Protein AF-0000000080173997 (afdb_homodimer)

Sequence (434 aa):
VFSFFFDDKCGYNKEHLRLNDRRDTVESIAGLPLLLGAERVQVGCYMCLDYIIADVGITKGKYFWAFSVEPYSYMVKVGVASDIKLQEWLHNPRDISSPRYDQDSGHDSGSEDVAFDASQPFTLATIGMKKFVIPKASNVSTAYNERTIPLPSRIGVCLDYDKGKVGFYDADTMECLYERDVDCIGTMYPAFALMGGGVIRLDEVIPAKQLDYSQEMVFSFFFDDKCGYNKEHLRLNDRRDTVESIAGLPLLLGAERVQVGCYMCLDYIIADVGITKGKYFWAFSVEPYSYMVKVGVASDIKLQEWLHNPRDISSPRYDQDSGHDSGSEDVAFDASQPFTLATIGMKKFVIPKASNVSTAYNERTIPLPSRIGVCLDYDKGKVGFYDADTMECLYERDVDCIGTMYPAFALMGGGVIRLDEVIPAKQLDYSQEM

pLDDT: mean 81.35, std 22.42, range [26.0, 98.75]

Nearest PDB structures (foldseek):
  7qs4-assembly4_D  TM=9.288E-01  e=1.538E-24  Homo sapiens
  7qs4-assembly3_C  TM=9.121E-01  e=1.051E-24  Homo sapiens
  7qs4-assembly1_A  TM=8.454E-01  e=8.129E-26  Homo sapiens
  7qs4-assembly2_B  TM=8.570E-01  e=3.734E-25  Homo sapiens
  7y3a-assembly2_C  TM=6.937E-01  e=4.019E-09  Homo sapiens

Solvent-accessible surface area (backbone atoms only — not comparable to full-atom values): 23300 Å² total; per-residue (Å²): 130,70,24,49,49,90,35,65,91,61,37,41,46,74,64,34,42,47,63,49,94,80,26,31,36,41,31,35,44,64,32,65,69,51,57,76,47,38,86,75,50,73,50,41,47,77,40,61,41,44,40,41,36,38,70,50,78,41,76,59,53,41,40,30,38,34,31,32,58,48,59,77,18,17,38,34,34,42,41,38,30,12,52,67,55,51,48,43,56,58,72,41,56,76,70,59,69,67,78,68,81,70,70,77,67,71,73,82,73,76,84,79,82,76,73,67,71,68,55,40,46,47,50,63,33,37,34,33,79,44,26,35,35,56,60,84,56,86,78,57,91,63,58,78,79,70,35,53,39,77,48,56,80,30,41,20,39,39,37,31,44,78,79,21,34,37,34,35,25,32,50,83,77,62,46,74,76,47,72,46,68,30,36,71,49,78,41,31,22,47,31,36,31,36,27,42,15,34,38,42,36,54,71,45,66,42,65,31,82,56,55,62,53,57,74,73,97,129,70,24,50,48,88,35,66,90,62,37,40,45,72,65,34,41,47,62,48,93,80,26,31,36,42,32,34,44,63,32,65,68,51,57,75,47,38,87,74,51,73,48,42,47,75,41,59,42,45,42,40,36,38,71,50,79,41,77,60,53,41,40,31,38,34,29,32,58,48,59,78,18,18,38,33,34,43,43,37,32,12,55,67,55,51,49,44,57,58,74,39,59,77,72,57,72,66,79,68,83,71,70,75,69,70,71,82,73,75,80,77,86,78,76,67,73,70,54,41,46,46,50,63,33,37,33,33,79,45,25,34,35,56,60,83,55,88,79,57,90,64,58,76,78,71,35,54,40,77,48,57,81,29,41,20,40,36,38,30,45,78,79,23,34,38,35,35,24,32,51,85,77,63,4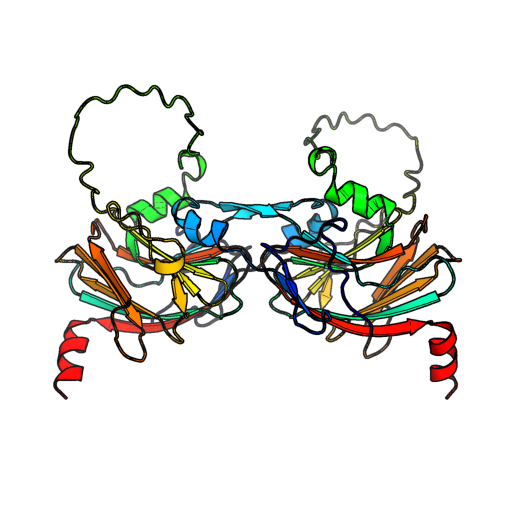6,76,74,47,72,48,68,29,36,73,49,77,42,32,23,47,31,35,32,36,27,41,15,33,39,41,36,54,71,47,65,41,63,30,80,56,56,63,53,58,72,73,98

Organism: Aquarana catesbeiana (NCBI:txid8400)

Foldseek 3Di:
DWAWDDDVLQQDDVQFWDADPRRQKIKGDPGPVCVVCVVVVDPHDDWDKTKIFIPDWDQAAKKKWKKFWDQQAAKKKWWKAASVVSNCVRPPVPPPDPPPPPVPPPPPPDDDDDVVVDAEQIDIWMDYNQWTFAPDDVPDPDDPVVGIDGHARMKMWMDHLVVQKIWIANPVVRHTDDMDGHHHDHIMTTMMIGIPIIMMGTDDMDRCVVVVVVVVD/DWAWDDDVLQQDDVQFWDADPRRQKIKGDPGPVCVVCVVVVDPHDDWDKTKIFIPDWDQAAKKKWKKFWDQQAAKKKWWKAASVVSNCVRPPVPPPDPPPPPVPPPPPPDDDDDVVVDAEQIDIWMDYNQWTFAPDDVPDPDDPVRGIDGHARMKMWMDHLVVQKIWIANPVVRHTDDMDGHHHDHIMTTMMIGIPIIMMGTDDMDRCVVVVVVVVD

Radius of gyration: 24.95 Å; Cα contacts (8 Å, |Δi|>4): 949; chains: 2; bounding box: 59×72×65 Å

Structure (mmCIF, N/CA/C/O backbone):
data_AF-0000000080173997-model_v1
#
loop_
_entity.id
_entity.type
_entity.pdbx_description
1 polymer 'B30.2/SPRY domain-containing protein'
#
loop_
_atom_site.group_PDB
_atom_site.id
_atom_site.type_symbol
_atom_site.label_atom_id
_atom_site.label_alt_id
_atom_site.label_comp_id
_atom_site.label_asym_id
_atom_site.label_entity_id
_atom_site.label_seq_id
_atom_site.pdbx_PDB_ins_code
_atom_site.Cartn_x
_atom_site.Cartn_y
_atom_site.Cartn_z
_atom_site.occupancy
_atom_site.B_iso_or_equiv
_atom_site.auth_seq_id
_atom_site.auth_comp_id
_atom_site.auth_asym_id
_atom_site.auth_atom_id
_atom_site.pdbx_PDB_model_num
ATOM 1 N N . VAL A 1 1 ? -1.728 -28.469 7.738 1 72 1 VAL A N 1
ATOM 2 C CA . VAL A 1 1 ? -2.277 -27.125 7.609 1 72 1 VAL A CA 1
ATOM 3 C C . VAL A 1 1 ? -1.483 -26.344 6.566 1 72 1 VAL A C 1
ATOM 5 O O . VAL A 1 1 ? -0.25 -26.359 6.582 1 72 1 VAL A O 1
ATOM 8 N N . PHE A 1 2 ? -2.176 -25.984 5.508 1 85.12 2 PHE A N 1
ATOM 9 C CA . PHE A 1 2 ? -1.589 -25.141 4.477 1 85.12 2 PHE A CA 1
ATOM 10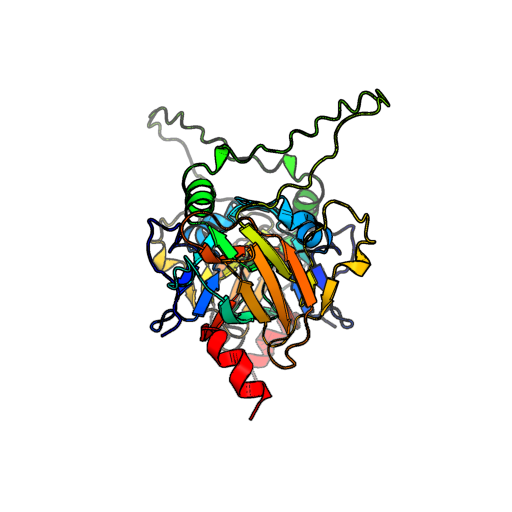 C C . PHE A 1 2 ? -1.196 -23.781 5.047 1 85.12 2 PHE A C 1
ATOM 12 O O . PHE A 1 2 ? -2.061 -22.984 5.406 1 85.12 2 PHE A O 1
ATOM 19 N N . SER A 1 3 ? 0.146 -23.547 5.277 1 89.94 3 SER A N 1
ATOM 20 C CA . SER A 1 3 ? 0.634 -22.375 5.984 1 89.94 3 SER A CA 1
ATOM 21 C C . SER A 1 3 ? 1.849 -21.766 5.281 1 89.94 3 SER A C 1
ATOM 23 O O . SER A 1 3 ? 2.477 -22.422 4.449 1 89.94 3 SER A O 1
ATOM 25 N N . PHE A 1 4 ? 2.09 -20.578 5.594 1 89.06 4 PHE A N 1
ATOM 26 C CA . PHE A 1 4 ? 3.273 -19.906 5.07 1 89.06 4 PHE A CA 1
ATOM 27 C C . PHE A 1 4 ? 4.523 -20.359 5.824 1 89.06 4 PHE A C 1
ATOM 29 O O . PHE A 1 4 ? 4.457 -20.688 7.008 1 89.06 4 PHE A O 1
ATOM 36 N N . PHE A 1 5 ? 5.555 -20.359 5.023 1 78.94 5 PHE A N 1
ATOM 37 C CA . PHE A 1 5 ? 6.848 -20.703 5.605 1 78.94 5 PHE A CA 1
ATOM 38 C C . PHE A 1 5 ? 7.562 -19.453 6.113 1 78.94 5 PHE A C 1
ATOM 40 O O . PHE A 1 5 ? 7.688 -18.469 5.387 1 78.94 5 PHE A O 1
ATOM 47 N N . PHE A 1 6 ? 7.828 -19.562 7.441 1 64.94 6 PHE A N 1
ATOM 48 C CA . PHE A 1 6 ? 8.469 -18.469 8.148 1 64.94 6 PHE A CA 1
ATOM 49 C C . PHE A 1 6 ? 9.961 -18.719 8.32 1 64.94 6 PHE A C 1
ATOM 51 O O . PHE A 1 6 ? 10.375 -19.391 9.266 1 64.94 6 PHE A O 1
ATOM 58 N N . ASP A 1 7 ? 10.711 -18.578 7.242 1 66.69 7 ASP A N 1
ATOM 59 C CA . ASP A 1 7 ? 12.156 -18.734 7.395 1 66.69 7 ASP A CA 1
ATOM 60 C C . ASP A 1 7 ? 12.922 -17.625 6.664 1 66.69 7 ASP A C 1
ATOM 62 O O . ASP A 1 7 ? 12.75 -17.453 5.457 1 66.69 7 ASP A O 1
ATOM 66 N N . ASP A 1 8 ? 13.555 -16.844 7.516 1 61.5 8 ASP A N 1
ATOM 67 C CA . ASP A 1 8 ? 14.383 -15.766 6.98 1 61.5 8 ASP A CA 1
ATOM 68 C C . ASP A 1 8 ? 15.258 -16.266 5.832 1 61.5 8 ASP A C 1
ATOM 70 O O . ASP A 1 8 ? 15.602 -15.5 4.93 1 61.5 8 ASP A O 1
ATOM 74 N N . LYS A 1 9 ? 15.523 -17.531 5.879 1 60.22 9 LYS A N 1
ATOM 75 C CA . LYS A 1 9 ? 16.359 -18.094 4.824 1 60.22 9 LYS A CA 1
ATOM 76 C C . LYS A 1 9 ? 15.609 -18.141 3.498 1 60.22 9 LYS A C 1
ATOM 78 O O . LYS A 1 9 ? 16.219 -18.219 2.432 1 60.22 9 LYS A O 1
ATOM 83 N N . CYS A 1 10 ? 14.258 -17.969 3.744 1 59.03 10 CYS A N 1
ATOM 84 C CA . CYS A 1 10 ? 13.461 -18.078 2.529 1 59.03 10 CYS A CA 1
ATOM 85 C C . CYS A 1 10 ? 12.922 -16.703 2.115 1 59.03 10 CYS A C 1
ATOM 87 O O . CYS A 1 10 ? 11.953 -16.625 1.356 1 59.03 10 CYS A O 1
ATOM 89 N N . GLY A 1 11 ? 13.547 -15.656 2.662 1 62 11 GLY A N 1
ATOM 90 C CA . GLY A 1 11 ? 13.25 -14.344 2.113 1 62 11 GLY A CA 1
ATOM 91 C C . GLY A 1 11 ? 12.211 -13.578 2.922 1 62 11 GLY A C 1
ATOM 92 O O . GLY A 1 11 ? 11.93 -12.414 2.635 1 62 11 GLY A O 1
ATOM 93 N N . TYR A 1 12 ? 11.797 -14.328 3.963 1 70.75 12 TYR A N 1
ATOM 94 C CA . TYR A 1 12 ? 10.789 -13.672 4.789 1 70.75 12 TYR A CA 1
ATOM 95 C C . TYR A 1 12 ? 11.359 -12.438 5.473 1 70.75 12 TYR A C 1
ATOM 97 O O . TYR A 1 12 ? 12.406 -12.508 6.117 1 70.75 12 TYR A O 1
ATOM 105 N N . ASN A 1 13 ? 10.742 -11.336 5.191 1 84.5 13 ASN A N 1
ATOM 106 C CA . ASN A 1 13 ? 11.102 -10.078 5.828 1 84.5 13 ASN A CA 1
ATOM 107 C C . ASN A 1 13 ? 10.109 -9.695 6.918 1 84.5 13 ASN A C 1
ATOM 109 O O . ASN A 1 13 ? 9.023 -9.195 6.625 1 84.5 13 ASN A O 1
ATOM 113 N N . LYS A 1 14 ? 10.516 -9.82 8.117 1 85.31 14 LYS A N 1
ATOM 114 C CA . LYS A 1 14 ? 9.617 -9.609 9.25 1 85.31 14 LYS A CA 1
ATOM 115 C C . LYS A 1 14 ? 9.258 -8.133 9.398 1 85.31 14 LYS A C 1
ATOM 117 O O . LYS A 1 14 ? 8.266 -7.797 10.047 1 85.31 14 LYS A O 1
ATOM 122 N N . GLU A 1 15 ? 10.062 -7.293 8.867 1 89 15 GLU A N 1
ATOM 123 C CA . GLU A 1 15 ? 9.812 -5.859 8.977 1 89 15 GLU A CA 1
ATOM 124 C C . GLU A 1 15 ? 8.656 -5.434 8.07 1 89 15 GLU A C 1
ATOM 126 O O . GLU A 1 15 ? 7.984 -4.438 8.344 1 89 15 GLU A O 1
ATOM 131 N N . HIS A 1 16 ? 8.461 -6.301 7.047 1 94.19 16 HIS A N 1
ATOM 132 C CA . HIS A 1 16 ? 7.508 -5.855 6.039 1 94.19 16 HIS A CA 1
ATOM 133 C C . HIS A 1 16 ? 6.352 -6.844 5.906 1 94.19 16 HIS A C 1
ATOM 135 O O . HIS A 1 16 ? 5.328 -6.527 5.297 1 94.19 16 HIS A O 1
ATOM 141 N N . LEU A 1 17 ? 6.57 -8.023 6.414 1 94.94 17 LEU A N 1
ATOM 142 C CA . LEU A 1 17 ? 5.516 -9.023 6.324 1 94.94 17 LEU A CA 1
ATOM 143 C C . LEU A 1 17 ? 5.098 -9.5 7.715 1 94.94 17 LEU A C 1
ATOM 145 O O . LEU A 1 17 ? 5.93 -9.961 8.492 1 94.94 17 LEU A O 1
ATOM 149 N N . ARG A 1 18 ? 3.838 -9.398 7.977 1 94.31 18 ARG A N 1
ATOM 150 C CA . ARG A 1 18 ? 3.27 -9.859 9.242 1 94.31 18 ARG A CA 1
ATOM 151 C C . ARG A 1 18 ? 2.398 -11.094 9.039 1 94.31 18 ARG A C 1
ATOM 153 O O . ARG A 1 18 ? 1.487 -11.086 8.203 1 94.31 18 ARG A O 1
ATOM 160 N N . LEU A 1 19 ? 2.666 -12.117 9.75 1 93.75 19 LEU A N 1
ATOM 161 C CA . LEU A 1 19 ? 1.884 -13.344 9.703 1 93.75 19 LEU A CA 1
ATOM 162 C C . LEU A 1 19 ? 1.01 -13.477 10.953 1 93.75 19 LEU A C 1
ATOM 164 O O . LEU A 1 19 ? 1.389 -13.023 12.031 1 93.75 19 LEU A O 1
ATOM 168 N N . ASN A 1 20 ? -0.166 -13.969 10.727 1 93.69 20 ASN A N 1
ATOM 169 C CA . ASN A 1 20 ? -0.962 -14.297 11.906 1 93.69 20 ASN A CA 1
ATOM 170 C C . ASN A 1 20 ? -0.443 -15.547 12.609 1 93.69 20 ASN A C 1
ATOM 172 O O . ASN A 1 20 ? 0.531 -16.156 12.156 1 93.69 20 ASN A O 1
ATOM 176 N N . ASP A 1 21 ? -1.02 -15.93 13.68 1 92.5 21 ASP A N 1
ATOM 177 C CA . ASP A 1 21 ? -0.53 -17.016 14.508 1 92.5 21 ASP A CA 1
ATOM 178 C C . ASP A 1 21 ? -0.591 -18.344 13.758 1 92.5 21 ASP A C 1
ATOM 180 O O . ASP A 1 21 ? 0.31 -19.188 13.883 1 92.5 21 ASP A O 1
ATOM 184 N N . ARG A 1 22 ? -1.647 -18.562 13 1 92.31 22 ARG A N 1
ATOM 185 C CA . ARG A 1 22 ? -1.83 -19.797 12.258 1 92.31 22 ARG A CA 1
ATOM 186 C C . ARG A 1 22 ? -0.942 -19.828 11.016 1 92.31 22 ARG A C 1
ATOM 188 O O . ARG A 1 22 ? -0.849 -20.859 10.344 1 92.31 22 ARG A O 1
ATOM 195 N N . ARG A 1 23 ? -0.356 -18.688 10.633 1 92.88 23 ARG A N 1
ATOM 196 C CA . ARG A 1 23 ? 0.535 -18.531 9.484 1 92.88 23 ARG A CA 1
ATOM 197 C C . ARG A 1 23 ? -0.193 -18.812 8.18 1 92.88 23 ARG A C 1
ATOM 199 O O . ARG A 1 23 ? 0.397 -19.359 7.242 1 92.88 23 ARG A O 1
ATOM 206 N N . ASP A 1 24 ? -1.434 -18.547 8.117 1 95.56 24 ASP A N 1
ATOM 207 C CA . ASP A 1 24 ? -2.189 -18.734 6.887 1 95.56 24 ASP A CA 1
ATOM 208 C C . ASP A 1 24 ? -2.617 -17.375 6.305 1 95.56 24 ASP A C 1
ATOM 210 O O . ASP A 1 24 ? -3.357 -17.328 5.316 1 95.56 24 ASP A O 1
ATOM 214 N N . THR A 1 25 ? -2.248 -16.328 7.016 1 96.75 25 THR A N 1
ATOM 215 C CA . THR A 1 25 ? -2.5 -14.977 6.535 1 96.75 25 THR A CA 1
ATOM 216 C C . THR A 1 25 ? -1.228 -14.133 6.594 1 96.75 25 THR A C 1
ATOM 218 O O . THR A 1 25 ? -0.506 -14.164 7.59 1 96.75 25 THR A O 1
ATOM 221 N N . VAL A 1 26 ? -0.926 -13.469 5.527 1 96.44 26 VAL A N 1
ATOM 222 C CA . VAL A 1 26 ? 0.233 -12.586 5.496 1 96.44 26 VAL A CA 1
ATOM 223 C C . VAL A 1 26 ? -0.202 -11.18 5.09 1 96.44 26 VAL A C 1
ATOM 225 O O . VAL A 1 26 ? -1.049 -11.008 4.211 1 96.44 26 VAL A O 1
ATOM 228 N N . GLU A 1 27 ? 0.297 -10.211 5.77 1 97.19 27 GLU A N 1
ATOM 229 C CA . GLU A 1 27 ? 0.021 -8.797 5.504 1 97.19 27 GLU A CA 1
ATOM 230 C C . GLU A 1 27 ? 1.309 -8.031 5.227 1 97.19 27 GLU A C 1
ATOM 232 O O . GLU A 1 27 ? 2.285 -8.156 5.969 1 97.19 27 GLU A O 1
ATOM 237 N N . SER A 1 28 ? 1.345 -7.297 4.133 1 97.19 28 SER A N 1
ATOM 238 C CA . SER A 1 28 ? 2.439 -6.375 3.842 1 97.19 28 SER A CA 1
ATOM 239 C C . SER A 1 28 ? 2.248 -5.043 4.559 1 97.19 28 SER A C 1
ATOM 241 O O . SER A 1 28 ? 1.195 -4.41 4.434 1 97.19 28 SER A O 1
ATOM 243 N N . ILE A 1 29 ? 3.254 -4.629 5.293 1 97.12 29 ILE A N 1
ATOM 244 C CA . ILE A 1 29 ? 3.168 -3.404 6.078 1 97.12 29 ILE A CA 1
ATOM 245 C C . ILE A 1 29 ? 4.387 -2.527 5.805 1 97.12 29 ILE A C 1
ATOM 247 O O . ILE A 1 29 ? 5.414 -3.016 5.32 1 97.12 29 ILE A O 1
ATOM 251 N N . ALA A 1 30 ? 4.277 -1.251 6.039 1 96.75 30 ALA A N 1
ATOM 252 C CA . ALA A 1 30 ? 5.332 -0.281 5.742 1 96.75 30 ALA A CA 1
ATOM 253 C C . ALA A 1 30 ? 6.562 -0.528 6.605 1 96.75 30 ALA A C 1
ATOM 255 O O . ALA A 1 30 ? 7.695 -0.422 6.129 1 96.75 30 ALA A O 1
ATOM 256 N N . GLY A 1 31 ? 6.348 -0.932 7.895 1 95.5 31 GLY A N 1
ATOM 257 C CA . GLY A 1 31 ? 7.422 -1.051 8.867 1 95.5 31 GLY A CA 1
ATOM 258 C C . GLY A 1 31 ? 7.703 0.242 9.609 1 95.5 31 GLY A C 1
ATOM 259 O O . GLY A 1 31 ? 7.539 1.331 9.055 1 95.5 31 GLY A O 1
ATOM 260 N N . LEU A 1 32 ? 8.164 0.139 10.812 1 92.81 32 LEU A N 1
ATOM 261 C CA . LEU A 1 32 ? 8.375 1.294 11.68 1 92.81 32 LEU A CA 1
ATOM 262 C C . LEU A 1 32 ? 9.492 2.18 11.141 1 92.81 32 LEU A C 1
ATOM 264 O O . LEU A 1 32 ? 9.391 3.408 11.172 1 92.81 32 LEU A O 1
ATOM 268 N N . PRO A 1 33 ? 10.539 1.582 10.633 1 92.25 33 PRO A N 1
ATOM 269 C CA . PRO A 1 33 ? 11.609 2.441 10.117 1 92.25 33 PRO A CA 1
ATOM 270 C C . PRO A 1 33 ? 11.125 3.396 9.031 1 92.25 33 PRO A C 1
ATOM 272 O O . PRO A 1 33 ? 11.484 4.574 9.031 1 92.25 33 PRO A O 1
ATOM 275 N N . LEU A 1 34 ? 10.352 2.922 8.125 1 94.81 34 LEU A N 1
ATOM 276 C CA . LEU A 1 34 ? 9.82 3.789 7.082 1 94.81 34 LEU A CA 1
ATOM 277 C C . LEU A 1 34 ? 8.922 4.871 7.672 1 94.81 34 LEU A C 1
ATOM 279 O O . LEU A 1 34 ? 9.031 6.043 7.309 1 94.81 34 LEU A O 1
ATOM 283 N N . LEU A 1 35 ? 8.039 4.461 8.562 1 95.75 35 LEU A N 1
ATOM 284 C CA . LEU A 1 35 ? 7.078 5.402 9.133 1 95.75 35 LEU A CA 1
ATOM 285 C C . LEU A 1 35 ? 7.789 6.48 9.938 1 95.75 35 LEU A C 1
ATOM 287 O O . LEU A 1 35 ? 7.465 7.664 9.82 1 95.75 35 LEU A O 1
ATOM 291 N N . LEU A 1 36 ? 8.742 6.094 10.719 1 92.81 36 LEU A N 1
ATOM 292 C CA . LEU A 1 36 ? 9.469 7.035 11.562 1 92.81 36 LEU A CA 1
ATOM 293 C C . LEU A 1 36 ? 10.391 7.918 10.719 1 92.81 36 LEU A C 1
ATOM 295 O O . LEU A 1 36 ? 10.695 9.047 11.109 1 92.81 36 LEU A O 1
ATOM 299 N N . GLY A 1 37 ? 10.797 7.387 9.594 1 92.5 37 GLY A N 1
ATOM 300 C CA . GLY A 1 37 ? 11.648 8.148 8.695 1 92.5 37 GLY A CA 1
ATOM 301 C C . GLY A 1 37 ? 10.883 8.875 7.613 1 92.5 37 GLY A C 1
ATOM 302 O O . GLY A 1 37 ? 11.477 9.508 6.738 1 92.5 37 GLY A O 1
ATOM 303 N N . ALA A 1 38 ? 9.633 8.859 7.676 1 94 38 ALA A N 1
ATOM 304 C CA . ALA A 1 38 ? 8.781 9.336 6.586 1 94 38 ALA A CA 1
ATOM 305 C C . ALA A 1 38 ? 8.961 10.836 6.375 1 94 38 ALA A C 1
ATOM 307 O O . ALA A 1 38 ? 8.664 11.359 5.293 1 94 38 ALA A O 1
ATOM 308 N N . GLU A 1 39 ? 9.398 11.562 7.395 1 88.25 39 GLU A N 1
ATOM 309 C CA . GLU A 1 39 ? 9.617 13 7.258 1 88.25 39 GLU A CA 1
ATOM 310 C C . GLU A 1 39 ? 10.641 13.305 6.168 1 88.25 39 GLU A C 1
ATOM 312 O O . GLU A 1 39 ? 10.594 14.375 5.555 1 88.25 39 GLU A O 1
ATOM 317 N N . ARG A 1 40 ? 11.406 12.336 5.914 1 88.5 40 ARG A N 1
ATOM 318 C CA . ARG A 1 40 ? 12.453 12.531 4.914 1 88.5 40 ARG A CA 1
ATOM 319 C C . ARG A 1 40 ? 11.961 12.125 3.527 1 88.5 40 ARG A C 1
ATOM 321 O O . ARG A 1 40 ? 12.656 12.344 2.531 1 88.5 40 ARG A O 1
ATOM 328 N N . VAL A 1 41 ? 10.859 11.523 3.447 1 91.56 41 VAL A N 1
ATOM 329 C CA . VAL A 1 41 ? 10.289 11.094 2.174 1 91.56 41 VAL A CA 1
ATOM 330 C C . VAL A 1 41 ? 9.391 12.188 1.61 1 91.56 41 VAL A C 1
ATOM 332 O O . VAL A 1 41 ? 8.273 12.391 2.09 1 91.56 41 VAL A O 1
ATOM 335 N N . GLN A 1 42 ? 9.859 12.859 0.599 1 86.31 42 GLN A N 1
ATOM 336 C CA . GLN A 1 42 ? 9.102 13.992 0.084 1 86.31 42 GLN A CA 1
ATOM 337 C C . GLN A 1 42 ? 8.484 13.672 -1.276 1 86.31 42 GLN A C 1
ATOM 339 O O . GLN A 1 42 ? 7.375 14.102 -1.58 1 86.31 42 GLN A O 1
ATOM 344 N N . VAL A 1 43 ? 9.203 12.914 -2.041 1 88.12 43 VAL A N 1
ATOM 345 C CA . VAL A 1 43 ? 8.719 12.648 -3.393 1 88.12 43 VAL A CA 1
ATOM 346 C C . VAL A 1 43 ? 8.383 11.172 -3.543 1 88.12 43 VAL A C 1
ATOM 348 O O . VAL A 1 43 ? 7.602 10.789 -4.414 1 88.12 43 VAL A O 1
ATOM 351 N N . GLY A 1 44 ? 9.023 10.391 -2.842 1 92.06 44 GLY A N 1
ATOM 352 C CA . GLY A 1 44 ? 8.875 8.945 -2.895 1 92.06 44 GLY A CA 1
ATOM 353 C C . GLY A 1 44 ? 10.102 8.203 -2.402 1 92.06 44 GLY A C 1
ATOM 354 O O . GLY A 1 44 ? 11.031 8.812 -1.879 1 92.06 44 GLY A O 1
ATOM 355 N N . CYS A 1 45 ? 10.055 6.945 -2.482 1 91.94 45 CYS A N 1
ATOM 356 C CA . CYS A 1 45 ? 11.188 6.125 -2.066 1 91.94 45 CYS A CA 1
ATOM 357 C C . CYS A 1 45 ? 11.133 4.75 -2.719 1 91.94 45 CYS A C 1
ATOM 359 O O . CYS A 1 45 ? 10.148 4.406 -3.375 1 91.94 45 CYS A O 1
ATOM 361 N N . TYR A 1 46 ? 12.227 4.082 -2.635 1 93.12 46 TYR A N 1
ATOM 362 C CA . TYR A 1 46 ? 12.281 2.703 -3.109 1 93.12 46 TYR A CA 1
ATOM 363 C C . TYR A 1 46 ? 11.492 1.775 -2.191 1 93.12 46 TYR A C 1
ATOM 365 O O . TYR A 1 46 ? 11.594 1.871 -0.965 1 93.12 46 TYR A O 1
ATOM 373 N N . MET A 1 47 ? 10.68 0.958 -2.744 1 93 47 MET A N 1
ATOM 374 C CA . MET A 1 47 ? 9.914 -0.041 -2.006 1 93 47 MET A CA 1
ATOM 375 C C . MET A 1 47 ? 10.297 -1.451 -2.445 1 93 47 MET A C 1
ATOM 377 O O . MET A 1 47 ? 10.359 -1.738 -3.641 1 93 47 MET A O 1
ATOM 381 N N . CYS A 1 48 ? 10.445 -2.254 -1.512 1 90.62 48 CYS A N 1
ATOM 382 C CA . CYS A 1 48 ? 10.852 -3.623 -1.802 1 90.62 48 CYS A CA 1
ATOM 383 C C . CYS A 1 48 ? 9.648 -4.496 -2.125 1 90.62 48 CYS A C 1
ATOM 385 O O . CYS A 1 48 ? 8.562 -4.281 -1.581 1 90.62 48 CYS A O 1
ATOM 387 N N . LEU A 1 49 ? 9.906 -5.367 -3.01 1 93.69 49 LEU A N 1
ATOM 388 C CA . LEU A 1 49 ? 8.984 -6.48 -3.203 1 93.69 49 LEU A CA 1
ATOM 389 C C . LEU A 1 49 ? 9.367 -7.664 -2.322 1 93.69 49 LEU A C 1
ATOM 391 O O . LEU A 1 49 ? 10.406 -8.289 -2.537 1 93.69 49 LEU A O 1
ATOM 395 N N . ASP A 1 50 ? 8.547 -8.016 -1.333 1 92 50 ASP A N 1
ATOM 396 C CA . ASP A 1 50 ? 8.875 -9.047 -0.36 1 92 50 ASP A CA 1
ATOM 397 C C . ASP A 1 50 ? 8.211 -10.375 -0.728 1 92 50 ASP A C 1
ATOM 399 O O . ASP A 1 50 ? 6.992 -10.445 -0.892 1 92 50 ASP A O 1
ATOM 403 N N . TYR A 1 51 ? 8.992 -11.398 -0.822 1 92.44 51 TYR A N 1
ATOM 404 C CA . TYR A 1 51 ? 8.508 -12.719 -1.217 1 92.44 51 TYR A CA 1
ATOM 405 C C . TYR A 1 51 ? 8.219 -13.586 0.005 1 92.44 51 TYR A C 1
ATOM 407 O O . TYR A 1 51 ? 8.812 -13.383 1.068 1 92.44 51 TYR A O 1
ATOM 415 N N . ILE A 1 52 ? 7.336 -14.531 -0.161 1 92.56 52 ILE A N 1
ATOM 416 C CA . ILE A 1 52 ? 7.039 -15.555 0.834 1 92.56 52 ILE A CA 1
ATOM 417 C C . ILE A 1 52 ? 6.469 -16.797 0.147 1 92.56 52 ILE A C 1
ATOM 419 O O . ILE A 1 52 ? 5.832 -16.688 -0.905 1 92.56 52 ILE A O 1
ATOM 423 N N . ILE A 1 53 ? 6.664 -17.938 0.705 1 93.06 53 ILE A N 1
ATOM 424 C CA . ILE A 1 53 ? 6.164 -19.156 0.099 1 93.06 53 ILE A CA 1
ATOM 425 C C . ILE A 1 53 ? 5.246 -19.891 1.083 1 93.06 53 ILE A C 1
ATOM 427 O O . ILE A 1 53 ? 5.305 -19.641 2.289 1 93.06 53 ILE A O 1
ATOM 431 N N . ALA A 1 54 ? 4.395 -20.688 0.574 1 93.06 54 ALA A N 1
ATOM 432 C CA . ALA A 1 54 ? 3.666 -21.625 1.415 1 93.06 54 ALA A CA 1
ATOM 433 C C . ALA A 1 54 ? 4.469 -22.906 1.622 1 93.06 54 ALA A C 1
ATOM 435 O O . ALA A 1 54 ? 5.203 -23.344 0.73 1 93.06 54 ALA A O 1
ATOM 436 N N . ASP A 1 55 ? 4.262 -23.453 2.77 1 89.62 55 ASP A N 1
ATOM 437 C CA . ASP A 1 55 ? 5.105 -24.562 3.225 1 89.62 55 ASP A CA 1
ATOM 438 C C . ASP A 1 55 ? 4.672 -25.875 2.596 1 89.62 55 ASP A C 1
ATOM 440 O O . ASP A 1 55 ? 4.398 -26.844 3.305 1 89.62 55 ASP A O 1
ATOM 444 N N . VAL A 1 56 ? 4.582 -25.969 1.338 1 91.62 56 VAL A N 1
ATOM 445 C CA . VAL A 1 56 ? 4.301 -27.172 0.561 1 91.62 56 VAL A CA 1
ATOM 446 C C . VAL A 1 56 ? 5.312 -27.312 -0.575 1 91.62 56 VAL A C 1
ATOM 448 O O . VAL A 1 56 ? 5.219 -26.609 -1.582 1 91.62 56 VAL A O 1
ATOM 451 N N . GLY A 1 57 ? 6.266 -28.156 -0.392 1 92.19 57 GLY A N 1
ATOM 452 C CA . GLY A 1 57 ? 7.219 -28.438 -1.452 1 92.19 57 GLY A CA 1
ATOM 453 C C . GLY A 1 57 ? 6.73 -29.5 -2.424 1 92.19 57 GLY A C 1
ATOM 454 O O . GLY A 1 57 ? 6.375 -30.609 -2.018 1 92.19 57 GLY A O 1
ATOM 455 N N . ILE A 1 58 ? 6.691 -29.188 -3.721 1 94.81 58 ILE A N 1
ATOM 456 C CA . ILE A 1 58 ? 6.145 -30.078 -4.738 1 94.81 58 ILE A CA 1
ATOM 457 C C . ILE A 1 58 ? 7.27 -30.578 -5.648 1 94.81 58 ILE A C 1
ATOM 459 O O . ILE A 1 58 ? 7.945 -29.781 -6.297 1 94.81 58 ILE A O 1
ATOM 463 N N . THR A 1 59 ? 7.461 -31.875 -5.738 1 96.81 59 THR A N 1
ATOM 464 C CA . THR A 1 59 ? 8.547 -32.406 -6.551 1 96.81 59 THR A CA 1
ATOM 465 C C . THR A 1 59 ? 8.008 -33.406 -7.574 1 96.81 59 THR A C 1
ATOM 467 O O . THR A 1 59 ? 8.773 -33.969 -8.375 1 96.81 59 THR A O 1
ATOM 470 N N . LYS A 1 60 ? 6.762 -33.656 -7.496 1 95.88 60 LYS A N 1
ATOM 471 C CA . LYS A 1 60 ? 6.094 -34.562 -8.422 1 95.88 60 LYS A CA 1
ATOM 472 C C . LYS A 1 60 ? 4.578 -34.438 -8.305 1 95.88 60 LYS A C 1
ATOM 474 O O . LYS A 1 60 ? 4.062 -33.906 -7.324 1 95.88 60 LYS A O 1
ATOM 479 N N . GLY A 1 61 ? 3.846 -34.906 -9.32 1 95.06 61 GLY A N 1
ATOM 480 C CA . GLY A 1 61 ? 2.395 -35 -9.266 1 95.06 61 GLY A CA 1
ATOM 481 C C . GLY A 1 61 ? 1.713 -33.656 -9.5 1 95.06 61 GLY A C 1
ATOM 482 O O . GLY A 1 61 ? 2.326 -32.719 -10.023 1 95.06 61 GLY A O 1
ATOM 483 N N . LYS A 1 62 ? 0.423 -33.688 -9.242 1 95.12 62 LYS A N 1
ATOM 484 C CA . LYS A 1 62 ? -0.429 -32.531 -9.453 1 95.12 62 LYS A CA 1
ATOM 485 C C . LYS A 1 62 ? -0.962 -32 -8.133 1 95.12 62 LYS A C 1
ATOM 487 O O . LYS A 1 62 ? -1.467 -32.75 -7.305 1 95.12 62 LYS A O 1
ATOM 492 N N . TYR A 1 63 ? -0.797 -30.703 -7.938 1 95.69 63 TYR A N 1
ATOM 493 C CA . TYR A 1 63 ? -1.231 -30.062 -6.703 1 95.69 63 TYR A CA 1
ATOM 494 C C . TYR A 1 63 ? -2.084 -28.828 -6.996 1 95.69 63 TYR A C 1
ATOM 496 O O . TYR A 1 63 ? -1.784 -28.062 -7.918 1 95.69 63 TYR A O 1
ATOM 504 N N . PHE A 1 64 ? -3.129 -28.703 -6.234 1 96.56 64 PHE A N 1
ATOM 505 C CA . PHE A 1 64 ? -4.008 -27.531 -6.297 1 96.56 64 PHE A CA 1
ATOM 506 C C . PHE A 1 64 ? -4.055 -26.828 -4.953 1 96.56 64 PHE A C 1
ATOM 508 O O . PHE A 1 64 ? -4.156 -27.469 -3.904 1 96.56 64 PHE A O 1
ATOM 515 N N . TRP A 1 65 ? -3.877 -25.531 -4.965 1 97.06 65 TRP A N 1
ATOM 516 C CA . TRP A 1 65 ? -4.102 -24.75 -3.748 1 97.06 65 TRP A CA 1
ATOM 517 C C . TRP A 1 65 ? -4.914 -23.5 -4.043 1 97.06 65 TRP A C 1
ATOM 519 O O . TRP A 1 65 ? -4.926 -23 -5.176 1 97.06 65 TRP A O 1
ATOM 529 N N . ALA A 1 66 ? -5.605 -23.016 -3.059 1 97.56 66 ALA A N 1
ATOM 530 C CA . ALA A 1 66 ? -6.465 -21.844 -3.195 1 97.56 66 ALA A CA 1
ATOM 531 C C . ALA A 1 66 ? -6.156 -20.812 -2.115 1 97.56 66 ALA A C 1
ATOM 533 O O . ALA A 1 66 ? -5.699 -21.156 -1.025 1 97.56 66 ALA A O 1
ATOM 534 N N . PHE A 1 67 ? -6.43 -19.609 -2.402 1 98.25 67 PHE A N 1
ATOM 535 C CA . PHE A 1 67 ? -6.188 -18.5 -1.505 1 98.25 67 PHE A CA 1
ATOM 536 C C . PHE A 1 67 ? -7.004 -17.281 -1.928 1 98.25 67 PHE A C 1
ATOM 538 O O . PHE A 1 67 ? -7.602 -17.266 -3.004 1 98.25 67 PHE A O 1
ATOM 545 N N . SER A 1 68 ? -7.047 -16.312 -1.115 1 98.62 68 SER A N 1
ATOM 546 C CA . SER A 1 68 ? -7.691 -15.047 -1.437 1 98.62 68 SER A CA 1
ATOM 547 C C . SER A 1 68 ? -6.742 -13.875 -1.219 1 98.62 68 SER A C 1
ATOM 549 O O . SER A 1 68 ? -5.809 -13.961 -0.419 1 98.62 68 SER A O 1
ATOM 551 N N . VAL A 1 69 ? -6.906 -12.844 -1.95 1 98.75 69 VAL A N 1
ATOM 552 C CA . VAL A 1 69 ? -6.184 -11.586 -1.838 1 98.75 69 VAL A CA 1
ATOM 553 C C . VAL A 1 69 ? -7.164 -10.453 -1.523 1 98.75 69 VAL A C 1
ATOM 555 O O . VAL A 1 69 ? -8.195 -10.312 -2.188 1 98.75 69 VAL A O 1
ATOM 558 N N . GLU A 1 70 ? -6.863 -9.695 -0.479 1 98.69 70 GLU A N 1
ATOM 559 C CA . GLU A 1 70 ? -7.738 -8.562 -0.182 1 98.69 70 GLU A CA 1
ATOM 560 C C . GLU A 1 70 ? -7.801 -7.59 -1.354 1 98.69 70 GLU A C 1
ATOM 562 O O . GLU A 1 70 ? -6.77 -7.23 -1.926 1 98.69 70 GLU A O 1
ATOM 567 N N . PRO A 1 71 ? -9.016 -7.094 -1.692 1 97.75 71 PRO A N 1
ATOM 568 C CA . PRO A 1 71 ? -9.18 -6.246 -2.873 1 97.75 71 PRO A CA 1
ATOM 569 C C . PRO A 1 71 ? -8.375 -4.949 -2.783 1 97.75 71 PRO A C 1
ATOM 571 O O . PRO A 1 71 ? -8 -4.379 -3.812 1 97.75 71 PRO A O 1
ATOM 574 N N . TYR A 1 72 ? -8.109 -4.484 -1.615 1 97.56 72 TYR A N 1
ATOM 575 C CA . TYR A 1 72 ? -7.422 -3.205 -1.462 1 97.56 72 TYR A CA 1
ATOM 576 C C . TYR A 1 72 ? -5.918 -3.373 -1.627 1 97.56 72 TYR A C 1
ATOM 578 O O . TYR A 1 72 ? -5.164 -2.404 -1.523 1 97.56 72 TYR A O 1
ATOM 586 N N . SER A 1 73 ? -5.461 -4.645 -1.795 1 98.69 73 SER A N 1
ATOM 587 C CA . SER A 1 73 ? -4.023 -4.863 -1.909 1 98.69 73 SER A CA 1
ATOM 588 C C . SER A 1 73 ? -3.43 -4.047 -3.051 1 98.69 73 SER A C 1
ATOM 590 O O . SER A 1 73 ? -4.055 -3.889 -4.102 1 98.69 73 SER A O 1
ATOM 592 N N . TYR A 1 74 ? -2.238 -3.508 -2.865 1 98.56 74 TYR A N 1
ATOM 593 C CA . TYR A 1 74 ? -1.596 -2.586 -3.797 1 98.56 74 TYR A CA 1
ATOM 594 C C . TYR A 1 74 ? -1.029 -3.332 -5 1 98.56 74 TYR A C 1
ATOM 596 O O . TYR A 1 74 ? -1.596 -3.279 -6.094 1 98.56 74 TYR A O 1
ATOM 604 N N . MET A 1 75 ? -0.024 -4.051 -4.844 1 98.38 75 MET A N 1
ATOM 605 C CA . MET A 1 75 ? 0.506 -4.949 -5.867 1 98.38 75 MET A CA 1
ATOM 606 C C . MET A 1 75 ? 0.94 -6.277 -5.254 1 98.38 75 MET A C 1
ATOM 608 O O . MET A 1 75 ? 1.825 -6.312 -4.395 1 98.38 75 MET A O 1
ATOM 612 N N . VAL A 1 76 ? 0.396 -7.336 -5.652 1 98.44 76 VAL A N 1
ATOM 613 C CA . VAL A 1 76 ? 0.675 -8.68 -5.156 1 98.44 76 VAL A CA 1
ATOM 614 C C . VAL A 1 76 ? 0.983 -9.609 -6.332 1 98.44 76 VAL A C 1
ATOM 616 O O . VAL A 1 76 ? 0.325 -9.547 -7.371 1 98.44 76 VAL A O 1
ATOM 619 N N . LYS A 1 77 ? 1.941 -10.383 -6.176 1 97.19 77 LYS A N 1
ATOM 620 C CA . LYS A 1 77 ? 2.207 -11.453 -7.137 1 97.19 77 LYS A CA 1
ATOM 621 C C . LYS A 1 77 ? 1.916 -12.82 -6.535 1 97.19 77 LYS A C 1
ATOM 623 O O . LYS A 1 77 ? 2.199 -13.062 -5.359 1 97.19 77 LYS A O 1
ATOM 628 N N . VAL A 1 78 ? 1.346 -13.711 -7.367 1 97.69 78 VAL A N 1
ATOM 629 C CA . VAL A 1 78 ? 0.957 -15.023 -6.867 1 97.69 78 VAL A CA 1
ATOM 630 C C . VAL A 1 78 ? 1.261 -16.078 -7.922 1 97.69 78 VAL A C 1
ATOM 632 O O . VAL A 1 78 ? 1.126 -15.836 -9.125 1 97.69 78 VAL A O 1
ATOM 635 N N . GLY A 1 79 ? 1.691 -17.234 -7.484 1 97.12 79 GLY A N 1
ATOM 636 C CA . GLY A 1 79 ? 1.93 -18.328 -8.406 1 97.12 79 GLY A CA 1
ATOM 637 C C . GLY A 1 79 ? 2.811 -19.422 -7.828 1 97.12 79 GLY A C 1
ATOM 638 O O . GLY A 1 79 ? 2.535 -19.938 -6.746 1 97.12 79 GLY A O 1
ATOM 639 N N . VAL A 1 80 ? 3.789 -19.781 -8.602 1 96.44 80 VAL A N 1
ATOM 640 C CA . VAL A 1 80 ? 4.68 -20.891 -8.234 1 96.44 80 VAL A CA 1
ATOM 641 C C . VAL A 1 80 ? 6.121 -20.516 -8.57 1 96.44 80 VAL A C 1
ATOM 643 O O . VAL A 1 80 ? 6.375 -19.75 -9.516 1 96.44 80 VAL A O 1
ATOM 646 N N . ALA A 1 81 ? 7.016 -21 -7.781 1 94.62 81 ALA A N 1
ATOM 647 C CA . ALA A 1 81 ? 8.438 -20.766 -8.039 1 94.62 81 ALA A CA 1
ATOM 648 C C . ALA A 1 81 ? 9.289 -21.922 -7.508 1 94.62 81 ALA A C 1
ATOM 650 O O . ALA A 1 81 ? 8.953 -22.531 -6.488 1 94.62 81 ALA A O 1
ATOM 651 N N . SER A 1 82 ? 10.32 -22.078 -8.211 1 94.81 82 SER A N 1
ATOM 652 C CA . SER A 1 82 ? 11.281 -23.078 -7.762 1 94.81 82 SER A CA 1
ATOM 653 C C . SER A 1 82 ? 12.141 -22.547 -6.621 1 94.81 82 SER A C 1
ATOM 655 O O . SER A 1 82 ? 12.336 -21.344 -6.492 1 94.81 82 SER A O 1
ATOM 657 N N . ASP A 1 83 ? 12.641 -23.484 -5.809 1 90 83 ASP A N 1
ATOM 658 C CA . ASP A 1 83 ? 13.523 -23.109 -4.715 1 90 83 ASP A CA 1
ATOM 659 C C . ASP A 1 83 ? 14.789 -22.422 -5.238 1 90 83 ASP A C 1
ATOM 661 O O . ASP A 1 83 ? 15.305 -21.5 -4.613 1 90 83 ASP A O 1
ATOM 665 N N . ILE A 1 84 ? 15.203 -22.781 -6.406 1 85.81 84 ILE A N 1
ATOM 666 C CA . ILE A 1 84 ? 16.391 -22.219 -7.023 1 85.81 84 ILE A CA 1
ATOM 667 C C . ILE A 1 84 ? 16.156 -20.75 -7.359 1 85.81 84 ILE A C 1
ATOM 669 O O . ILE A 1 84 ? 17 -19.891 -7.043 1 85.81 84 ILE A O 1
ATOM 673 N N . LYS A 1 85 ? 15.055 -20.516 -7.957 1 86.31 85 LYS A N 1
ATOM 674 C CA . LYS A 1 85 ? 14.734 -19.141 -8.336 1 86.31 85 LYS A CA 1
ATOM 675 C C . LYS A 1 85 ? 14.492 -18.281 -7.098 1 86.31 85 LYS A C 1
ATOM 677 O O . LYS A 1 85 ? 14.875 -17.109 -7.066 1 86.31 85 LYS A O 1
ATOM 682 N N . LEU A 1 86 ? 13.844 -18.844 -6.148 1 84.44 86 LEU A N 1
ATOM 683 C CA . LEU A 1 86 ? 13.57 -18.125 -4.906 1 84.44 86 LEU A CA 1
ATOM 684 C C . LEU A 1 86 ? 14.875 -17.688 -4.238 1 84.44 86 LEU A C 1
ATOM 686 O O . LEU A 1 86 ? 14.969 -16.562 -3.752 1 84.44 86 LEU A O 1
ATOM 690 N N . GLN A 1 87 ? 15.852 -18.484 -4.234 1 81.81 87 GLN A N 1
ATOM 691 C CA . GLN A 1 87 ? 17.156 -18.156 -3.654 1 81.81 87 GLN A CA 1
ATOM 692 C C . GLN A 1 87 ? 17.844 -17.047 -4.43 1 81.81 87 GLN A C 1
ATOM 694 O O . GLN A 1 87 ? 18.5 -16.188 -3.842 1 81.81 87 GLN A O 1
ATOM 699 N N . GLU A 1 88 ? 17.641 -17.094 -5.707 1 80.44 88 GLU A N 1
ATOM 700 C CA . GLU A 1 88 ? 18.203 -16.031 -6.543 1 80.44 88 GLU A CA 1
ATOM 701 C C . GLU A 1 88 ? 17.562 -14.68 -6.215 1 80.44 88 GLU A C 1
ATOM 703 O O . GLU A 1 88 ? 18.266 -13.664 -6.145 1 80.44 88 GLU A O 1
ATOM 708 N N . TRP A 1 89 ? 16.266 -14.742 -6.105 1 77.75 89 TRP A N 1
ATOM 709 C CA . TRP A 1 89 ? 15.547 -13.516 -5.785 1 77.75 89 TRP A CA 1
ATOM 710 C C . TRP A 1 89 ? 15.984 -12.961 -4.43 1 77.75 89 TRP A C 1
ATOM 712 O O . TRP A 1 89 ? 16.078 -11.75 -4.254 1 77.75 89 TRP A O 1
ATOM 722 N N . LEU A 1 90 ? 16.188 -13.75 -3.447 1 73.25 90 LEU A N 1
ATOM 723 C CA . LEU A 1 90 ? 16.484 -13.359 -2.076 1 73.25 90 LEU A CA 1
ATOM 724 C C . LEU A 1 90 ? 17.938 -12.898 -1.948 1 73.25 90 LEU A C 1
ATOM 726 O O . LEU A 1 90 ? 18.25 -11.984 -1.177 1 73.25 90 LEU A O 1
ATOM 730 N N . HIS A 1 91 ? 18.922 -13.617 -2.414 1 65.44 91 HIS A N 1
ATOM 731 C CA . HIS A 1 91 ? 20.344 -13.398 -2.156 1 65.44 91 HIS A CA 1
ATOM 732 C C . HIS A 1 91 ? 20.953 -12.469 -3.203 1 65.44 91 HIS A C 1
ATOM 734 O O . HIS A 1 91 ? 22.031 -11.914 -2.992 1 65.44 91 HIS A O 1
ATOM 740 N N . ASN A 1 92 ? 20.562 -12.422 -4.359 1 57.09 92 ASN A N 1
ATOM 741 C CA . ASN A 1 92 ? 21.234 -11.609 -5.371 1 57.09 92 ASN A CA 1
ATOM 742 C C . ASN A 1 92 ? 20.312 -10.531 -5.926 1 57.09 92 ASN A C 1
ATOM 744 O O . ASN A 1 92 ? 19.891 -10.602 -7.09 1 57.09 92 ASN A O 1
ATOM 748 N N . PRO A 1 93 ? 19.859 -9.719 -4.957 1 51.16 93 PRO A N 1
ATOM 749 C CA . PRO A 1 93 ? 18.891 -8.766 -5.52 1 51.16 93 PRO A CA 1
ATOM 750 C C . PRO A 1 93 ? 19.5 -7.918 -6.641 1 51.16 93 PRO A C 1
ATOM 752 O O . PRO A 1 93 ? 18.75 -7.34 -7.441 1 51.16 93 PRO A O 1
ATOM 755 N N . ARG A 1 94 ? 20.891 -7.652 -6.598 1 44.28 94 ARG A N 1
ATOM 756 C CA . ARG A 1 94 ? 21.578 -6.801 -7.566 1 44.28 94 ARG A CA 1
ATOM 757 C C . ARG A 1 94 ? 21.547 -7.422 -8.961 1 44.28 94 ARG A C 1
ATOM 759 O O . ARG A 1 94 ? 21.734 -6.727 -9.961 1 44.28 94 ARG A O 1
ATOM 766 N N . ASP A 1 95 ? 21.719 -8.703 -9.023 1 37.38 95 ASP A N 1
ATOM 767 C CA . ASP A 1 95 ? 21.891 -9.273 -10.352 1 37.38 95 ASP A CA 1
ATOM 768 C C . ASP A 1 95 ? 20.594 -9.164 -11.172 1 37.38 95 ASP A C 1
ATOM 770 O O . ASP A 1 95 ? 20.484 -9.758 -12.242 1 37.38 95 ASP A O 1
ATOM 774 N N . ILE A 1 96 ? 19.594 -8.93 -10.586 1 43.16 96 ILE A N 1
ATOM 775 C CA . ILE A 1 96 ? 18.453 -8.711 -11.469 1 43.16 96 ILE A CA 1
ATOM 776 C C . ILE A 1 96 ? 18.703 -7.469 -12.328 1 43.16 96 ILE A C 1
ATOM 778 O O . ILE A 1 96 ? 18.844 -6.363 -11.805 1 43.16 96 ILE A O 1
ATOM 782 N N . SER A 1 97 ? 19.328 -7.57 -13.477 1 33.97 97 SER A N 1
ATOM 783 C CA . SER A 1 97 ? 19.703 -6.629 -14.523 1 33.97 97 SER A CA 1
ATOM 784 C C . SER A 1 97 ? 18.688 -5.504 -14.656 1 33.97 97 SER A C 1
ATOM 786 O O . SER A 1 97 ? 17.484 -5.762 -14.758 1 33.97 97 SER A O 1
ATOM 788 N N . SER A 1 98 ? 18.906 -4.41 -14.008 1 32.97 98 SER A N 1
ATOM 789 C CA . SER A 1 98 ? 18.234 -3.197 -14.461 1 32.97 98 SER A CA 1
ATOM 790 C C . SER A 1 98 ? 18.031 -3.209 -15.977 1 32.97 98 SER A C 1
ATOM 792 O O . SER A 1 98 ? 18.984 -3.457 -16.719 1 32.97 98 SER A O 1
ATOM 794 N N . PRO A 1 99 ? 16.906 -3.475 -16.547 1 32.47 99 PRO A N 1
ATOM 795 C CA . PRO A 1 99 ? 16.938 -3.158 -17.984 1 32.47 99 PRO A CA 1
ATOM 796 C C . PRO A 1 99 ? 17.641 -1.835 -18.281 1 32.47 99 PRO A C 1
ATOM 798 O O . PRO A 1 99 ? 17.219 -0.782 -17.797 1 32.47 99 PRO A O 1
ATOM 801 N N . ARG A 1 100 ? 18.891 -1.657 -18.172 1 29.41 100 ARG A N 1
ATOM 802 C CA . ARG A 1 100 ? 19.406 -0.541 -18.969 1 29.41 100 ARG A CA 1
ATOM 803 C C . ARG A 1 100 ? 18.609 -0.361 -20.25 1 29.41 100 ARG A C 1
ATOM 805 O O . ARG A 1 100 ? 18.266 -1.341 -20.906 1 29.41 100 ARG A O 1
ATOM 812 N N . TYR A 1 101 ? 17.75 0.722 -20.344 1 27.73 101 TYR A N 1
ATOM 813 C CA . TYR A 1 101 ? 17.266 1.239 -21.609 1 27.73 101 TYR A CA 1
ATOM 814 C C . TYR A 1 101 ? 18.328 1.095 -22.703 1 27.73 101 TYR A C 1
ATOM 816 O O . TYR A 1 101 ? 19.266 1.885 -22.766 1 27.73 101 TYR A O 1
ATOM 824 N N . ASP A 1 102 ? 18.859 -0.024 -22.984 1 29.45 102 ASP A N 1
ATOM 825 C CA . ASP A 1 102 ? 19.578 -0.134 -24.25 1 29.45 102 ASP A CA 1
ATOM 826 C C . ASP A 1 102 ? 18.734 0.402 -25.406 1 29.45 102 ASP A C 1
ATOM 828 O O . ASP A 1 102 ? 17.75 -0.217 -25.797 1 29.45 102 ASP A O 1
ATOM 832 N N . GLN A 1 103 ? 18.531 1.714 -25.453 1 28.22 103 GLN A N 1
ATOM 833 C CA . GLN A 1 103 ? 18.094 2.383 -26.672 1 28.22 103 GLN A CA 1
ATOM 834 C C . GLN A 1 103 ? 18.875 1.878 -27.891 1 28.22 103 GLN A C 1
ATOM 836 O O . GLN A 1 103 ? 18.734 2.414 -28.984 1 28.22 103 GLN A O 1
ATOM 841 N N . ASP A 1 104 ? 20 1.234 -27.719 1 30.02 104 ASP A N 1
ATOM 842 C CA . ASP A 1 104 ? 20.609 1.106 -29.031 1 30.02 104 ASP A CA 1
ATOM 843 C C . ASP A 1 104 ? 19.75 0.243 -29.953 1 30.02 104 ASP A C 1
ATOM 845 O O . ASP A 1 104 ? 19.844 -0.986 -29.922 1 30.02 104 ASP A O 1
ATOM 849 N N . SER A 1 105 ? 18.453 0.574 -30.078 1 29.34 105 SER A N 1
ATOM 850 C CA . SER A 1 105 ? 17.75 -0.167 -31.125 1 29.34 105 SER A CA 1
ATOM 851 C C . SER A 1 105 ? 18.469 -0.052 -32.469 1 29.34 105 SER A C 1
ATOM 853 O O . SER A 1 105 ? 18.234 0.886 -33.219 1 29.34 105 SER A O 1
ATOM 855 N N . GLY A 1 106 ? 19.781 -0.236 -32.594 1 26 106 GLY A N 1
ATOM 856 C CA . GLY A 1 106 ? 20.125 -0.441 -34 1 26 106 GLY A CA 1
ATOM 857 C C . GLY A 1 106 ? 19.203 -1.441 -34.688 1 26 106 GLY A C 1
ATOM 858 O O . GLY A 1 106 ? 18.797 -2.432 -34.094 1 26 106 GLY A O 1
ATOM 859 N N . HIS A 1 107 ? 18.453 -1.023 -35.75 1 27.86 107 HIS A N 1
ATOM 860 C CA . HIS A 1 107 ? 17.5 -1.592 -36.688 1 27.86 107 HIS A CA 1
ATOM 861 C C . HIS A 1 107 ? 18.047 -2.879 -37.312 1 27.86 107 HIS A C 1
ATOM 863 O O . HIS A 1 107 ? 17.516 -3.365 -38.312 1 27.86 107 HIS A O 1
ATOM 869 N N . ASP A 1 108 ? 19.234 -3.439 -37.031 1 30.19 108 ASP A N 1
ATOM 870 C CA . ASP A 1 108 ? 19.453 -4.484 -38.031 1 30.19 108 ASP A CA 1
ATOM 871 C C . ASP A 1 108 ? 18.344 -5.535 -37.969 1 30.19 108 ASP A C 1
ATOM 873 O O . ASP A 1 108 ? 17.984 -6.004 -36.906 1 30.19 108 ASP A O 1
ATOM 877 N N . SER A 1 109 ? 17.469 -5.582 -39.031 1 31.48 109 SER A N 1
ATOM 878 C CA . SER A 1 109 ? 16.344 -6.426 -39.469 1 31.48 109 SER A CA 1
ATOM 879 C C . SER A 1 109 ? 16.688 -7.906 -39.344 1 31.48 109 SER A C 1
ATOM 881 O O . SER A 1 109 ? 16 -8.758 -39.875 1 31.48 109 SER A O 1
ATOM 883 N N . GLY A 1 110 ? 18.031 -8.297 -39.281 1 29.73 110 GLY A N 1
ATOM 884 C CA . GLY A 1 110 ? 18.109 -9.68 -39.719 1 29.73 110 GLY A CA 1
ATOM 885 C C . GLY A 1 110 ? 17.109 -10.586 -39.031 1 29.73 110 GLY A C 1
ATOM 886 O O . GLY A 1 110 ? 16.5 -10.188 -38.031 1 29.73 110 GLY A O 1
ATOM 887 N N . SER A 1 111 ? 17.031 -11.867 -39.594 1 30.81 111 SER A N 1
ATOM 888 C CA . SER A 1 111 ? 16.188 -13.062 -39.562 1 30.81 111 SER A CA 1
ATOM 889 C C . SER A 1 111 ? 15.938 -13.547 -38.156 1 30.81 111 SER A C 1
ATOM 891 O O . SER A 1 111 ? 14.953 -14.242 -37.875 1 30.81 111 SER A O 1
ATOM 893 N N . GLU A 1 112 ? 17.109 -13.758 -37.438 1 30.94 112 GLU A N 1
ATOM 894 C CA . GLU A 1 112 ? 17.266 -15.102 -36.906 1 30.94 112 GLU A CA 1
ATOM 895 C C . GLU A 1 112 ? 16.125 -15.438 -35.938 1 30.94 112 GLU A C 1
ATOM 897 O O . GLU A 1 112 ? 15.422 -16.438 -36.125 1 30.94 112 GLU A O 1
ATOM 902 N N . ASP A 1 113 ? 16.594 -15.797 -34.562 1 34.66 113 ASP A N 1
ATOM 903 C CA . ASP A 1 113 ? 16.359 -16.859 -33.594 1 34.66 113 ASP A CA 1
ATOM 904 C C . ASP A 1 113 ? 14.984 -16.703 -32.938 1 34.66 113 ASP A C 1
ATOM 906 O O . ASP A 1 113 ? 14.5 -15.586 -32.75 1 34.66 113 ASP A O 1
ATOM 910 N N . VAL A 1 114 ? 14.148 -17.797 -33 1 38.19 114 VAL A N 1
ATOM 911 C CA . VAL A 1 114 ? 13.086 -18.438 -32.219 1 38.19 114 VAL A CA 1
ATOM 912 C C . VAL A 1 114 ? 13.164 -18 -30.766 1 38.19 114 VAL A C 1
ATOM 914 O O . VAL A 1 114 ? 14.078 -18.406 -30.047 1 38.19 114 VAL A O 1
ATOM 917 N N . ALA A 1 115 ? 13.18 -16.969 -30.484 1 39.47 115 ALA A N 1
ATOM 918 C CA . ALA A 1 115 ? 13.008 -16.656 -29.078 1 39.47 115 ALA A CA 1
ATOM 919 C C . ALA A 1 115 ? 12.172 -17.734 -28.375 1 39.47 115 ALA A C 1
ATOM 921 O O . ALA A 1 115 ? 10.945 -17.75 -28.516 1 39.47 115 ALA A O 1
ATOM 922 N N . PHE A 1 116 ? 12.516 -19.062 -28.531 1 38.88 116 PHE A N 1
ATOM 923 C CA . PHE A 1 116 ? 11.945 -20.109 -27.688 1 38.88 116 PHE A CA 1
ATOM 924 C C . PHE A 1 116 ? 11.547 -19.547 -26.328 1 38.88 116 PHE A C 1
ATOM 926 O O . PHE A 1 116 ? 12.391 -19.047 -25.594 1 38.88 116 PHE A O 1
ATOM 933 N N . ASP A 1 117 ? 10.625 -18.875 -26.297 1 49.34 117 ASP A N 1
ATOM 934 C CA . ASP A 1 117 ? 10.031 -18.422 -25.047 1 49.34 117 ASP A CA 1
ATOM 935 C C . ASP A 1 117 ? 10.164 -19.469 -23.953 1 49.34 117 ASP A C 1
ATOM 937 O O . ASP A 1 117 ? 9.312 -20.359 -23.828 1 49.34 117 ASP A O 1
ATOM 941 N N . ALA A 1 118 ? 11.469 -20.047 -23.688 1 58.34 118 ALA A N 1
ATOM 942 C CA . ALA A 1 118 ? 11.82 -21.062 -22.703 1 58.34 118 ALA A CA 1
ATOM 943 C C . ALA A 1 118 ? 11.07 -20.844 -21.391 1 58.34 118 ALA A C 1
ATOM 945 O O . ALA A 1 118 ? 10.953 -19.703 -20.938 1 58.34 118 ALA A O 1
ATOM 946 N N . SER A 1 119 ? 10.328 -21.859 -21.031 1 79.81 119 SER A N 1
ATOM 947 C CA . SER A 1 119 ? 9.633 -21.922 -19.75 1 79.81 119 SER A CA 1
ATOM 948 C C . SER A 1 119 ? 10.57 -21.594 -18.594 1 79.81 119 SER A C 1
ATOM 950 O O . SER A 1 119 ? 11.758 -21.922 -18.641 1 79.81 119 SER A O 1
ATOM 952 N N . GLN A 1 120 ? 10.258 -20.688 -17.828 1 89.31 120 GLN A N 1
ATOM 953 C CA . GLN A 1 120 ? 10.969 -20.297 -16.609 1 89.31 120 GLN A CA 1
ATOM 954 C C . GLN A 1 120 ? 10.531 -21.141 -15.43 1 89.31 120 GLN A C 1
ATOM 956 O O . GLN A 1 120 ? 9.406 -21.672 -15.406 1 89.31 120 GLN A O 1
ATOM 961 N N . PRO A 1 121 ? 11.469 -21.344 -14.523 1 94.94 121 PRO A N 1
ATOM 962 C CA . PRO A 1 121 ? 11.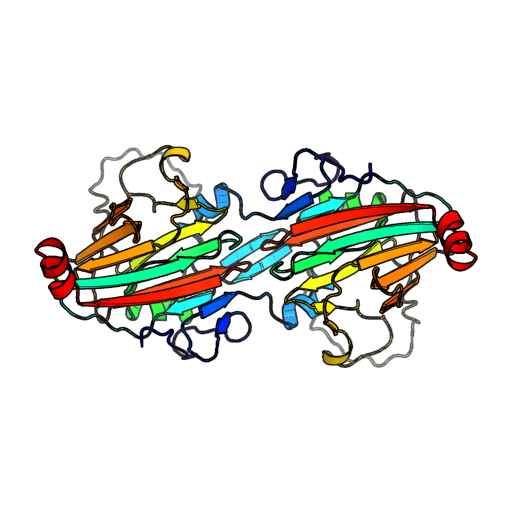109 -22.172 -13.367 1 94.94 121 PRO A CA 1
ATOM 963 C C . PRO A 1 121 ? 10.242 -21.422 -12.352 1 94.94 121 PRO A C 1
ATOM 965 O O . PRO A 1 121 ? 10.453 -21.547 -11.148 1 94.94 121 PRO A O 1
ATOM 968 N N . PHE A 1 122 ? 9.453 -20.516 -12.844 1 94.5 122 PHE A N 1
ATOM 969 C CA . PHE A 1 122 ? 8.453 -19.812 -12.047 1 94.5 122 PHE A CA 1
ATOM 970 C C . PHE A 1 122 ? 7.375 -19.219 -12.938 1 94.5 122 PHE A C 1
ATOM 972 O O . PHE A 1 122 ? 7.586 -19.031 -14.141 1 94.5 122 PHE A O 1
ATOM 979 N N . THR A 1 123 ? 6.25 -19.016 -12.422 1 95.38 123 THR A N 1
ATOM 980 C CA . THR A 1 123 ? 5.164 -18.234 -13.008 1 95.38 123 THR A CA 1
ATOM 981 C C . THR A 1 123 ? 4.41 -17.453 -11.938 1 95.38 123 THR A C 1
ATOM 983 O O . THR A 1 123 ? 3.855 -18.047 -11.008 1 95.38 123 THR A O 1
ATOM 986 N N . LEU A 1 124 ? 4.453 -16.141 -12.086 1 95.88 124 LEU A N 1
ATOM 987 C CA . LEU A 1 124 ? 3.736 -15.297 -11.148 1 95.88 124 LEU A CA 1
ATOM 988 C C . LEU A 1 124 ? 2.77 -14.367 -11.883 1 95.88 124 LEU A C 1
ATOM 990 O O . LEU A 1 124 ? 3.148 -13.719 -12.852 1 95.88 124 LEU A O 1
ATOM 994 N N . ALA A 1 125 ? 1.532 -14.398 -11.492 1 96.81 125 ALA A N 1
ATOM 995 C CA . ALA A 1 125 ? 0.556 -13.406 -11.938 1 96.81 125 ALA A CA 1
ATOM 996 C C . ALA A 1 125 ? 0.506 -12.211 -10.984 1 96.81 125 ALA A C 1
ATOM 998 O O . ALA A 1 125 ? 0.893 -12.328 -9.82 1 96.81 125 ALA A O 1
ATOM 999 N N . THR A 1 126 ? 0.044 -11.109 -11.492 1 97.75 126 THR A N 1
ATOM 1000 C CA . THR A 1 126 ? -0.002 -9.883 -10.711 1 97.75 126 THR A CA 1
ATOM 1001 C C . THR A 1 126 ? -1.442 -9.516 -10.359 1 97.75 126 THR A C 1
ATOM 1003 O O . THR A 1 126 ? -2.34 -9.648 -11.195 1 97.75 126 THR A O 1
ATOM 1006 N N . ILE A 1 127 ? -1.621 -9.102 -9.141 1 98.31 127 ILE A N 1
ATOM 1007 C CA . ILE A 1 127 ? -2.926 -8.664 -8.656 1 98.31 127 ILE A CA 1
ATOM 1008 C C . ILE A 1 127 ? -2.814 -7.246 -8.094 1 98.31 127 ILE A C 1
ATOM 1010 O O . ILE A 1 127 ? -1.863 -6.934 -7.375 1 98.31 127 ILE A O 1
ATOM 1014 N N . GLY A 1 128 ? -3.725 -6.402 -8.359 1 98.19 128 GLY A N 1
ATOM 1015 C CA . GLY A 1 128 ? -3.871 -5.047 -7.855 1 98.19 128 GLY A CA 1
ATOM 1016 C C . GLY A 1 128 ? -5.055 -4.309 -8.453 1 98.19 128 GLY A C 1
ATOM 1017 O O . GLY A 1 128 ? -5.562 -4.695 -9.508 1 98.19 128 GLY A O 1
ATOM 1018 N N . MET A 1 129 ? -5.602 -3.338 -7.738 1 97.44 129 MET A N 1
ATOM 1019 C CA . MET A 1 129 ? -6.727 -2.531 -8.211 1 97.44 129 MET A CA 1
ATOM 1020 C C . MET A 1 129 ? -7.945 -3.402 -8.484 1 97.44 129 MET A C 1
ATOM 1022 O O . MET A 1 129 ? -8.695 -3.152 -9.43 1 97.44 129 MET A O 1
ATOM 1026 N N . LYS A 1 130 ? -8.039 -4.461 -7.73 1 97.69 130 LYS A N 1
ATOM 1027 C CA . LYS A 1 130 ? -9.141 -5.414 -7.852 1 97.69 130 LYS A CA 1
ATOM 1028 C C . LYS A 1 130 ? -9.102 -6.133 -9.195 1 97.69 130 LYS A C 1
ATOM 1030 O O . LYS A 1 130 ? -10.141 -6.48 -9.758 1 97.69 130 LYS A O 1
ATOM 1035 N N . LYS A 1 131 ? -7.895 -6.258 -9.719 1 97.31 131 LYS A N 1
ATOM 1036 C CA . LYS A 1 131 ? -7.707 -6.926 -11.008 1 97.31 131 LYS A CA 1
ATOM 1037 C C . LYS A 1 131 ? -6.676 -8.047 -10.898 1 97.31 131 LYS A C 1
ATOM 1039 O O . LYS A 1 131 ? -5.73 -7.949 -10.109 1 97.31 131 LYS A O 1
ATOM 1044 N N . PHE A 1 132 ? -6.957 -9.086 -11.664 1 97.12 132 PHE A N 1
ATOM 1045 C CA . PHE A 1 132 ? -6 -10.148 -11.961 1 97.12 132 PHE A CA 1
ATOM 1046 C C . PHE A 1 132 ? -5.355 -9.93 -13.32 1 97.12 132 PHE A C 1
ATOM 1048 O O . PHE A 1 132 ? -6.039 -9.938 -14.352 1 97.12 132 PHE A O 1
ATOM 1055 N N . VAL A 1 133 ? -4.031 -9.703 -13.305 1 96 133 VAL A N 1
ATOM 1056 C CA . VAL A 1 133 ? -3.322 -9.406 -14.547 1 96 133 VAL A CA 1
ATOM 1057 C C . VAL A 1 133 ? -2.633 -10.664 -15.062 1 96 133 VAL A C 1
ATOM 1059 O O . VAL A 1 133 ? -1.766 -11.227 -14.391 1 96 133 VAL A O 1
ATOM 1062 N N . ILE A 1 134 ? -2.939 -11.016 -16.203 1 89 134 ILE A N 1
ATOM 1063 C CA . ILE A 1 134 ? -2.363 -12.195 -16.828 1 89 134 ILE A CA 1
ATOM 1064 C C . ILE A 1 134 ? -0.947 -11.883 -17.312 1 89 134 ILE A C 1
ATOM 1066 O O . ILE A 1 134 ? -0.717 -10.867 -17.969 1 89 134 ILE A O 1
ATOM 1070 N N . PRO A 1 135 ? -0.027 -12.711 -16.891 1 85 135 PRO A N 1
ATOM 1071 C CA . PRO A 1 135 ? 1.338 -12.492 -17.375 1 85 135 PRO A CA 1
ATOM 1072 C C . PRO A 1 135 ? 1.427 -12.469 -18.906 1 85 135 PRO A C 1
ATOM 1074 O O . PRO A 1 135 ? 0.624 -13.117 -19.578 1 85 135 PRO A O 1
ATOM 1077 N N . LYS A 1 136 ? 2.328 -11.531 -19.375 1 75 136 LYS A N 1
ATOM 1078 C CA . LYS A 1 136 ? 2.492 -11.422 -20.828 1 75 136 LYS A CA 1
ATOM 1079 C C . LYS A 1 136 ? 2.957 -12.742 -21.422 1 75 136 LYS A C 1
ATOM 1081 O O . LYS A 1 136 ? 3.879 -13.375 -20.906 1 75 136 LYS A O 1
ATOM 1086 N N . ALA A 1 137 ? 2.082 -13.266 -22.266 1 58.12 137 ALA A N 1
ATOM 1087 C CA . ALA A 1 137 ? 2.5 -14.461 -23.016 1 58.12 137 ALA A CA 1
ATOM 1088 C C . ALA A 1 137 ? 3.504 -14.102 -24.094 1 58.12 137 ALA A C 1
ATOM 1090 O O . ALA A 1 137 ? 3.518 -12.977 -24.594 1 58.12 137 ALA A O 1
ATOM 1091 N N . SER A 1 138 ? 4.883 -14.562 -24.156 1 52.69 138 SER A N 1
ATOM 1092 C CA . SER A 1 138 ? 5.918 -14.297 -25.141 1 52.69 138 SER A CA 1
ATOM 1093 C C . SER A 1 138 ? 5.316 -13.82 -26.469 1 52.69 138 SER A C 1
ATOM 1095 O O . SER A 1 138 ? 5.895 -12.977 -27.156 1 52.69 138 SER A O 1
ATOM 1097 N N . ASN A 1 139 ? 4.367 -14.453 -26.922 1 47.97 139 ASN A N 1
ATOM 1098 C CA . ASN A 1 139 ? 4.137 -14.273 -28.359 1 47.97 139 ASN A CA 1
ATOM 1099 C C . ASN A 1 139 ? 2.994 -13.289 -28.609 1 47.97 139 ASN A C 1
ATOM 1101 O O . ASN A 1 139 ? 2.701 -12.961 -29.766 1 47.97 139 ASN A O 1
ATOM 1105 N N . VAL A 1 140 ? 2.094 -13.031 -27.75 1 48 140 VAL A N 1
ATOM 1106 C CA . VAL A 1 140 ? 0.916 -12.352 -28.297 1 48 140 VAL A CA 1
ATOM 1107 C C . VAL A 1 140 ? 0.852 -10.922 -27.75 1 48 140 VAL A C 1
ATOM 1109 O O . VAL A 1 140 ? 0.91 -10.711 -26.547 1 48 140 VAL A O 1
ATOM 1112 N N . SER A 1 141 ? 1.284 -9.938 -28.562 1 49.09 141 SER A N 1
ATOM 1113 C CA . SER A 1 141 ? 1.018 -8.523 -28.297 1 49.09 141 SER A CA 1
ATOM 1114 C C . SER A 1 141 ? -0.427 -8.305 -27.859 1 49.09 141 SER A C 1
ATOM 1116 O O . SER A 1 141 ? -1.344 -8.344 -28.688 1 49.09 141 SER A O 1
ATOM 1118 N N . THR A 1 142 ? -0.902 -8.883 -26.859 1 55.72 142 THR A N 1
ATOM 1119 C CA . THR A 1 142 ? -2.297 -8.664 -26.484 1 55.72 142 THR A CA 1
ATOM 1120 C C . THR A 1 142 ? -2.492 -7.266 -25.906 1 55.72 142 THR A C 1
ATOM 1122 O O . THR A 1 142 ? -1.597 -6.73 -25.25 1 55.72 142 THR A O 1
ATOM 1125 N N . ALA A 1 143 ? -3.488 -6.559 -26.406 1 57.19 143 ALA A N 1
ATOM 1126 C CA . ALA A 1 143 ? -3.91 -5.242 -25.938 1 57.19 143 ALA A CA 1
ATOM 1127 C C . ALA A 1 143 ? -4.012 -5.219 -24.406 1 57.19 143 ALA A C 1
ATOM 1129 O O . ALA A 1 143 ? -4.367 -6.227 -23.797 1 57.19 143 ALA A O 1
ATOM 1130 N N . TYR A 1 144 ? -3.434 -4.137 -23.719 1 57.84 144 TYR A N 1
ATOM 1131 C CA . TYR A 1 144 ? -3.426 -3.883 -22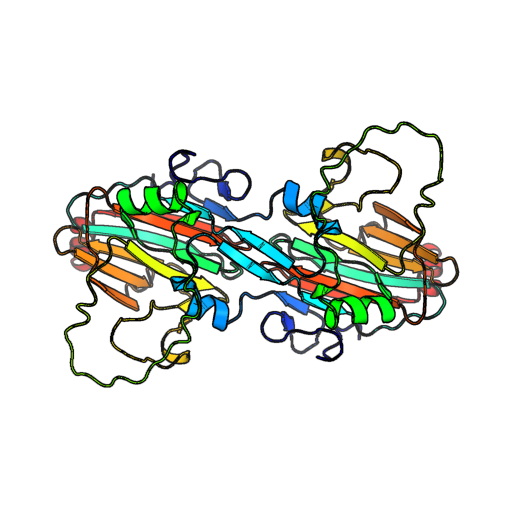.281 1 57.84 144 TYR A CA 1
ATOM 1132 C C . TYR A 1 144 ? -4.727 -4.348 -21.641 1 57.84 144 TYR A C 1
ATOM 1134 O O . TYR A 1 144 ? -4.711 -5.016 -20.594 1 57.84 144 TYR A O 1
ATOM 1142 N N . ASN A 1 145 ? -5.797 -3.953 -22.312 1 61.72 145 ASN A N 1
ATOM 1143 C CA . ASN A 1 145 ? -7.105 -4.207 -21.719 1 61.72 145 ASN A CA 1
ATOM 1144 C C . ASN A 1 145 ? -7.477 -5.688 -21.797 1 61.72 145 ASN A C 1
ATOM 1146 O O . ASN A 1 145 ? -8.32 -6.156 -21.031 1 61.72 145 ASN A O 1
ATOM 1150 N N . GLU A 1 146 ? -6.633 -6.359 -22.516 1 75.5 146 GLU A N 1
ATOM 1151 C CA . GLU A 1 146 ? -6.992 -7.758 -22.75 1 75.5 146 GLU A CA 1
ATOM 1152 C C . GLU A 1 146 ? -6.297 -8.68 -21.75 1 75.5 146 GLU A C 1
ATOM 1154 O O . GLU A 1 146 ? -6.672 -9.844 -21.609 1 75.5 146 GLU A O 1
ATOM 1159 N N . ARG A 1 147 ? -5.523 -8.047 -20.891 1 87.06 147 ARG A N 1
ATOM 1160 C CA . ARG A 1 147 ? -4.754 -8.906 -20 1 87.06 147 ARG A CA 1
ATOM 1161 C C . ARG A 1 147 ? -5.254 -8.797 -18.562 1 87.06 147 ARG A C 1
ATOM 1163 O O . ARG A 1 147 ? -4.648 -9.344 -17.641 1 87.06 147 ARG A O 1
ATOM 1170 N N . THR A 1 148 ? -6.371 -8.125 -18.391 1 92.81 148 THR A N 1
ATOM 1171 C CA . THR A 1 148 ? -6.848 -7.953 -17.016 1 92.81 148 THR A CA 1
ATOM 1172 C C . THR A 1 148 ? -8.234 -8.555 -16.859 1 92.81 148 THR A C 1
ATOM 1174 O O . THR A 1 148 ? -9.078 -8.453 -17.75 1 92.81 148 THR A O 1
ATOM 1177 N N . ILE A 1 149 ? -8.391 -9.25 -15.781 1 94.56 149 ILE A N 1
ATOM 1178 C CA . ILE A 1 149 ? -9.688 -9.797 -15.398 1 94.56 149 ILE A CA 1
ATOM 1179 C C . ILE A 1 149 ? -10.055 -9.32 -13.992 1 94.56 149 ILE A C 1
ATOM 1181 O O . ILE A 1 149 ? -9.172 -9.07 -13.164 1 94.56 149 ILE A O 1
ATOM 1185 N N . PRO A 1 150 ? -11.406 -9.141 -13.773 1 96.38 150 PRO A N 1
ATOM 1186 C CA . PRO A 1 150 ? -11.781 -8.82 -12.391 1 96.38 150 PRO A CA 1
ATOM 1187 C C . PRO A 1 150 ? -11.242 -9.82 -11.383 1 96.38 150 PRO A C 1
ATOM 1189 O O . PRO A 1 150 ? -11.211 -11.023 -11.648 1 96.38 150 PRO A O 1
ATOM 1192 N N . LEU A 1 151 ? -10.812 -9.359 -10.273 1 98.31 151 LEU A N 1
ATOM 1193 C CA . LEU A 1 151 ? -10.219 -10.211 -9.242 1 98.31 151 LEU A CA 1
ATOM 1194 C C . LEU A 1 151 ? -11.25 -11.203 -8.711 1 98.31 151 LEU A C 1
ATOM 1196 O O . LEU A 1 151 ? -12.258 -10.812 -8.133 1 98.31 151 LEU A O 1
ATOM 1200 N N . PRO A 1 152 ? -10.977 -12.461 -8.875 1 97.81 152 PRO A N 1
ATOM 1201 C CA . PRO A 1 152 ? -11.859 -13.445 -8.258 1 97.81 152 PRO A CA 1
ATOM 1202 C C . PRO A 1 152 ? -11.812 -13.398 -6.73 1 97.81 152 PRO A C 1
ATOM 1204 O O . PRO A 1 152 ? -10.805 -13 -6.148 1 97.81 152 PRO A O 1
ATOM 1207 N N . SER A 1 153 ? -12.945 -13.867 -6.086 1 98.12 153 SER A N 1
ATOM 1208 C CA . SER A 1 153 ? -12.969 -13.922 -4.629 1 98.12 153 SER A CA 1
ATOM 1209 C C . SER A 1 153 ? -11.883 -14.844 -4.09 1 98.12 153 SER A C 1
ATOM 1211 O O . SER A 1 153 ? -11.242 -14.531 -3.08 1 98.12 153 SER A O 1
ATOM 1213 N N . ARG A 1 154 ? -11.719 -15.914 -4.773 1 98.19 154 ARG A N 1
ATOM 1214 C CA . ARG A 1 154 ? -10.648 -16.859 -4.473 1 98.19 154 ARG A CA 1
ATOM 1215 C C . ARG A 1 154 ? -9.922 -17.281 -5.746 1 98.19 154 ARG A C 1
ATOM 1217 O O . ARG A 1 154 ? -10.547 -17.5 -6.781 1 98.19 154 ARG A O 1
ATOM 1224 N N . ILE A 1 155 ? -8.609 -17.406 -5.621 1 98.12 155 ILE A N 1
ATOM 1225 C CA . ILE A 1 155 ? -7.781 -17.812 -6.75 1 98.12 155 ILE A CA 1
ATOM 1226 C C . ILE A 1 155 ? -7.238 -19.219 -6.508 1 98.12 155 ILE A C 1
ATOM 1228 O O . ILE A 1 155 ? -6.805 -19.547 -5.402 1 98.12 155 ILE A O 1
ATOM 1232 N N . GLY A 1 156 ? -7.363 -20 -7.496 1 97.62 156 GLY A N 1
ATOM 1233 C CA . GLY A 1 156 ? -6.762 -21.312 -7.473 1 97.62 156 GLY A CA 1
ATOM 1234 C C . GLY A 1 156 ? -5.566 -21.453 -8.406 1 97.62 156 GLY A C 1
ATOM 1235 O O . GLY A 1 156 ? -5.574 -20.891 -9.508 1 97.62 156 GLY A O 1
ATOM 1236 N N . VAL A 1 157 ? -4.602 -22.188 -7.996 1 97.81 157 VAL A N 1
ATOM 1237 C CA . VAL A 1 157 ? -3.445 -22.516 -8.828 1 97.81 157 VAL A CA 1
ATOM 1238 C C . VAL A 1 157 ? -3.252 -24.031 -8.867 1 97.81 157 VAL A C 1
ATOM 1240 O O . VAL A 1 157 ? -3.316 -24.703 -7.836 1 97.81 157 VAL A O 1
ATOM 1243 N N . CYS A 1 158 ? -3.1 -24.5 -10.023 1 97.44 158 CYS A N 1
ATOM 1244 C CA . CYS A 1 158 ? -2.83 -25.922 -10.211 1 97.44 158 CYS A CA 1
ATOM 1245 C C . CYS A 1 158 ? -1.479 -26.141 -10.883 1 97.44 158 CYS A C 1
ATOM 1247 O O . CYS A 1 158 ? -1.25 -25.656 -12 1 97.44 158 CYS A O 1
ATOM 1249 N N . LEU A 1 159 ? -0.641 -26.844 -10.219 1 97.69 159 LEU A N 1
ATOM 1250 C CA . LEU A 1 159 ? 0.66 -27.203 -10.781 1 97.69 159 LEU A CA 1
ATOM 1251 C C . LEU A 1 159 ? 0.718 -28.688 -11.125 1 97.69 159 LEU A C 1
ATOM 1253 O O . LEU A 1 159 ? 0.473 -29.531 -10.273 1 97.69 159 LEU A O 1
ATOM 1257 N N . ASP A 1 160 ? 0.884 -28.984 -12.359 1 97.19 160 ASP A N 1
ATOM 1258 C CA . ASP A 1 160 ? 1.257 -30.328 -12.789 1 97.19 160 ASP A CA 1
ATOM 1259 C C . ASP A 1 160 ? 2.77 -30.453 -12.969 1 97.19 160 ASP A C 1
ATOM 1261 O O . ASP A 1 160 ? 3.307 -30.109 -14.023 1 97.19 160 ASP A O 1
ATOM 1265 N N . TYR A 1 161 ? 3.383 -30.922 -11.945 1 97.19 161 TYR A N 1
ATOM 1266 C CA . TYR A 1 161 ? 4.84 -30.969 -11.914 1 97.19 161 TYR A CA 1
ATOM 1267 C C . TYR A 1 161 ? 5.383 -31.844 -13.039 1 97.19 161 TYR A C 1
ATOM 1269 O O . TYR A 1 161 ? 6.352 -31.484 -13.711 1 97.19 161 TYR A O 1
ATOM 1277 N N . ASP A 1 162 ? 4.785 -32.969 -13.297 1 96.56 162 ASP A N 1
ATOM 1278 C CA . ASP A 1 162 ? 5.27 -33.938 -14.25 1 96.56 162 ASP A CA 1
ATOM 1279 C C . ASP A 1 162 ? 5.121 -33.438 -15.688 1 96.56 162 ASP A C 1
ATOM 1281 O O . ASP A 1 162 ? 5.984 -33.688 -16.531 1 96.56 162 ASP A O 1
ATOM 1285 N N . LYS A 1 163 ? 4.07 -32.719 -15.922 1 96.38 163 LYS A N 1
ATOM 1286 C CA . LYS A 1 163 ? 3.812 -32.219 -17.266 1 96.38 163 LYS A CA 1
ATOM 1287 C C . LYS A 1 163 ? 4.438 -30.844 -17.469 1 96.38 163 LYS A C 1
ATOM 1289 O O . LYS A 1 163 ? 4.543 -30.359 -18.609 1 96.38 163 LYS A O 1
ATOM 1294 N N . GLY A 1 164 ? 4.82 -30.203 -16.328 1 96.44 164 GLY A N 1
ATOM 1295 C CA . GLY A 1 164 ? 5.383 -28.875 -16.422 1 96.44 164 GLY A CA 1
ATOM 1296 C C . GLY A 1 164 ? 4.375 -27.828 -16.859 1 96.44 164 GLY A C 1
ATOM 1297 O O . GLY A 1 164 ? 4.617 -27.078 -17.797 1 96.44 164 GLY A O 1
ATOM 1298 N N . LYS A 1 165 ? 3.264 -27.812 -16.203 1 96.56 165 LYS A N 1
ATOM 1299 C CA . LYS A 1 165 ? 2.184 -26.891 -16.516 1 96.56 165 LYS A CA 1
ATOM 1300 C C . LYS A 1 165 ? 1.628 -26.25 -15.25 1 96.56 165 LYS A C 1
ATOM 1302 O O . LYS A 1 165 ? 1.533 -26.906 -14.211 1 96.56 165 LYS A O 1
ATOM 1307 N N . VAL A 1 166 ? 1.281 -25.016 -15.367 1 97.12 166 VAL A N 1
ATOM 1308 C CA . VAL A 1 166 ? 0.63 -24.312 -14.258 1 97.12 166 VAL A CA 1
ATOM 1309 C C . VAL A 1 166 ? -0.604 -23.578 -14.766 1 97.12 166 VAL A C 1
ATOM 1311 O O . VAL A 1 166 ? -0.574 -22.969 -15.836 1 97.12 166 VAL A O 1
ATOM 1314 N N . GLY A 1 167 ? -1.688 -23.734 -14.047 1 96.56 167 GLY A N 1
ATOM 1315 C CA . GLY A 1 167 ? -2.928 -23.047 -14.367 1 96.56 167 GLY A CA 1
ATOM 1316 C C . GLY A 1 167 ? -3.449 -22.203 -13.219 1 96.56 167 GLY A C 1
ATOM 1317 O O . GLY A 1 167 ? -3.275 -22.547 -12.047 1 96.56 167 GLY A O 1
ATOM 1318 N N . PHE A 1 168 ? -4.031 -21.062 -13.555 1 97 168 PHE A N 1
ATOM 1319 C CA . PHE A 1 168 ? -4.723 -20.188 -12.617 1 97 168 PHE A CA 1
ATOM 1320 C C . PHE A 1 168 ? -6.23 -20.25 -12.828 1 97 168 PHE A C 1
ATOM 1322 O O . PHE A 1 168 ? -6.703 -20.266 -13.969 1 97 168 PHE A O 1
ATOM 1329 N N . TYR A 1 169 ? -6.93 -20.281 -11.727 1 96.81 169 TYR A N 1
ATOM 1330 C CA . TYR A 1 169 ? -8.367 -20.531 -11.805 1 96.81 169 TYR A CA 1
ATOM 1331 C C . TYR A 1 169 ? -9.133 -19.594 -10.875 1 96.81 169 TYR A C 1
ATOM 1333 O O . TYR A 1 169 ? -8.578 -19.109 -9.883 1 96.81 169 TYR A O 1
ATOM 1341 N N . ASP A 1 170 ? -10.352 -19.312 -11.25 1 97.31 170 ASP A N 1
ATOM 1342 C CA . ASP A 1 170 ? -11.328 -18.922 -10.234 1 97.31 170 ASP A CA 1
ATOM 1343 C C . ASP A 1 170 ? -11.68 -20.094 -9.336 1 97.31 170 ASP A C 1
ATOM 1345 O O . ASP A 1 170 ? -12.359 -21.031 -9.766 1 97.31 170 ASP A O 1
ATOM 1349 N N . ALA A 1 171 ? -11.281 -20.078 -8.188 1 96.75 171 ALA A N 1
ATOM 1350 C CA . ALA A 1 171 ? -11.375 -21.25 -7.32 1 96.75 171 ALA A CA 1
ATOM 1351 C C . ALA A 1 171 ? -12.828 -21.578 -6.977 1 96.75 171 ALA A C 1
ATOM 1353 O O . ALA A 1 171 ? -13.148 -22.688 -6.57 1 96.75 171 ALA A O 1
ATOM 1354 N N . ASP A 1 172 ? -13.703 -20.594 -7.027 1 95.88 172 ASP A N 1
ATOM 1355 C CA . ASP A 1 172 ? -15.109 -20.828 -6.723 1 95.88 172 ASP A CA 1
ATOM 1356 C C . ASP A 1 172 ? -15.82 -21.531 -7.879 1 95.88 172 ASP A C 1
ATOM 1358 O O . ASP A 1 172 ? -16.625 -22.438 -7.66 1 95.88 172 ASP A O 1
ATOM 1362 N N . THR A 1 173 ? -15.484 -21.203 -9.078 1 95.44 173 THR A N 1
ATOM 1363 C CA . THR A 1 173 ? -16.156 -21.766 -10.25 1 95.44 173 THR A CA 1
ATOM 1364 C C . THR A 1 173 ? -15.266 -22.797 -10.93 1 95.44 173 THR A C 1
ATOM 1366 O O . THR A 1 173 ? -15.734 -23.562 -11.773 1 95.44 173 THR A O 1
ATOM 1369 N N . MET A 1 174 ? -14.062 -22.797 -10.664 1 94.31 174 MET A N 1
ATOM 1370 C CA . MET A 1 174 ? -13.031 -23.656 -11.242 1 94.31 174 MET A CA 1
ATOM 1371 C C . MET A 1 174 ? -12.812 -23.328 -12.719 1 94.31 174 MET A C 1
ATOM 1373 O O . MET A 1 174 ? -12.297 -24.156 -13.477 1 94.31 174 MET A O 1
ATOM 1377 N N . GLU A 1 175 ? -13.266 -22.109 -13.086 1 95.69 175 GLU A N 1
ATOM 1378 C CA . GLU A 1 175 ? -12.953 -21.609 -14.422 1 95.69 175 GLU A CA 1
ATOM 1379 C C . GLU A 1 175 ? -11.461 -21.312 -14.57 1 95.69 175 GLU A C 1
ATOM 1381 O O . GLU A 1 175 ? -10.883 -20.625 -13.719 1 95.69 175 GLU A O 1
ATOM 1386 N N . CYS A 1 176 ? -10.867 -21.812 -15.625 1 95.69 176 CYS A N 1
ATOM 1387 C CA . CYS A 1 176 ? -9.461 -21.531 -15.898 1 95.69 176 CYS A CA 1
ATOM 1388 C C . CYS A 1 176 ? -9.273 -20.109 -16.438 1 95.69 176 CYS A C 1
ATOM 1390 O O . CYS A 1 176 ? -9.875 -19.75 -17.438 1 95.69 176 CYS A O 1
ATOM 1392 N N . LEU A 1 177 ? -8.469 -19.375 -15.82 1 94.12 177 LEU A N 1
ATOM 1393 C CA . LEU A 1 177 ? -8.203 -18 -16.203 1 94.12 177 LEU A CA 1
ATOM 1394 C C . LEU A 1 177 ? -6.992 -17.906 -17.125 1 94.12 177 LEU A C 1
ATOM 1396 O O . LEU A 1 177 ? -6.961 -17.078 -18.031 1 94.12 177 LEU A O 1
ATOM 1400 N N . TYR A 1 178 ? -6.02 -18.688 -16.844 1 91.81 178 TYR A N 1
ATOM 1401 C CA . TYR A 1 178 ? -4.723 -18.625 -17.5 1 91.81 178 TYR A CA 1
ATOM 1402 C C . TYR A 1 178 ? -3.932 -19.906 -17.266 1 91.81 178 TYR A C 1
ATOM 1404 O O . TYR A 1 178 ? -3.955 -20.469 -16.172 1 91.81 178 TYR A O 1
ATOM 1412 N N . GLU A 1 179 ? -3.285 -20.391 -18.328 1 94.38 179 GLU A N 1
ATOM 1413 C CA . GLU A 1 179 ? -2.426 -21.562 -18.219 1 94.38 179 GLU A CA 1
ATOM 1414 C C . GLU A 1 179 ? -1.179 -21.422 -19.094 1 94.38 179 GLU A C 1
ATOM 1416 O O . GLU A 1 179 ? -1.248 -20.891 -20.203 1 94.38 179 GLU A O 1
ATOM 1421 N N . ARG A 1 180 ? -0.088 -21.953 -18.594 1 93.88 180 ARG A N 1
ATOM 1422 C CA . ARG A 1 180 ? 1.144 -21.906 -19.375 1 93.88 180 ARG A CA 1
ATOM 1423 C C . ARG A 1 180 ? 2.111 -23 -18.953 1 93.88 180 ARG A C 1
ATOM 1425 O O . ARG A 1 180 ? 1.893 -23.656 -17.938 1 93.88 180 ARG A O 1
ATOM 1432 N N . ASP A 1 181 ? 3.107 -23.109 -19.781 1 94.81 181 ASP A N 1
ATOM 1433 C CA . ASP A 1 181 ? 4.195 -24.016 -19.406 1 94.81 181 ASP A CA 1
ATOM 1434 C C . ASP A 1 181 ? 5.082 -23.406 -18.328 1 94.81 181 ASP A C 1
ATOM 1436 O O . ASP A 1 181 ? 5.273 -22.188 -18.297 1 94.81 181 ASP A O 1
ATOM 1440 N N . VAL A 1 182 ? 5.582 -24.266 -17.469 1 95.62 182 VAL A N 1
ATOM 1441 C CA . VAL A 1 182 ? 6.527 -23.875 -16.422 1 95.62 182 VAL A CA 1
ATOM 1442 C C . VAL A 1 182 ? 7.617 -24.938 -16.297 1 95.62 182 VAL A C 1
ATOM 1444 O O . VAL A 1 182 ? 7.34 -26.141 -16.375 1 95.62 182 VAL A O 1
ATOM 1447 N N . ASP A 1 183 ? 8.844 -24.438 -16.172 1 95.81 183 ASP A N 1
ATOM 1448 C CA . ASP A 1 183 ? 9.961 -25.359 -15.984 1 95.81 183 ASP A CA 1
ATOM 1449 C C . ASP A 1 183 ? 10.055 -25.797 -14.523 1 95.81 183 ASP A C 1
ATOM 1451 O O . ASP A 1 183 ? 10.539 -25.047 -13.672 1 95.81 183 ASP A O 1
ATOM 1455 N N . CYS A 1 184 ? 9.625 -27 -14.281 1 96 184 CYS A N 1
ATOM 1456 C CA . CYS A 1 184 ? 9.695 -27.5 -12.914 1 96 184 CYS A CA 1
ATOM 1457 C C . CYS A 1 184 ? 11.062 -28.094 -12.617 1 96 184 CYS A C 1
ATOM 1459 O O . CYS A 1 184 ? 11.414 -29.156 -13.133 1 96 184 CYS A O 1
ATOM 1461 N N . ILE A 1 185 ? 11.812 -27.391 -11.852 1 93.88 185 ILE A N 1
ATOM 1462 C CA . ILE A 1 185 ? 13.156 -27.797 -11.469 1 93.88 185 ILE A CA 1
ATOM 1463 C C . ILE A 1 185 ? 13.273 -27.812 -9.945 1 93.88 185 ILE A C 1
ATOM 1465 O O . ILE A 1 185 ? 12.852 -26.859 -9.273 1 93.88 185 ILE A O 1
ATOM 1469 N N . GLY A 1 186 ? 13.891 -28.875 -9.414 1 94.25 186 GLY A N 1
ATOM 1470 C CA . GLY A 1 186 ? 13.984 -28.953 -7.961 1 94.25 186 GLY A CA 1
ATOM 1471 C C . GLY A 1 186 ? 12.625 -29 -7.281 1 94.25 186 GLY A C 1
ATOM 1472 O O . GLY A 1 186 ? 11.773 -29.812 -7.645 1 94.25 186 GLY A O 1
ATOM 1473 N N . THR A 1 187 ? 12.531 -28.25 -6.23 1 95.88 187 THR A N 1
ATOM 1474 C CA . THR A 1 187 ? 11.273 -28.203 -5.492 1 95.88 187 THR A CA 1
ATOM 1475 C C . THR A 1 187 ? 10.508 -26.922 -5.828 1 95.88 187 THR A C 1
ATOM 1477 O O . THR A 1 187 ? 11.062 -25.828 -5.801 1 95.88 187 THR A O 1
ATOM 1480 N N . MET A 1 188 ? 9.258 -27.141 -6.246 1 95.75 188 MET A N 1
ATOM 1481 C CA . MET A 1 188 ? 8.383 -26.016 -6.527 1 95.75 188 MET A CA 1
ATOM 1482 C C . MET A 1 188 ? 7.531 -25.656 -5.312 1 95.75 188 MET A C 1
ATOM 1484 O O . MET A 1 188 ? 7.082 -26.562 -4.59 1 95.75 188 MET A O 1
ATOM 1488 N N . TYR A 1 189 ? 7.277 -24.375 -5.121 1 94.69 189 TYR A N 1
ATOM 1489 C CA . TYR A 1 189 ? 6.465 -23.906 -4 1 94.69 189 TYR A CA 1
ATOM 1490 C C . TYR A 1 189 ? 5.391 -22.938 -4.465 1 94.69 189 TYR A C 1
ATOM 1492 O O . TYR A 1 189 ? 5.625 -22.141 -5.375 1 94.69 189 TYR A O 1
ATOM 1500 N N . PRO A 1 190 ? 4.137 -23.031 -3.871 1 95.94 190 PRO A N 1
ATOM 1501 C CA . PRO A 1 190 ? 3.311 -21.828 -3.967 1 95.94 190 PRO A CA 1
ATOM 1502 C C . PRO A 1 190 ? 4.051 -20.578 -3.518 1 95.94 190 PRO A C 1
ATOM 1504 O O . PRO A 1 190 ? 4.598 -20.531 -2.412 1 95.94 190 PRO A O 1
ATOM 1507 N N . ALA A 1 191 ? 4.098 -19.547 -4.379 1 94.5 191 ALA A N 1
ATOM 1508 C CA . ALA A 1 191 ? 4.914 -18.359 -4.133 1 94.5 191 ALA A CA 1
ATOM 1509 C C . ALA A 1 191 ? 4.074 -17.094 -4.219 1 94.5 191 ALA A C 1
ATOM 1511 O O . ALA A 1 191 ? 3.178 -16.984 -5.055 1 94.5 191 ALA A O 1
ATOM 1512 N N . PHE A 1 192 ? 4.422 -16.188 -3.363 1 95.44 192 PHE A N 1
ATOM 1513 C CA . PHE A 1 192 ? 3.725 -14.914 -3.248 1 95.44 192 PHE A CA 1
ATOM 1514 C C . PHE A 1 192 ? 4.715 -13.773 -3.049 1 95.44 192 PHE A C 1
ATOM 1516 O O . PHE A 1 192 ? 5.797 -13.977 -2.492 1 95.44 192 PHE A O 1
ATOM 1523 N N . ALA A 1 193 ? 4.336 -12.641 -3.49 1 95 193 ALA A N 1
ATOM 1524 C CA . ALA A 1 193 ? 5.109 -11.43 -3.246 1 95 193 ALA A CA 1
ATOM 1525 C C . ALA A 1 193 ? 4.188 -10.227 -3.045 1 95 193 ALA A C 1
ATOM 1527 O O . ALA A 1 193 ? 3.17 -10.094 -3.727 1 95 193 ALA A O 1
ATOM 1528 N N . LEU A 1 194 ? 4.5 -9.43 -2.086 1 96.75 194 LEU A N 1
ATOM 1529 C CA . LEU A 1 194 ? 3.666 -8.273 -1.765 1 96.75 194 LEU A CA 1
ATOM 1530 C C . LEU A 1 194 ? 4.5 -7 -1.713 1 96.75 194 LEU A C 1
ATOM 1532 O O . LEU A 1 194 ? 5.621 -7.008 -1.205 1 96.75 194 LEU A O 1
ATOM 1536 N N . MET A 1 195 ? 3.934 -5.898 -2.197 1 96.56 195 MET A N 1
ATOM 1537 C CA . MET A 1 195 ? 4.531 -4.562 -2.18 1 96.56 195 MET A CA 1
ATOM 1538 C C . MET A 1 195 ? 3.465 -3.494 -1.959 1 96.56 195 MET A C 1
ATOM 1540 O O . MET A 1 195 ? 2.426 -3.502 -2.621 1 96.56 195 MET A O 1
ATOM 1544 N N . GLY A 1 196 ? 3.736 -2.549 -1.052 1 97.25 196 GLY A N 1
ATOM 1545 C CA . GLY A 1 196 ? 2.855 -1.405 -0.879 1 97.25 196 GLY A CA 1
ATOM 1546 C C . GLY A 1 196 ? 1.585 -1.74 -0.12 1 97.25 196 GLY A C 1
ATOM 1547 O O . GLY A 1 196 ? 0.556 -1.087 -0.303 1 97.25 196 GLY A O 1
ATOM 1548 N N . GLY A 1 197 ? 1.6 -2.797 0.637 1 97.19 197 GLY A N 1
ATOM 1549 C CA . GLY A 1 197 ? 0.436 -3.225 1.396 1 97.19 197 GLY A CA 1
ATOM 1550 C C . GLY A 1 197 ? -0.339 -4.34 0.721 1 97.19 197 GLY A C 1
ATOM 1551 O O . GLY A 1 197 ? -0.139 -4.613 -0.465 1 97.19 197 GLY A O 1
ATOM 1552 N N . GLY A 1 198 ? -1.228 -4.902 1.512 1 98.31 198 GLY A N 1
ATOM 1553 C CA . GLY A 1 198 ? -2.031 -6.012 1.025 1 98.31 198 GLY A CA 1
ATOM 1554 C C . GLY A 1 198 ? -2.08 -7.184 1.99 1 98.31 198 GLY A C 1
ATOM 1555 O O . GLY A 1 198 ? -1.334 -7.215 2.971 1 98.31 198 GLY A O 1
ATOM 1556 N N . VAL A 1 199 ? -2.969 -8.07 1.667 1 98.56 199 VAL A N 1
ATOM 1557 C CA . VAL A 1 199 ? -3.168 -9.234 2.52 1 98.56 199 VAL A CA 1
ATOM 1558 C C . VAL A 1 199 ? -3.488 -10.453 1.659 1 98.56 199 VAL A C 1
ATOM 1560 O O . VAL A 1 199 ? -4.289 -10.375 0.725 1 98.56 199 VAL A O 1
ATOM 1563 N N . ILE A 1 200 ? -2.865 -11.555 1.9 1 98.25 200 ILE A N 1
ATOM 1564 C CA . ILE A 1 200 ? -3.168 -12.844 1.297 1 98.25 200 ILE A CA 1
ATOM 1565 C C . ILE A 1 200 ? -3.594 -13.836 2.381 1 98.25 200 ILE A C 1
ATOM 1567 O O . ILE A 1 200 ? -2.988 -13.891 3.453 1 98.25 200 ILE A O 1
ATOM 1571 N N . ARG A 1 201 ? -4.613 -14.594 2.121 1 98.31 201 ARG A N 1
ATOM 1572 C CA . ARG A 1 201 ? -5.094 -15.633 3.027 1 98.31 201 ARG A CA 1
ATOM 1573 C C . ARG A 1 201 ? -5.121 -17 2.336 1 98.31 201 ARG A C 1
ATOM 1575 O O . ARG A 1 201 ? -5.82 -17.172 1.338 1 98.31 201 ARG A O 1
ATOM 1582 N N . LEU A 1 202 ? -4.402 -17.906 2.912 1 97.62 202 LEU A N 1
ATOM 1583 C CA . LEU A 1 202 ? -4.406 -19.266 2.391 1 97.62 202 LEU A CA 1
ATOM 1584 C C . LEU A 1 202 ? -5.684 -20 2.791 1 97.62 202 LEU A C 1
ATOM 1586 O O . LEU A 1 202 ? -6.18 -19.812 3.904 1 97.62 202 LEU A O 1
ATOM 1590 N N . ASP A 1 203 ? -6.273 -20.75 1.933 1 93.94 203 ASP A N 1
ATOM 1591 C CA . ASP A 1 203 ? -7.496 -21.5 2.191 1 93.94 203 ASP A CA 1
ATOM 1592 C C . ASP A 1 203 ? -7.215 -22.984 2.293 1 93.94 203 ASP A C 1
ATOM 1594 O O . ASP A 1 203 ? -7.352 -23.578 3.365 1 93.94 203 ASP A O 1
ATOM 1598 N N . GLU A 1 204 ? -6.871 -23.609 1.222 1 83.69 204 GLU A N 1
ATOM 1599 C CA . GLU A 1 204 ? -6.672 -25.047 1.208 1 83.69 204 GLU A CA 1
ATOM 1600 C C . GLU A 1 204 ? -5.629 -25.453 0.17 1 83.69 204 GLU A C 1
ATOM 1602 O O . GLU A 1 204 ? -5.332 -24.688 -0.75 1 83.69 204 GLU A O 1
ATOM 1607 N N . VAL A 1 205 ? -5.094 -26.578 0.418 1 84.19 205 VAL A N 1
ATOM 1608 C CA . VAL A 1 205 ? -4.23 -27.234 -0.558 1 84.19 205 VAL A CA 1
ATOM 1609 C C . VAL A 1 205 ? -4.648 -28.703 -0.706 1 84.19 205 VAL A C 1
ATOM 1611 O O . VAL A 1 205 ? -4.934 -29.375 0.286 1 84.19 205 VAL A O 1
ATOM 1614 N N . ILE A 1 206 ? -4.875 -29.109 -1.946 1 81.31 206 ILE A N 1
ATOM 1615 C CA . ILE A 1 206 ? -5.352 -30.469 -2.209 1 81.31 206 ILE A CA 1
ATOM 1616 C C . ILE A 1 206 ? -4.457 -31.141 -3.25 1 81.31 206 ILE A C 1
ATOM 1618 O O . ILE A 1 206 ? -4.258 -30.594 -4.344 1 81.31 206 ILE A O 1
ATOM 1622 N N . PRO A 1 207 ? -3.834 -32.344 -2.85 1 75.75 207 PRO A N 1
ATOM 1623 C CA . PRO A 1 207 ? -3.262 -33.094 -3.961 1 75.75 207 PRO A CA 1
ATOM 1624 C C . PRO A 1 207 ? -4.289 -33.438 -5.043 1 75.75 207 PRO A C 1
ATOM 1626 O O . PRO A 1 207 ? -5.426 -33.781 -4.734 1 75.75 207 PRO A O 1
ATOM 1629 N N . ALA A 1 208 ? -4.16 -32.875 -6.215 1 66.69 208 ALA A N 1
ATOM 1630 C CA . ALA A 1 208 ? -5.156 -32.875 -7.285 1 66.69 208 ALA A CA 1
ATOM 1631 C C . ALA A 1 208 ? -5.605 -34.312 -7.598 1 66.69 208 ALA A C 1
ATOM 1633 O O . ALA A 1 208 ? -6.664 -34.5 -8.203 1 66.69 208 ALA A O 1
ATOM 1634 N N . LYS A 1 209 ? -4.828 -35.438 -7.48 1 60.81 209 LYS A N 1
ATOM 1635 C CA . LYS A 1 209 ? -5.492 -36.75 -7.676 1 60.81 209 LYS A CA 1
ATOM 1636 C C . LYS A 1 209 ? -6.867 -36.75 -7.02 1 60.81 209 LYS A C 1
ATOM 1638 O O . LYS A 1 209 ? -7.781 -37.438 -7.492 1 60.81 209 LYS A O 1
ATOM 1643 N N . GLN A 1 210 ? -7.027 -36 -6.098 1 50.69 210 GLN A N 1
ATOM 1644 C CA . GLN A 1 210 ? -8.297 -35.938 -5.383 1 50.69 210 GLN A CA 1
ATOM 1645 C C . GLN A 1 210 ? -9.281 -35.031 -6.09 1 50.69 210 GLN A C 1
ATOM 1647 O O . GLN A 1 210 ? -10.477 -35.062 -5.816 1 50.69 210 GLN A O 1
ATOM 1652 N N . LEU A 1 211 ? -8.797 -34.062 -6.871 1 50.03 211 LEU A N 1
ATOM 1653 C CA . LEU A 1 211 ? -9.688 -33.188 -7.602 1 50.03 211 LEU A CA 1
ATOM 1654 C C . LEU A 1 211 ? -10.469 -33.938 -8.672 1 50.03 211 LEU A C 1
ATOM 1656 O O . LEU A 1 211 ? -11.586 -33.562 -9.016 1 50.03 211 LEU A O 1
ATOM 1660 N N . ASP A 1 212 ? -9.93 -34.906 -9.383 1 47.25 212 ASP A N 1
ATOM 1661 C CA . ASP A 1 212 ? -10.656 -35.75 -10.328 1 47.25 212 ASP A CA 1
ATOM 1662 C C . ASP A 1 212 ? -11.852 -36.406 -9.664 1 47.25 212 ASP A C 1
ATOM 1664 O O . ASP A 1 212 ? -12.906 -36.562 -10.273 1 47.25 212 ASP A O 1
ATOM 1668 N N . TYR A 1 213 ? -11.68 -36.875 -8.477 1 42.38 213 TYR A N 1
ATOM 1669 C CA . TYR A 1 213 ? -12.781 -37.656 -7.891 1 42.38 213 TYR A CA 1
ATOM 1670 C C . TYR A 1 213 ? -13.93 -36.719 -7.508 1 42.38 213 TYR A C 1
ATOM 1672 O O . TYR A 1 213 ? -15.07 -37.156 -7.352 1 42.38 213 TYR A O 1
ATOM 1680 N N . SER A 1 214 ? -13.703 -35.531 -7.137 1 41.59 214 SER A N 1
ATOM 1681 C CA . SER A 1 214 ? -14.836 -34.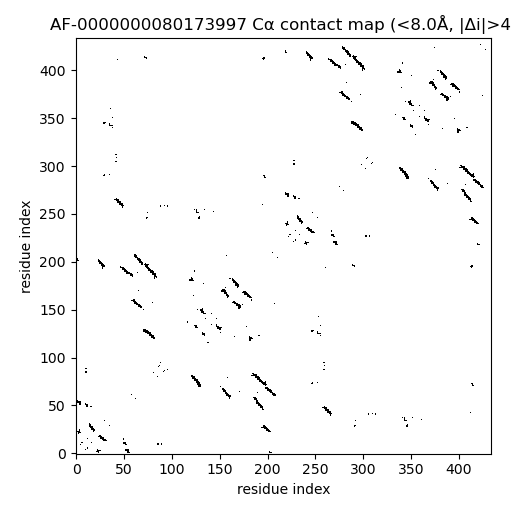688 -6.742 1 41.59 214 SER A CA 1
ATOM 1682 C C . SER A 1 214 ? -15.711 -34.344 -7.941 1 41.59 214 SER A C 1
ATOM 1684 O O . SER A 1 214 ? -16.859 -33.938 -7.777 1 41.59 214 SER A O 1
ATOM 1686 N N . GLN A 1 215 ? -15.297 -34.219 -9.094 1 38.25 215 GLN A N 1
ATOM 1687 C CA . GLN A 1 215 ? -16.203 -34.094 -10.234 1 38.25 215 GLN A CA 1
ATOM 1688 C C . GLN A 1 215 ? -16.953 -35.406 -10.477 1 38.25 215 GLN A C 1
ATOM 1690 O O . GLN A 1 215 ? -17.969 -35.438 -11.188 1 38.25 215 GLN A O 1
ATOM 1695 N N . GLU A 1 216 ? -16.422 -36.5 -10.133 1 36.34 216 GLU A N 1
ATOM 1696 C CA . GLU A 1 216 ? -17.188 -37.75 -10.32 1 36.34 216 GLU A CA 1
ATOM 1697 C C . GLU A 1 216 ? -18.188 -37.938 -9.188 1 36.34 216 GLU A C 1
ATOM 1699 O O . GLU A 1 216 ? -18.984 -38.875 -9.211 1 36.34 216 GLU A O 1
ATOM 1704 N N . MET A 1 217 ? -18.062 -37.219 -8.078 1 31.39 217 MET A N 1
ATOM 1705 C CA . MET A 1 217 ? -19.219 -37.406 -7.203 1 31.39 217 MET A CA 1
ATOM 1706 C C . MET A 1 217 ? -20.312 -36.375 -7.523 1 31.39 217 MET A C 1
ATOM 1708 O O . MET A 1 217 ? -20.031 -35.219 -7.84 1 31.39 217 MET A O 1
ATOM 1712 N N . VAL B 1 1 ? -19.109 22.047 0.358 1 71 1 VAL B N 1
ATOM 1713 C CA . VAL B 1 1 ? -18.734 20.656 0.557 1 71 1 VAL B CA 1
ATOM 1714 C C . VAL B 1 1 ? -17.219 20.547 0.641 1 71 1 VAL B C 1
ATOM 1716 O O . VAL B 1 1 ? -16.5 21.109 -0.184 1 71 1 VAL B O 1
ATOM 1719 N N . PHE B 1 2 ? -16.781 20.141 1.798 1 85 2 PHE B N 1
ATOM 1720 C CA . PHE B 1 2 ? -15.367 19.859 1.998 1 85 2 PHE B CA 1
ATOM 1721 C C . PHE B 1 2 ? -14.891 18.75 1.066 1 85 2 PHE B C 1
ATOM 1723 O O . PHE B 1 2 ? -15.281 17.594 1.228 1 85 2 PHE B O 1
ATOM 1730 N N . SER B 1 3 ? -14.141 19.125 -0.026 1 89.88 3 SER B N 1
ATOM 1731 C CA . SER B 1 3 ? -13.773 18.188 -1.083 1 89.88 3 SER B CA 1
ATOM 1732 C C . SER B 1 3 ? -12.312 18.344 -1.482 1 89.88 3 SER B C 1
ATOM 1734 O O . SER B 1 3 ? -11.68 19.359 -1.163 1 89.88 3 SER B O 1
ATOM 1736 N N . PHE B 1 4 ? -11.82 17.359 -2.088 1 89.06 4 PHE B N 1
ATOM 1737 C CA . PHE B 1 4 ? -10.469 17.406 -2.613 1 89.06 4 PHE B CA 1
ATOM 1738 C C . PHE B 1 4 ? -10.414 18.219 -3.902 1 89.06 4 PHE B C 1
ATOM 1740 O O . PHE B 1 4 ? -11.391 18.266 -4.656 1 89.06 4 PHE B O 1
ATOM 1747 N N . PHE B 1 5 ? -9.281 18.875 -3.986 1 78.88 5 PHE B N 1
ATOM 1748 C CA . PHE B 1 5 ? -9.047 19.641 -5.199 1 78.88 5 PHE B CA 1
ATOM 1749 C C . PHE B 1 5 ? -8.391 18.797 -6.273 1 78.88 5 PHE B C 1
ATOM 1751 O O . PHE B 1 5 ? -7.395 18.109 -6.008 1 78.88 5 PHE B O 1
ATOM 1758 N N . PHE B 1 6 ? -9.141 18.766 -7.406 1 64.69 6 PHE B N 1
ATOM 1759 C CA . PHE B 1 6 ? -8.719 17.953 -8.547 1 64.69 6 PHE B CA 1
ATOM 1760 C C . PHE B 1 6 ? -8.047 18.828 -9.609 1 64.69 6 PHE B C 1
ATOM 1762 O O . PHE B 1 6 ? -8.727 19.422 -10.445 1 64.69 6 PHE B O 1
ATOM 1769 N N . ASP B 1 7 ? -6.812 19.234 -9.352 1 66.56 7 ASP B N 1
ATOM 1770 C CA . ASP B 1 7 ? -6.121 19.984 -10.383 1 66.56 7 ASP B CA 1
ATOM 1771 C C . ASP B 1 7 ? -4.688 19.5 -10.562 1 66.56 7 ASP B C 1
ATOM 1773 O O . ASP B 1 7 ? -3.906 19.5 -9.609 1 66.56 7 ASP B O 1
ATOM 1777 N N . ASP B 1 8 ? -4.516 18.938 -11.758 1 61.19 8 ASP B N 1
ATOM 1778 C CA . ASP B 1 8 ? -3.182 18.469 -12.109 1 61.19 8 ASP B CA 1
ATOM 1779 C C . ASP B 1 8 ? -2.121 19.5 -11.758 1 61.19 8 ASP B C 1
ATOM 1781 O O . ASP B 1 8 ? -0.975 19.156 -11.461 1 61.19 8 ASP B O 1
ATOM 1785 N N . LYS B 1 9 ? -2.566 20.719 -11.727 1 60.19 9 LYS B N 1
ATOM 1786 C CA . LYS B 1 9 ? -1.626 21.781 -11.406 1 60.19 9 LYS B CA 1
ATOM 1787 C C . LYS B 1 9 ? -1.228 21.734 -9.938 1 60.19 9 LYS B C 1
ATOM 1789 O O . LYS B 1 9 ? -0.19 22.281 -9.547 1 60.19 9 LYS B O 1
ATOM 1794 N N . CYS B 1 10 ? -2.125 20.922 -9.258 1 58.94 10 CYS B N 1
ATOM 1795 C CA . CYS B 1 10 ? -1.85 20.875 -7.824 1 58.94 10 CYS B CA 1
ATOM 1796 C C . CYS B 1 10 ? -1.275 19.516 -7.426 1 58.94 10 CYS B C 1
ATOM 1798 O O . CYS B 1 10 ? -1.309 19.156 -6.25 1 58.94 10 CYS B O 1
ATOM 1800 N N . GLY B 1 11 ? -0.775 18.797 -8.43 1 62.09 11 GLY B N 1
ATOM 1801 C CA . GLY B 1 11 ? 0.002 17.625 -8.086 1 62.09 11 GLY B CA 1
ATOM 1802 C C . GLY B 1 11 ? -0.809 16.344 -8.125 1 62.09 11 GLY B C 1
ATOM 1803 O O . GLY B 1 11 ? -0.263 15.242 -7.949 1 62.09 11 GLY B O 1
ATOM 1804 N N . TYR B 1 12 ? -2.084 16.609 -8.484 1 71 12 TYR B N 1
ATOM 1805 C CA . TYR B 1 12 ? -2.939 15.422 -8.547 1 71 12 TYR B CA 1
ATOM 1806 C C . TYR B 1 12 ? -2.482 14.477 -9.648 1 71 12 TYR B C 1
ATOM 1808 O O . TYR B 1 12 ? -2.301 14.891 -10.797 1 71 12 TYR B O 1
ATOM 1816 N N . ASN B 1 13 ? -2.182 13.305 -9.234 1 84.44 13 ASN B N 1
ATOM 1817 C CA . ASN B 1 13 ? -1.812 12.25 -10.172 1 84.44 13 ASN B CA 1
ATOM 1818 C C . ASN B 1 13 ? -2.953 11.258 -10.383 1 84.44 13 ASN B C 1
ATOM 1820 O O . ASN B 1 13 ? -3.18 10.383 -9.539 1 84.44 13 ASN B O 1
ATOM 1824 N N . LYS B 1 14 ? -3.57 11.328 -11.492 1 85.19 14 LYS B N 1
ATOM 1825 C CA . LYS B 1 14 ? -4.758 10.523 -11.758 1 85.19 14 LYS B CA 1
ATOM 1826 C C . LYS B 1 14 ? -4.406 9.047 -11.906 1 85.19 14 LYS B C 1
ATOM 1828 O O . LYS B 1 14 ? -5.273 8.18 -11.781 1 85.19 14 LYS B O 1
ATOM 1833 N N . GLU B 1 15 ? -3.188 8.781 -12.219 1 89 15 GLU B N 1
ATOM 1834 C CA . GLU B 1 15 ? -2.764 7.395 -12.398 1 89 15 GLU B CA 1
ATOM 1835 C C . GLU B 1 15 ? -2.662 6.672 -11.062 1 89 15 GLU B C 1
ATOM 1837 O O . GLU B 1 15 ? -2.783 5.445 -11 1 89 15 GLU B O 1
ATOM 1842 N N . HIS B 1 16 ? -2.494 7.527 -10.023 1 94.19 16 HIS B N 1
ATOM 1843 C CA . HIS B 1 16 ? -2.201 6.895 -8.742 1 94.19 16 HIS B CA 1
ATOM 1844 C C . HIS B 1 16 ? -3.252 7.254 -7.695 1 94.19 16 HIS B C 1
ATOM 1846 O O . HIS B 1 16 ? -3.318 6.629 -6.637 1 94.19 16 HIS B O 1
ATOM 1852 N N . LEU B 1 17 ? -3.99 8.289 -7.984 1 94.88 17 LEU B N 1
ATOM 1853 C CA . LEU B 1 17 ? -5.016 8.703 -7.035 1 94.88 17 LEU B CA 1
ATOM 1854 C C . LEU B 1 17 ? -6.398 8.664 -7.68 1 94.88 17 LEU B C 1
ATOM 1856 O O . LEU B 1 17 ? -6.625 9.305 -8.711 1 94.88 17 LEU B O 1
ATOM 1860 N N . ARG B 1 18 ? -7.281 7.953 -7.059 1 94.25 18 ARG B N 1
ATOM 1861 C CA . ARG B 1 18 ? -8.664 7.855 -7.52 1 94.25 18 ARG B CA 1
ATOM 1862 C C . ARG B 1 18 ? -9.609 8.578 -6.562 1 94.25 18 ARG B C 1
ATOM 1864 O O . ARG B 1 18 ? -9.602 8.32 -5.359 1 94.25 18 ARG B O 1
ATOM 1871 N N . LEU B 1 19 ? -10.375 9.453 -7.082 1 93.69 19 LEU B N 1
ATOM 1872 C CA . LEU B 1 19 ? -11.375 10.18 -6.301 1 93.69 19 LEU B CA 1
ATOM 1873 C C . LEU B 1 19 ? -12.773 9.672 -6.605 1 93.69 19 LEU B C 1
ATOM 1875 O O . LEU B 1 19 ? -13.055 9.25 -7.73 1 93.69 19 LEU B O 1
ATOM 1879 N N . ASN B 1 20 ? -13.555 9.609 -5.574 1 93.56 20 ASN B N 1
ATOM 1880 C CA . ASN B 1 20 ? -14.961 9.312 -5.848 1 93.56 20 ASN B CA 1
ATOM 1881 C C . ASN B 1 20 ? -15.68 10.516 -6.465 1 93.56 20 ASN B C 1
ATOM 1883 O O . ASN B 1 20 ? -15.07 11.57 -6.668 1 93.56 20 ASN B O 1
ATOM 1887 N N . ASP B 1 21 ? -16.906 10.383 -6.789 1 92.38 21 ASP B N 1
ATOM 1888 C CA . ASP B 1 21 ? -17.656 11.398 -7.512 1 92.38 21 ASP B CA 1
ATOM 1889 C C . ASP B 1 21 ? -17.797 12.672 -6.676 1 92.38 21 ASP B C 1
ATOM 1891 O O . ASP B 1 21 ? -17.719 13.781 -7.207 1 92.38 21 ASP B O 1
ATOM 1895 N N . ARG B 1 22 ? -18.031 12.516 -5.383 1 92.31 22 ARG B N 1
ATOM 1896 C CA . ARG B 1 22 ? -18.219 13.648 -4.488 1 92.31 22 ARG B CA 1
ATOM 1897 C C . ARG B 1 22 ? -16.875 14.312 -4.168 1 92.31 22 ARG B C 1
ATOM 1899 O O . ARG B 1 22 ? -16.844 15.375 -3.541 1 92.31 22 ARG B O 1
ATOM 1906 N N . ARG B 1 23 ? -15.758 13.656 -4.492 1 92.75 23 ARG B N 1
ATOM 1907 C CA . ARG B 1 23 ? -14.398 14.133 -4.277 1 92.75 23 ARG B CA 1
ATOM 1908 C C . ARG B 1 23 ? -14.109 14.297 -2.789 1 92.75 23 ARG B C 1
ATOM 1910 O O . ARG B 1 23 ? -13.383 15.211 -2.395 1 92.75 23 ARG B O 1
ATOM 1917 N N . ASP B 1 24 ? -14.703 13.508 -1.985 1 95.5 24 ASP B N 1
ATOM 1918 C CA . ASP B 1 24 ? -14.422 13.555 -0.554 1 95.5 24 ASP B CA 1
ATOM 1919 C C . ASP B 1 24 ? -13.68 12.289 -0.103 1 95.5 24 ASP B C 1
ATOM 1921 O O . ASP B 1 24 ? -13.453 12.094 1.093 1 95.5 24 ASP B O 1
ATOM 1925 N N . THR B 1 25 ? -13.43 11.422 -1.05 1 96.69 25 THR B N 1
ATOM 1926 C CA . THR B 1 25 ? -12.648 10.211 -0.789 1 96.69 25 THR B CA 1
ATOM 1927 C C . THR B 1 25 ? -11.547 10.055 -1.827 1 96.69 25 THR B C 1
ATOM 1929 O O . THR B 1 25 ? -11.781 10.219 -3.025 1 96.69 25 THR B O 1
ATOM 1932 N N . VAL B 1 26 ? -10.359 9.805 -1.373 1 96.44 26 VAL B N 1
ATOM 1933 C CA . VAL B 1 26 ? -9.242 9.562 -2.281 1 96.44 26 VAL B CA 1
ATOM 1934 C C . VAL B 1 26 ? -8.602 8.211 -1.961 1 96.44 26 VAL B C 1
ATOM 1936 O O . VAL B 1 26 ? -8.461 7.852 -0.792 1 96.44 26 VAL B O 1
ATOM 1939 N N . GLU B 1 27 ? -8.312 7.465 -2.971 1 97.19 27 GLU B N 1
ATOM 1940 C CA . GLU B 1 27 ? -7.664 6.16 -2.857 1 97.19 27 GLU B CA 1
ATOM 1941 C C . GLU B 1 27 ? -6.359 6.121 -3.65 1 97.19 27 GLU B C 1
ATOM 1943 O O . GLU B 1 27 ? -6.324 6.535 -4.812 1 97.19 27 GLU B O 1
ATOM 1948 N N . SER B 1 28 ? -5.281 5.707 -3.01 1 97.19 28 SER B N 1
ATOM 1949 C CA . SER B 1 28 ? -4.02 5.457 -3.693 1 97.19 28 SER B CA 1
ATOM 1950 C C . SER B 1 28 ? -4 4.074 -4.336 1 97.19 28 SER B C 1
ATOM 1952 O O . SER B 1 28 ? -4.262 3.07 -3.668 1 97.19 28 SER B O 1
ATOM 1954 N N . ILE B 1 29 ? -3.699 4.039 -5.609 1 97.12 29 ILE B N 1
ATOM 1955 C CA . ILE B 1 29 ? -3.709 2.783 -6.352 1 97.12 29 ILE B CA 1
ATOM 1956 C C . ILE B 1 29 ? -2.396 2.625 -7.117 1 97.12 29 ILE B C 1
ATOM 1958 O O . ILE B 1 29 ? -1.684 3.604 -7.348 1 97.12 29 ILE B O 1
ATOM 1962 N N . ALA B 1 30 ? -2.039 1.417 -7.457 1 96.75 30 ALA B N 1
ATOM 1963 C CA . ALA B 1 30 ? -0.772 1.105 -8.109 1 96.75 30 ALA B CA 1
ATOM 1964 C C . ALA B 1 30 ? -0.714 1.716 -9.508 1 96.75 30 ALA B C 1
ATOM 1966 O O . ALA B 1 30 ? 0.327 2.227 -9.93 1 96.75 30 ALA B O 1
ATOM 1967 N N . GLY B 1 31 ? -1.873 1.731 -10.234 1 95.5 31 GLY B N 1
ATOM 1968 C CA . GLY B 1 31 ? -1.922 2.139 -11.625 1 95.5 31 GLY B CA 1
ATOM 1969 C C . GLY B 1 31 ? -1.658 0.999 -12.594 1 95.5 31 GLY B C 1
ATOM 1970 O O . GLY B 1 31 ? -0.901 0.077 -12.281 1 95.5 31 GLY B O 1
ATOM 1971 N N . LEU B 1 32 ? -2.227 1.071 -13.766 1 92.88 32 LEU B N 1
ATOM 1972 C CA . LEU B 1 32 ? -2.146 -0.004 -14.742 1 92.88 32 LEU B CA 1
ATOM 1973 C C . LEU B 1 32 ? -0.721 -0.167 -15.258 1 92.88 32 LEU B C 1
ATOM 1975 O O . LEU B 1 32 ? -0.247 -1.291 -15.438 1 92.88 32 LEU B O 1
ATOM 1979 N N . PRO B 1 33 ? -0.027 0.93 -15.461 1 92.19 33 PRO B N 1
ATOM 1980 C CA . PRO B 1 33 ? 1.343 0.761 -15.953 1 92.19 33 PRO B CA 1
ATOM 1981 C C . PRO B 1 33 ? 2.203 -0.089 -15.016 1 92.19 33 PRO B C 1
ATOM 1983 O O . PRO B 1 33 ? 2.951 -0.954 -15.477 1 92.19 33 PRO B O 1
ATOM 1986 N N . LEU B 1 34 ? 2.123 0.133 -13.766 1 94.81 34 LEU B N 1
ATOM 1987 C CA . LEU B 1 34 ? 2.891 -0.667 -12.82 1 94.81 34 LEU B CA 1
ATOM 1988 C C . LEU B 1 34 ? 2.447 -2.127 -12.859 1 94.81 34 LEU B C 1
ATOM 1990 O O . LEU B 1 34 ? 3.283 -3.033 -12.883 1 94.81 34 LEU B O 1
ATOM 1994 N N . LEU B 1 35 ? 1.148 -2.336 -12.844 1 95.75 35 LEU B N 1
ATOM 1995 C CA . LEU B 1 35 ? 0.621 -3.695 -12.797 1 95.75 35 LEU B CA 1
ATOM 1996 C C . LEU B 1 35 ? 0.997 -4.469 -14.055 1 95.75 35 LEU B C 1
ATOM 1998 O O . LEU B 1 35 ? 1.415 -5.625 -13.977 1 95.75 35 LEU B O 1
ATOM 2002 N N . LEU B 1 36 ? 0.873 -3.838 -15.188 1 92.88 36 LEU B N 1
ATOM 2003 C CA . LEU B 1 36 ? 1.179 -4.492 -16.453 1 92.88 36 LEU B CA 1
ATOM 2004 C C . LEU B 1 36 ? 2.682 -4.688 -16.625 1 92.88 36 LEU B C 1
ATOM 2006 O O . LEU B 1 36 ? 3.119 -5.605 -17.312 1 92.88 36 LEU B O 1
ATOM 2010 N N . GLY B 1 37 ? 3.43 -3.828 -15.969 1 92.5 37 GLY B N 1
ATOM 2011 C CA . GLY B 1 37 ? 4.879 -3.938 -16.031 1 92.5 37 GLY B CA 1
ATOM 2012 C C . GLY B 1 37 ? 5.465 -4.719 -14.859 1 92.5 37 GLY B C 1
ATOM 2013 O O . GLY B 1 37 ? 6.684 -4.836 -14.734 1 92.5 37 GLY B O 1
ATOM 2014 N N . ALA B 1 38 ? 4.672 -5.277 -14.078 1 94.06 38 ALA B N 1
ATOM 2015 C CA . ALA B 1 38 ? 5.098 -5.875 -12.812 1 94.06 38 ALA B CA 1
ATOM 2016 C C . ALA B 1 38 ? 6.027 -7.062 -13.055 1 94.06 38 ALA B C 1
ATOM 2018 O O . ALA B 1 38 ? 6.797 -7.441 -12.172 1 94.06 38 ALA B O 1
ATOM 2019 N N . GLU B 1 39 ? 5.941 -7.68 -14.219 1 88.38 39 GLU B N 1
ATOM 2020 C CA . GLU B 1 39 ? 6.812 -8.812 -14.531 1 88.38 39 GLU B CA 1
ATOM 2021 C C . GLU B 1 39 ? 8.281 -8.414 -14.469 1 88.38 39 GLU B C 1
ATOM 2023 O O . GLU B 1 39 ? 9.148 -9.25 -14.195 1 88.38 39 GLU B O 1
ATOM 2028 N N . ARG B 1 40 ? 8.477 -7.18 -14.617 1 88.56 40 ARG B N 1
ATOM 2029 C CA . ARG B 1 40 ? 9.852 -6.684 -14.617 1 88.56 40 ARG B CA 1
ATOM 2030 C C . ARG B 1 40 ? 10.289 -6.289 -13.211 1 88.56 40 ARG B C 1
ATOM 2032 O O . ARG B 1 40 ? 11.461 -5.988 -12.984 1 88.56 40 ARG B O 1
ATOM 2039 N N . VAL B 1 41 ? 9.414 -6.246 -12.297 1 91.56 41 VAL B N 1
ATOM 2040 C CA . VAL B 1 41 ? 9.719 -5.887 -10.922 1 91.56 41 VAL B CA 1
ATOM 2041 C C . VAL B 1 41 ? 10.055 -7.145 -10.117 1 91.56 41 VAL B C 1
ATOM 2043 O O . VAL B 1 41 ? 9.164 -7.918 -9.758 1 91.56 41 VAL B O 1
ATOM 2046 N N . GLN B 1 42 ? 11.305 -7.34 -9.82 1 86.31 42 GLN B N 1
ATOM 2047 C CA . GLN B 1 42 ? 11.703 -8.578 -9.156 1 86.31 42 GLN B CA 1
ATOM 2048 C C . GLN B 1 42 ? 12.086 -8.32 -7.699 1 86.31 42 GLN B C 1
ATOM 2050 O O . GLN B 1 42 ? 11.82 -9.148 -6.828 1 86.31 42 GLN B O 1
ATOM 2055 N N . VAL B 1 43 ? 12.664 -7.191 -7.473 1 88.19 43 VAL B N 1
ATOM 2056 C CA . VAL B 1 43 ? 13.148 -6.926 -6.125 1 88.19 43 VAL B CA 1
ATOM 2057 C C . VAL B 1 43 ? 12.367 -5.762 -5.52 1 88.19 43 VAL B C 1
ATOM 2059 O O . VAL B 1 43 ? 12.281 -5.629 -4.293 1 88.19 43 VAL B O 1
ATOM 2062 N N . GLY B 1 44 ? 11.938 -4.926 -6.309 1 92.06 44 GLY B N 1
ATOM 2063 C CA . GLY B 1 44 ? 11.227 -3.727 -5.898 1 92.06 44 GLY B CA 1
ATOM 2064 C C . GLY B 1 44 ? 11.297 -2.611 -6.926 1 92.06 44 GLY B C 1
ATOM 2065 O O . GLY B 1 44 ? 11.789 -2.814 -8.039 1 92.06 44 GLY B O 1
ATOM 2066 N N . CYS B 1 45 ? 10.742 -1.513 -6.594 1 92.06 45 CYS B N 1
ATOM 2067 C CA . CYS B 1 45 ? 10.773 -0.36 -7.488 1 92.06 45 CYS B CA 1
ATOM 2068 C C . CYS B 1 45 ? 10.547 0.935 -6.715 1 92.06 45 CYS B C 1
ATOM 2070 O O . CYS B 1 45 ? 10.25 0.906 -5.52 1 92.06 45 CYS B O 1
ATOM 2072 N N . TYR B 1 46 ? 10.836 1.992 -7.371 1 93.12 46 TYR B N 1
ATOM 2073 C CA . TYR B 1 46 ? 10.562 3.309 -6.809 1 93.12 46 TYR B CA 1
ATOM 2074 C C . TYR B 1 46 ? 9.062 3.586 -6.781 1 93.12 46 TYR B C 1
ATOM 2076 O O . TYR B 1 46 ? 8.359 3.312 -7.754 1 93.12 46 TYR B O 1
ATOM 2084 N N . MET B 1 47 ? 8.586 4.031 -5.699 1 93.06 47 MET B N 1
ATOM 2085 C CA . MET B 1 47 ? 7.184 4.414 -5.539 1 93.06 47 MET B CA 1
ATOM 2086 C C . MET B 1 47 ? 7.059 5.895 -5.203 1 93.06 47 MET B C 1
ATOM 2088 O O . MET B 1 47 ? 7.754 6.398 -4.316 1 93.06 47 MET B O 1
ATOM 2092 N N . CYS B 1 48 ? 6.176 6.496 -5.832 1 90.62 48 CYS B N 1
ATOM 2093 C CA . CYS B 1 48 ? 5.988 7.93 -5.633 1 90.62 48 CYS B CA 1
ATOM 2094 C C . CYS B 1 48 ? 5.082 8.195 -4.434 1 90.62 48 CYS B C 1
ATOM 2096 O O . CYS B 1 48 ? 4.172 7.418 -4.152 1 90.62 48 CYS B O 1
ATOM 2098 N N . LEU B 1 49 ? 5.426 9.242 -3.799 1 93.62 49 LEU B N 1
ATOM 2099 C CA . LEU B 1 49 ? 4.496 9.828 -2.842 1 93.62 49 LEU B CA 1
ATOM 2100 C C . LEU B 1 49 ? 3.609 10.875 -3.518 1 93.62 49 LEU B C 1
ATOM 2102 O O . LEU B 1 49 ? 4.094 11.93 -3.932 1 93.62 49 LEU B O 1
ATOM 2106 N N . ASP B 1 50 ? 2.312 10.617 -3.641 1 91.94 50 ASP B N 1
ATOM 2107 C CA . ASP B 1 50 ? 1.396 11.484 -4.375 1 91.94 50 ASP B CA 1
ATOM 2108 C C . ASP B 1 50 ? 0.638 12.414 -3.426 1 91.94 50 ASP B C 1
ATOM 2110 O O . ASP B 1 50 ? -0.017 11.953 -2.49 1 91.94 50 ASP B O 1
ATOM 2114 N N . TYR B 1 51 ? 0.706 13.68 -3.686 1 92.44 51 TYR B N 1
ATOM 2115 C CA . TYR B 1 51 ? 0.076 14.68 -2.83 1 92.44 51 TYR B CA 1
ATOM 2116 C C . TYR B 1 51 ? -1.294 15.07 -3.369 1 92.44 51 TYR B C 1
ATOM 2118 O O . TYR B 1 51 ? -1.551 14.961 -4.57 1 92.44 51 TYR B O 1
ATOM 2126 N N . ILE B 1 52 ? -2.145 15.531 -2.486 1 92.5 52 ILE B N 1
ATOM 2127 C CA . ILE B 1 52 ? -3.443 16.109 -2.822 1 92.5 52 ILE B CA 1
ATOM 2128 C C . ILE B 1 52 ? -3.893 17.047 -1.714 1 92.5 52 ILE B C 1
ATOM 2130 O O . ILE B 1 52 ? -3.527 16.875 -0.55 1 92.5 52 ILE B O 1
ATOM 2134 N N . ILE B 1 53 ? -4.672 18.031 -2.039 1 93 53 ILE B N 1
ATOM 2135 C CA . ILE B 1 53 ? -5.129 18.984 -1.038 1 93 53 ILE B CA 1
ATOM 2136 C C . ILE B 1 53 ? -6.656 19.031 -1.016 1 93 53 ILE B C 1
ATOM 2138 O O . ILE B 1 53 ? -7.305 18.609 -1.978 1 93 53 ILE B O 1
ATOM 2142 N N . ALA B 1 54 ? -7.195 19.422 0.061 1 93.12 54 ALA B N 1
ATOM 2143 C CA . ALA B 1 54 ? -8.617 19.766 0.106 1 93.12 54 ALA B CA 1
ATOM 2144 C C . ALA B 1 54 ? -8.852 21.203 -0.327 1 93.12 54 ALA B C 1
ATOM 2146 O O . ALA B 1 54 ? -8.016 22.078 -0.081 1 93.12 54 ALA B O 1
ATOM 2147 N N . ASP B 1 55 ? -9.977 21.375 -0.923 1 89.5 55 ASP B N 1
ATOM 2148 C CA . ASP B 1 55 ? -10.273 22.625 -1.604 1 89.5 55 ASP B CA 1
ATOM 2149 C C . ASP B 1 55 ? -10.719 23.703 -0.609 1 89.5 55 ASP B C 1
ATOM 2151 O O . ASP B 1 55 ? -11.789 24.297 -0.758 1 89.5 55 ASP B O 1
ATOM 2155 N N . VAL B 1 56 ? -9.969 23.969 0.393 1 91.5 56 VAL B N 1
ATOM 2156 C CA . VAL B 1 56 ? -10.172 25.031 1.372 1 91.5 56 VAL B CA 1
ATOM 2157 C C . VAL B 1 56 ? -8.883 25.828 1.557 1 91.5 56 VAL B C 1
ATOM 2159 O O . VAL B 1 56 ? -7.953 25.359 2.229 1 91.5 56 VAL B O 1
ATOM 2162 N N . GLY B 1 57 ? -8.812 26.953 0.953 1 92.06 57 GLY B N 1
ATOM 2163 C CA . GLY B 1 57 ? -7.676 27.844 1.148 1 92.06 57 GLY B CA 1
ATOM 2164 C C . GLY B 1 57 ? -7.809 28.719 2.373 1 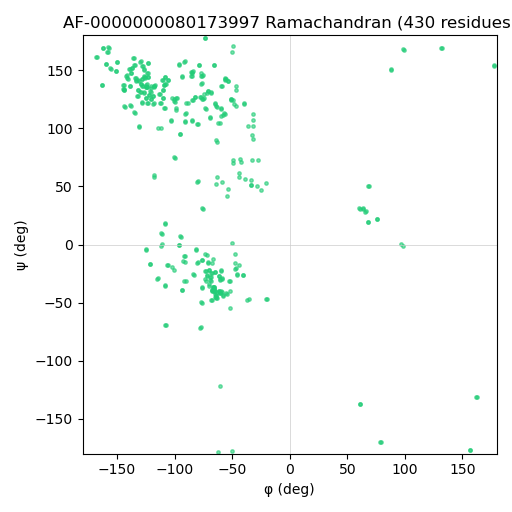92.06 57 GLY B C 1
ATOM 2165 O O . GLY B 1 57 ? -8.797 29.438 2.52 1 92.06 57 GLY B O 1
ATOM 2166 N N . ILE B 1 58 ? -6.832 28.688 3.279 1 94.75 58 ILE B N 1
ATOM 2167 C CA . ILE B 1 58 ? -6.895 29.406 4.547 1 94.75 58 ILE B CA 1
ATOM 2168 C C . ILE B 1 58 ? -5.844 30.516 4.562 1 94.75 58 ILE B C 1
ATOM 2170 O O . ILE B 1 58 ? -4.648 30.25 4.438 1 94.75 58 ILE B O 1
ATOM 2174 N N . THR B 1 59 ? -6.262 31.75 4.746 1 96.69 59 THR B N 1
ATOM 2175 C CA . THR B 1 59 ? -5.324 32.875 4.723 1 96.69 59 THR B CA 1
ATOM 2176 C C . THR B 1 59 ? -5.418 33.688 6.008 1 96.69 59 THR B C 1
ATOM 2178 O O . THR B 1 59 ? -4.676 34.656 6.195 1 96.69 59 THR B O 1
ATOM 2181 N N . LYS B 1 60 ? -6.332 33.312 6.816 1 95.75 60 LYS B N 1
ATOM 2182 C CA . LYS B 1 60 ? -6.531 33.969 8.102 1 95.75 60 LYS B CA 1
ATOM 2183 C C . LYS B 1 60 ? -7.469 33.156 8.992 1 95.75 60 LYS B C 1
ATOM 2185 O O . LYS B 1 60 ? -8.188 32.281 8.516 1 95.75 60 LYS B O 1
ATOM 2190 N N . GLY B 1 61 ? -7.445 33.406 10.297 1 95 61 GLY B N 1
ATOM 2191 C CA . GLY B 1 61 ? -8.391 32.812 11.234 1 95 61 GLY B CA 1
ATOM 2192 C C . GLY B 1 61 ? -8.039 31.391 11.602 1 95 61 GLY B C 1
ATOM 2193 O O . GLY B 1 61 ? -6.902 30.953 11.406 1 95 61 GLY B O 1
ATOM 2194 N N . LYS B 1 62 ? -8.992 30.797 12.273 1 95.06 62 LYS B N 1
ATOM 2195 C CA . LYS B 1 62 ? -8.836 29.438 12.773 1 95.06 62 LYS B CA 1
ATOM 2196 C C . LYS B 1 62 ? -9.781 28.484 12.062 1 95.06 62 LYS B C 1
ATOM 2198 O O . LYS B 1 62 ? -10.977 28.75 11.938 1 95.06 62 LYS B O 1
ATOM 2203 N N . TYR B 1 63 ? -9.227 27.391 11.578 1 95.69 63 TYR B N 1
ATOM 2204 C CA . TYR B 1 63 ? -10.008 26.391 10.844 1 95.69 63 TYR B CA 1
ATOM 2205 C C . TYR B 1 63 ? -9.773 25 11.391 1 95.69 63 TYR B C 1
ATOM 2207 O O . TYR B 1 63 ? -8.641 24.641 11.719 1 95.69 63 TYR B O 1
ATOM 2215 N N . PHE B 1 64 ? -10.844 24.281 11.484 1 96.62 64 PHE B N 1
ATOM 2216 C CA . PHE B 1 64 ? -10.797 22.875 11.891 1 96.62 64 PHE B CA 1
ATOM 2217 C C . PHE B 1 64 ? -11.391 21.984 10.805 1 96.62 64 PHE B C 1
ATOM 2219 O O . PHE B 1 64 ? -12.43 22.312 10.234 1 96.62 64 PHE B O 1
ATOM 2226 N N . TRP B 1 65 ? -10.688 20.922 10.469 1 97.06 65 TRP B N 1
ATOM 2227 C CA . TRP B 1 65 ? -11.281 19.922 9.586 1 97.06 65 TRP B CA 1
ATOM 2228 C C . TRP B 1 65 ? -11 18.516 10.102 1 97.06 65 TRP B C 1
ATOM 2230 O O . TRP B 1 65 ? -10.031 18.297 10.836 1 97.06 65 TRP B O 1
ATOM 2240 N N . ALA B 1 66 ? -11.852 17.609 9.75 1 97.62 66 ALA B N 1
ATOM 2241 C CA . ALA B 1 66 ? -11.75 16.219 10.195 1 97.62 66 ALA B CA 1
ATOM 2242 C C . ALA B 1 66 ? -11.805 15.266 9.008 1 97.62 66 ALA B C 1
ATOM 2244 O O . ALA B 1 66 ? -12.414 15.57 7.98 1 97.62 66 ALA B O 1
ATOM 2245 N N . PHE B 1 67 ? -11.234 14.148 9.18 1 98.31 67 PHE B N 1
ATOM 2246 C CA . PHE B 1 67 ? -11.172 13.109 8.156 1 98.31 67 PHE B CA 1
ATOM 2247 C C . PHE B 1 67 ? -10.828 11.758 8.773 1 98.31 67 PHE B C 1
ATOM 2249 O O . PHE B 1 67 ? -10.477 11.68 9.953 1 98.31 67 PHE B O 1
ATOM 2256 N N . SER B 1 68 ? -10.953 10.75 8.031 1 98.62 68 SER B N 1
ATOM 2257 C CA . SER B 1 68 ? -10.547 9.414 8.453 1 98.62 68 SER B CA 1
ATOM 2258 C C . SER B 1 68 ? -9.594 8.781 7.449 1 98.62 68 SER B C 1
ATOM 2260 O O . SER B 1 68 ? -9.602 9.133 6.27 1 98.62 68 SER B O 1
ATOM 2262 N N . VAL B 1 69 ? -8.742 7.945 7.898 1 98.75 69 VAL B N 1
ATOM 2263 C CA . VAL B 1 69 ? -7.812 7.148 7.105 1 98.75 69 VAL B CA 1
ATOM 2264 C C . VAL B 1 69 ? -8.094 5.664 7.312 1 98.75 69 VAL B C 1
ATOM 2266 O O . VAL B 1 69 ? -8.211 5.199 8.453 1 98.75 69 VAL B O 1
ATOM 2269 N N . GLU B 1 70 ? -8.266 4.938 6.215 1 98.69 70 GLU B N 1
ATOM 2270 C CA . GLU B 1 70 ? -8.477 3.502 6.363 1 98.69 70 GLU B CA 1
ATOM 2271 C C . GLU B 1 70 ? -7.301 2.842 7.074 1 98.69 70 GLU B C 1
ATOM 2273 O O . GLU B 1 70 ? -6.145 3.102 6.742 1 98.69 70 GLU B O 1
ATOM 2278 N N . PRO B 1 71 ? -7.574 1.93 8.023 1 97.75 71 PRO B N 1
ATOM 2279 C CA . PRO B 1 71 ? -6.512 1.333 8.836 1 97.75 71 PRO B CA 1
ATOM 2280 C C . PRO B 1 71 ? -5.504 0.548 8.008 1 97.75 71 PRO B C 1
ATOM 2282 O O . PRO B 1 71 ? -4.344 0.413 8.398 1 97.75 71 PRO B O 1
ATOM 2285 N N . TYR B 1 72 ? -5.898 0.044 6.895 1 97.56 72 TYR B N 1
ATOM 2286 C CA . TYR B 1 72 ? -5.008 -0.788 6.094 1 97.56 72 TYR B CA 1
ATOM 2287 C C . TYR B 1 72 ? -4.07 0.071 5.254 1 97.56 72 TYR B C 1
ATOM 2289 O O . TYR B 1 72 ? -3.25 -0.453 4.496 1 97.56 72 TYR B O 1
ATOM 2297 N N . SER B 1 73 ? -4.273 1.412 5.305 1 98.69 73 SER B N 1
ATOM 2298 C CA . SER B 1 73 ? -3.432 2.275 4.48 1 98.69 73 SER B CA 1
ATOM 2299 C C . SER B 1 73 ? -1.952 2.043 4.77 1 98.69 73 SER B C 1
ATOM 2301 O O . SER B 1 73 ? -1.566 1.82 5.918 1 98.69 73 SER B O 1
ATOM 2303 N N . TYR B 1 74 ? -1.112 2.104 3.734 1 98.56 74 TYR B N 1
ATOM 2304 C CA . TYR B 1 74 ? 0.305 1.767 3.822 1 98.56 74 TYR B CA 1
ATOM 2305 C C . TYR B 1 74 ? 1.097 2.902 4.461 1 98.56 74 TYR B C 1
ATOM 2307 O O . TYR B 1 74 ? 1.497 2.811 5.621 1 98.56 74 TYR B O 1
ATOM 2315 N N . MET B 1 75 ? 1.287 3.941 3.826 1 98.31 75 MET B N 1
ATOM 2316 C CA . MET B 1 75 ? 1.87 5.156 4.387 1 98.31 75 MET B CA 1
ATOM 2317 C C . MET B 1 75 ? 1.123 6.395 3.904 1 98.31 75 MET B C 1
ATOM 2319 O O . MET B 1 75 ? 1.072 6.664 2.703 1 98.31 75 MET B O 1
ATOM 2323 N N . VAL B 1 76 ? 0.569 7.133 4.75 1 98.44 76 VAL B N 1
ATOM 2324 C CA . VAL B 1 76 ? -0.201 8.336 4.457 1 98.44 76 VAL B CA 1
ATOM 2325 C C . VAL B 1 76 ? 0.335 9.508 5.281 1 98.44 76 VAL B C 1
ATOM 2327 O O . VAL B 1 76 ? 0.653 9.352 6.461 1 98.44 76 VAL B O 1
ATOM 2330 N N . LYS B 1 77 ? 0.459 10.602 4.688 1 97.19 77 LYS B N 1
ATOM 2331 C CA . LYS B 1 77 ? 0.771 11.828 5.414 1 97.19 77 LYS B CA 1
ATOM 2332 C C . LYS B 1 77 ? -0.422 12.781 5.418 1 97.19 77 LYS B C 1
ATOM 2334 O O . LYS B 1 77 ? -1.135 12.898 4.422 1 97.19 77 LYS B O 1
ATOM 2339 N N . VAL B 1 78 ? -0.62 13.445 6.562 1 97.69 78 VAL B N 1
ATOM 2340 C CA . VAL B 1 78 ? -1.776 14.32 6.703 1 97.69 78 VAL B CA 1
ATOM 2341 C C . VAL B 1 78 ? -1.38 15.578 7.469 1 97.69 78 VAL B C 1
ATOM 2343 O O . VAL B 1 78 ? -0.555 15.523 8.383 1 97.69 78 VAL B O 1
ATOM 2346 N N . GLY B 1 79 ? -1.919 16.703 7.078 1 97.06 79 GLY B N 1
ATOM 2347 C CA . GLY B 1 79 ? -1.66 17.938 7.797 1 97.06 79 GLY B CA 1
ATOM 2348 C C . GLY B 1 79 ? -2.008 19.188 6.996 1 97.06 79 GLY B C 1
ATOM 2349 O O . GLY B 1 79 ? -3.123 19.312 6.488 1 97.06 79 GLY B O 1
ATOM 2350 N N . VAL B 1 80 ? -1.084 20.078 6.984 1 96.38 80 VAL B N 1
ATOM 2351 C CA . VAL B 1 80 ? -1.287 21.375 6.332 1 96.38 80 VAL B CA 1
ATOM 2352 C C . VAL B 1 80 ? -0.034 21.766 5.555 1 96.38 80 VAL B C 1
ATOM 2354 O O . VAL B 1 80 ? 1.081 21.406 5.934 1 96.38 80 VAL B O 1
ATOM 2357 N N . ALA B 1 81 ? -0.249 22.453 4.488 1 94.56 81 ALA B N 1
ATOM 2358 C CA . ALA B 1 81 ? 0.877 22.938 3.695 1 94.56 81 ALA B CA 1
ATOM 2359 C C . ALA B 1 81 ? 0.517 24.234 2.963 1 94.56 81 ALA B C 1
ATOM 2361 O O . ALA B 1 81 ? -0.632 24.422 2.557 1 94.56 81 ALA B O 1
ATOM 2362 N N . SER B 1 82 ? 1.534 24.969 2.818 1 94.69 82 SER B N 1
ATOM 2363 C CA . SER B 1 82 ? 1.353 26.188 2.049 1 94.69 82 SER B CA 1
ATOM 2364 C C . SER B 1 82 ? 1.355 25.906 0.55 1 94.69 82 SER B C 1
ATOM 2366 O O . SER B 1 82 ? 1.926 24.906 0.102 1 94.69 82 SER B O 1
ATOM 2368 N N . ASP B 1 83 ? 0.697 26.797 -0.199 1 89.94 83 ASP B N 1
ATOM 2369 C CA . ASP B 1 83 ? 0.68 26.672 -1.653 1 89.94 83 ASP B CA 1
ATOM 2370 C C . ASP B 1 83 ? 2.092 26.75 -2.229 1 89.94 83 ASP B C 1
ATOM 2372 O O . ASP B 1 83 ? 2.408 26.062 -3.201 1 89.94 83 ASP B O 1
ATOM 2376 N N . ILE B 1 84 ? 2.957 27.453 -1.578 1 85.69 84 ILE B N 1
ATOM 2377 C CA . ILE B 1 84 ? 4.336 27.625 -2.021 1 85.69 84 ILE B CA 1
ATOM 2378 C C . ILE B 1 84 ? 5.082 26.297 -1.901 1 85.69 84 ILE B C 1
ATOM 2380 O O . ILE B 1 84 ? 5.762 25.875 -2.838 1 85.69 84 ILE B O 1
ATOM 2384 N N . LYS B 1 85 ? 4.914 25.719 -0.784 1 86.06 85 LYS B N 1
ATOM 2385 C CA . LYS B 1 85 ? 5.59 24.438 -0.556 1 86.06 85 LYS B CA 1
ATOM 2386 C C . LYS B 1 85 ? 5.02 23.344 -1.454 1 86.06 85 LYS B C 1
ATOM 2388 O O . LYS B 1 85 ? 5.758 22.5 -1.953 1 86.06 85 LYS B O 1
ATOM 2393 N N . LEU B 1 86 ? 3.752 23.375 -1.62 1 84.31 86 LEU B N 1
ATOM 2394 C CA . LEU B 1 86 ? 3.098 22.391 -2.479 1 84.31 86 LEU B CA 1
ATOM 2395 C C . LEU B 1 86 ? 3.633 22.469 -3.904 1 84.31 86 LEU B C 1
ATOM 2397 O O . LEU B 1 86 ? 3.881 21.453 -4.539 1 84.31 86 LEU B O 1
ATOM 2401 N N . GLN B 1 87 ? 3.863 23.609 -4.398 1 81.5 87 GLN B N 1
ATOM 2402 C CA . GLN B 1 87 ? 4.406 23.812 -5.738 1 81.5 87 GLN B CA 1
ATOM 2403 C C . GLN B 1 87 ? 5.836 23.297 -5.836 1 81.5 87 GLN B C 1
ATOM 2405 O O . GLN B 1 87 ? 6.23 22.734 -6.867 1 81.5 87 GLN B O 1
ATOM 2410 N N . GLU B 1 88 ? 6.539 23.484 -4.762 1 80.12 88 GLU B N 1
ATOM 2411 C CA . GLU B 1 88 ? 7.902 22.969 -4.723 1 80.12 88 GLU B CA 1
ATOM 2412 C C . GLU B 1 88 ? 7.914 21.438 -4.801 1 80.12 88 GLU B C 1
ATOM 2414 O O . GLU B 1 88 ? 8.742 20.859 -5.5 1 80.12 88 GLU B O 1
ATOM 2419 N N . TRP B 1 89 ? 7.031 20.875 -4.02 1 77.5 89 TRP B N 1
ATOM 2420 C CA . TRP B 1 89 ? 6.938 19.422 -4.008 1 77.5 89 TRP B CA 1
ATOM 2421 C C . TRP B 1 89 ? 6.551 18.891 -5.383 1 77.5 89 TRP B C 1
ATOM 2423 O O . TRP B 1 89 ? 7.043 17.844 -5.809 1 77.5 89 TRP B O 1
ATOM 2433 N N . LEU B 1 90 ? 5.676 19.5 -6.086 1 72.88 90 LEU B N 1
ATOM 2434 C CA . LEU B 1 90 ? 5.125 19.047 -7.355 1 72.88 90 LEU B CA 1
ATOM 2435 C C . LEU B 1 90 ? 6.113 19.281 -8.492 1 72.88 90 LEU B C 1
ATOM 2437 O O . LEU B 1 90 ? 6.191 18.484 -9.43 1 72.88 90 LEU B O 1
ATOM 2441 N N . HIS B 1 91 ? 6.699 20.422 -8.664 1 65.31 91 HIS B N 1
ATOM 2442 C CA . HIS B 1 91 ? 7.473 20.828 -9.828 1 65.31 91 HIS B CA 1
ATOM 2443 C C . HIS B 1 91 ? 8.953 20.5 -9.648 1 65.31 91 HIS B C 1
ATOM 2445 O O . HIS B 1 91 ? 9.711 20.469 -10.625 1 65.31 91 HIS B O 1
ATOM 2451 N N . ASN B 1 92 ? 9.516 20.5 -8.555 1 56.91 92 ASN B N 1
ATOM 2452 C CA . ASN B 1 92 ? 10.953 20.281 -8.422 1 56.91 92 ASN B CA 1
ATOM 2453 C C . ASN B 1 92 ? 11.266 19.031 -7.617 1 56.91 92 ASN B C 1
ATOM 2455 O O . ASN B 1 92 ? 11.766 19.109 -6.496 1 56.91 92 ASN B O 1
ATOM 2459 N N . PRO B 1 93 ? 10.75 17.938 -8.188 1 51.09 93 PRO B N 1
ATOM 2460 C CA . PRO B 1 93 ? 10.984 16.766 -7.328 1 51.09 93 PRO B CA 1
ATOM 2461 C C . PRO B 1 93 ? 12.469 16.531 -7.059 1 51.09 93 PRO B C 1
ATOM 2463 O O . PRO B 1 93 ? 12.82 15.797 -6.125 1 51.09 93 PRO B O 1
ATOM 2466 N N . ARG B 1 94 ? 13.414 16.938 -8.047 1 44.19 94 ARG B N 1
ATOM 2467 C CA . ARG B 1 94 ? 14.852 16.703 -7.941 1 44.19 94 ARG B CA 1
ATOM 2468 C C . ARG B 1 94 ? 15.445 17.469 -6.766 1 44.19 94 ARG B C 1
ATOM 2470 O O . ARG B 1 94 ? 16.531 17.141 -6.297 1 44.19 94 ARG B O 1
ATOM 2477 N N . ASP B 1 95 ? 15.031 18.688 -6.598 1 37.09 95 ASP B N 1
ATOM 2478 C CA . ASP B 1 95 ? 15.734 19.5 -5.617 1 37.09 95 ASP B CA 1
ATOM 2479 C C . ASP B 1 95 ? 15.516 18.969 -4.199 1 37.09 95 ASP B C 1
ATOM 2481 O O . ASP B 1 95 ? 15.812 19.656 -3.221 1 37.09 95 ASP B O 1
ATOM 2485 N N . ILE B 1 96 ? 14.672 18.156 -4.051 1 42.72 96 ILE B N 1
ATOM 2486 C CA . ILE B 1 96 ? 14.625 17.625 -2.695 1 42.72 96 ILE B CA 1
ATOM 2487 C C . ILE B 1 96 ? 15.922 16.891 -2.383 1 42.72 96 ILE B C 1
ATOM 2489 O O . ILE B 1 96 ? 16.266 15.914 -3.057 1 42.72 96 ILE B O 1
ATOM 2493 N N . SER B 1 97 ? 16.938 17.531 -1.852 1 34.12 97 SER B N 1
ATOM 2494 C CA . SER B 1 97 ? 18.266 17.125 -1.41 1 34.12 97 SER B CA 1
ATOM 2495 C C . SER B 1 97 ? 18.266 15.695 -0.888 1 34.12 97 SER B C 1
ATOM 2497 O O . SER B 1 97 ? 17.484 15.352 -0.001 1 34.12 97 SER B O 1
ATOM 2499 N N . SER B 1 98 ? 18.516 14.75 -1.742 1 32.97 98 SER B N 1
ATOM 2500 C CA . SER B 1 98 ? 18.969 13.484 -1.189 1 32.97 98 SER B CA 1
ATOM 2501 C C . SER B 1 98 ? 19.875 13.703 0.024 1 32.97 98 SER B C 1
ATOM 2503 O O . SER B 1 98 ? 20.828 14.477 -0.037 1 32.97 98 SER B O 1
ATOM 2505 N N . PRO B 1 99 ? 19.5 13.57 1.243 1 32.41 99 PRO B N 1
ATOM 2506 C CA . PRO B 1 99 ? 20.625 13.586 2.189 1 32.41 99 PRO B CA 1
ATOM 2507 C C . PRO B 1 99 ? 21.812 12.758 1.71 1 32.41 99 PRO B C 1
ATOM 2509 O O . PRO B 1 99 ? 21.688 11.555 1.482 1 32.41 99 PRO B O 1
ATOM 2512 N N . ARG B 1 100 ? 22.578 13.109 0.783 1 29.39 100 ARG B N 1
ATOM 2513 C CA . ARG B 1 100 ? 23.906 12.484 0.787 1 29.39 100 ARG B CA 1
ATOM 2514 C C . ARG B 1 100 ? 24.359 12.188 2.209 1 29.39 100 ARG B C 1
ATOM 2516 O O . ARG B 1 100 ? 24.172 13.008 3.113 1 29.39 100 ARG B O 1
ATOM 2523 N N . TYR B 1 101 ? 24.469 10.891 2.604 1 27.41 101 TYR B N 1
ATOM 2524 C CA . TYR B 1 101 ? 25.266 10.445 3.74 1 27.41 101 TYR B CA 1
ATOM 2525 C C . TYR B 1 101 ? 26.578 11.219 3.836 1 27.41 101 TYR B C 1
ATOM 2527 O O . TYR B 1 101 ? 27.516 10.961 3.084 1 27.41 101 TYR B O 1
ATOM 2535 N N . ASP B 1 102 ? 26.625 12.492 3.912 1 29.75 102 ASP B N 1
ATOM 2536 C CA . ASP B 1 102 ? 27.875 13.117 4.363 1 29.75 102 ASP B CA 1
ATOM 2537 C C . ASP B 1 102 ? 28.375 12.461 5.641 1 29.75 102 ASP B C 1
ATOM 2539 O O . ASP B 1 102 ? 27.797 12.648 6.715 1 29.75 102 ASP B O 1
ATOM 2543 N N . GLN B 1 103 ? 28.891 11.242 5.539 1 27.84 103 GLN B N 1
ATOM 2544 C CA . GLN B 1 103 ? 29.734 10.672 6.582 1 27.84 103 GLN B CA 1
ATOM 2545 C C . GLN B 1 103 ? 30.812 11.672 7.016 1 27.84 103 GLN B C 1
ATOM 2547 O O . GLN B 1 103 ? 31.703 11.32 7.785 1 27.84 103 GLN B O 1
ATOM 2552 N N . ASP B 1 104 ? 31.094 12.719 6.277 1 29.95 104 ASP B N 1
ATOM 2553 C CA . ASP B 1 104 ? 32.281 13.32 6.848 1 29.95 104 ASP B CA 1
ATOM 2554 C C . ASP B 1 104 ? 32.031 13.828 8.266 1 29.95 104 ASP B C 1
ATOM 2556 O O . ASP B 1 104 ? 31.469 14.914 8.445 1 29.95 104 ASP B O 1
ATOM 2560 N N . SER B 1 105 ? 31.609 12.922 9.188 1 28.98 105 SER B N 1
ATOM 2561 C CA . SER B 1 105 ? 31.578 13.406 10.562 1 28.98 105 SER B CA 1
ATOM 2562 C C . SER B 1 105 ? 32.938 13.977 10.984 1 28.98 105 SER B C 1
ATOM 2564 O O . SER B 1 105 ? 33.75 13.258 11.547 1 28.98 105 SER B O 1
ATOM 2566 N N . GLY B 1 106 ? 33.688 14.75 10.203 1 26.22 106 GLY B N 1
ATOM 2567 C CA . GLY B 1 106 ? 34.719 15.344 11.023 1 26.22 106 GLY B CA 1
ATOM 2568 C C . GLY B 1 106 ? 34.188 15.961 12.305 1 26.22 106 GLY B C 1
ATOM 2569 O O . GLY B 1 106 ? 33.094 16.5 12.336 1 26.22 106 GLY B O 1
ATOM 2570 N N . HIS B 1 107 ? 34.656 15.508 13.523 1 27.75 107 HIS B N 1
ATOM 2571 C CA . HIS B 1 107 ? 34.5 15.773 14.953 1 27.75 107 HIS B CA 1
ATOM 2572 C C . HIS B 1 107 ? 34.594 17.266 15.242 1 27.75 107 HIS B C 1
ATOM 2574 O O . HIS B 1 107 ? 34.688 17.672 16.406 1 27.75 107 HIS B O 1
ATOM 2580 N N . ASP B 1 108 ? 34.938 18.203 14.375 1 30.34 108 ASP B N 1
ATOM 2581 C CA . ASP B 1 108 ? 35.219 19.406 15.148 1 30.34 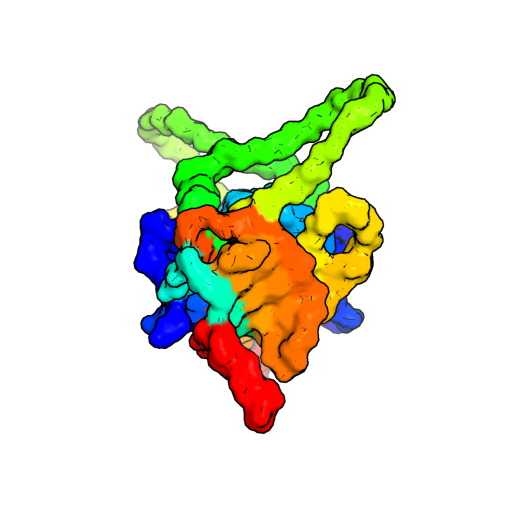108 ASP B CA 1
ATOM 2582 C C . ASP B 1 108 ? 34 19.828 15.977 1 30.34 108 ASP B C 1
ATOM 2584 O O . ASP B 1 108 ? 32.906 19.891 15.469 1 30.34 108 ASP B O 1
ATOM 2588 N N . SER B 1 109 ? 34.125 19.688 17.375 1 31.11 109 SER B N 1
ATOM 2589 C CA . SER B 1 109 ? 33.312 20 18.547 1 31.11 109 SER B CA 1
ATOM 2590 C C . SER B 1 109 ? 32.75 21.422 18.484 1 31.11 109 SER B C 1
ATOM 2592 O O . SER B 1 109 ? 32.281 21.953 19.484 1 31.11 109 SER B O 1
ATOM 2594 N N . GLY B 1 110 ? 33.375 22.344 17.672 1 29.39 110 GLY B N 1
ATOM 2595 C CA . GLY B 1 110 ? 33.062 23.656 18.203 1 29.39 110 GLY B CA 1
ATOM 2596 C C . GLY B 1 110 ? 31.578 23.875 18.453 1 29.39 110 GLY B C 1
ATOM 2597 O O . GLY B 1 110 ? 30.75 23.062 18.047 1 29.39 110 GLY B O 1
ATOM 2598 N N . SER B 1 111 ? 31.281 25 19.25 1 30.25 111 SER B N 1
ATOM 2599 C CA . SER B 1 111 ? 30.203 25.641 20.016 1 30.25 111 SER B CA 1
ATOM 2600 C C . SER B 1 111 ? 28.953 25.781 19.172 1 30.25 111 SER B C 1
ATOM 2602 O O . SER B 1 111 ? 27.906 26.203 19.688 1 30.25 111 SER B O 1
ATOM 2604 N N . GLU B 1 112 ? 29.203 26.141 17.875 1 31.25 112 GLU B N 1
ATOM 2605 C CA . GLU B 1 112 ? 28.234 27.188 17.516 1 31.25 112 GLU B CA 1
ATOM 2606 C C . GLU B 1 112 ? 26.812 26.781 17.859 1 31.25 112 GLU B C 1
ATOM 2608 O O . GLU B 1 112 ? 26.547 25.594 18.094 1 31.25 112 GLU B O 1
ATOM 2613 N N . ASP B 1 113 ? 25.781 27.734 17.5 1 34.38 113 ASP B N 1
ATOM 2614 C CA . ASP B 1 113 ? 24.469 28.359 17.719 1 34.38 113 ASP B CA 1
ATOM 2615 C C . ASP B 1 113 ? 23.344 27.328 17.578 1 34.38 113 ASP B C 1
ATOM 2617 O O . ASP B 1 113 ? 23.547 26.25 17.016 1 34.38 113 ASP B O 1
ATOM 2621 N N . VAL B 1 114 ? 22.031 27.938 17.75 1 38.16 114 VAL B N 1
ATOM 2622 C CA . VAL B 1 114 ? 20.594 27.875 17.922 1 38.16 114 VAL B CA 1
ATOM 2623 C C . VAL B 1 114 ? 19.953 27.141 16.75 1 38.16 114 VAL B C 1
ATOM 2625 O O . VAL B 1 114 ? 19.906 27.672 15.633 1 38.16 114 VAL B O 1
ATOM 2628 N N . ALA B 1 115 ? 20.25 26.188 16.453 1 39.78 115 ALA B N 1
ATOM 2629 C CA . ALA B 1 115 ? 19.359 25.453 15.547 1 39.78 115 ALA B CA 1
ATOM 2630 C C . ALA B 1 115 ? 17.922 25.938 15.695 1 39.78 115 ALA B C 1
ATOM 2632 O O . ALA B 1 115 ? 17.203 25.5 16.609 1 39.78 115 ALA B O 1
ATOM 2633 N N . PHE B 1 116 ? 17.609 27.25 15.719 1 38.38 116 PHE B N 1
ATOM 2634 C CA . PHE B 1 116 ? 16.25 27.75 15.656 1 38.38 116 PHE B CA 1
ATOM 2635 C C . PHE B 1 116 ? 15.375 26.828 14.805 1 38.38 116 PHE B C 1
ATOM 2637 O O . PHE B 1 116 ? 15.641 26.641 13.617 1 38.38 116 PHE B O 1
ATOM 2644 N N . ASP B 1 117 ? 15.07 25.797 15.25 1 49.38 117 ASP B N 1
ATOM 2645 C CA . ASP B 1 117 ? 14.109 24.891 14.641 1 49.38 117 ASP B CA 1
ATOM 2646 C C . ASP B 1 117 ? 13 25.656 13.93 1 49.38 117 ASP B C 1
ATOM 2648 O O . ASP B 1 117 ? 12 26.031 14.547 1 49.38 117 ASP B O 1
ATOM 2652 N N . ALA B 1 118 ? 13.344 26.688 12.984 1 58.47 118 ALA B N 1
ATOM 2653 C CA . ALA B 1 118 ? 12.438 27.531 12.219 1 58.47 118 ALA B CA 1
ATOM 2654 C C . ALA B 1 118 ? 11.234 26.734 11.711 1 58.47 118 ALA B C 1
ATOM 2656 O O . ALA B 1 118 ? 11.391 25.625 11.219 1 58.47 118 ALA B O 1
ATOM 2657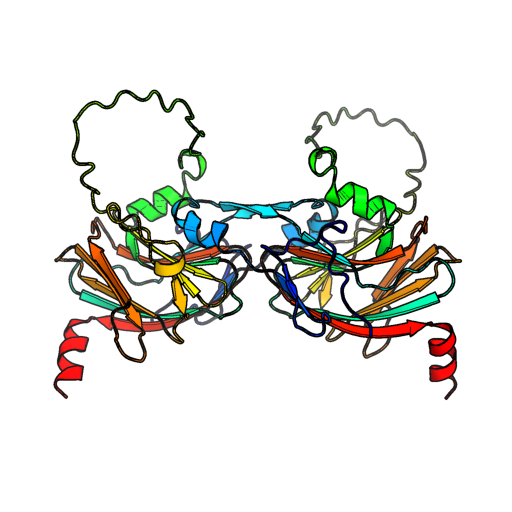 N N . SER B 1 119 ? 10.078 27.203 12.102 1 80.12 119 SER B N 1
ATOM 2658 C CA . SER B 1 119 ? 8.789 26.688 11.641 1 80.12 119 SER B CA 1
ATOM 2659 C C . SER B 1 119 ? 8.734 26.625 10.117 1 80.12 119 SER B C 1
ATOM 2661 O O . SER B 1 119 ? 9.312 27.469 9.43 1 80.12 119 SER B O 1
ATOM 2663 N N . GLN B 1 120 ? 8.469 25.531 9.602 1 89.44 120 GLN B N 1
ATOM 2664 C CA . GLN B 1 120 ? 8.266 25.297 8.172 1 89.44 120 GLN B CA 1
ATOM 2665 C C . GLN B 1 120 ? 6.828 25.609 7.766 1 89.44 120 GLN B C 1
ATOM 2667 O O . GLN B 1 120 ? 5.91 25.531 8.586 1 89.44 120 GLN B O 1
ATOM 2672 N N . PRO B 1 121 ? 6.699 26.047 6.527 1 94.94 121 PRO B N 1
ATOM 2673 C CA . PRO B 1 121 ? 5.348 26.375 6.074 1 94.94 121 PRO B CA 1
ATOM 2674 C C . PRO B 1 121 ? 4.504 25.141 5.773 1 94.94 121 PRO B C 1
ATOM 2676 O O . PRO B 1 121 ? 3.77 25.109 4.781 1 94.94 121 PRO B O 1
ATOM 2679 N N . PHE B 1 122 ? 4.77 24.094 6.48 1 94.5 122 PHE B N 1
ATOM 2680 C CA . PHE B 1 122 ? 3.965 22.875 6.422 1 94.5 122 PHE B CA 1
ATOM 2681 C C . PHE B 1 122 ? 4.176 22.031 7.672 1 94.5 122 PHE B C 1
ATOM 2683 O O . PHE B 1 122 ? 5.184 22.172 8.367 1 94.5 122 PHE B O 1
ATOM 2690 N N . THR B 1 123 ? 3.258 21.234 8 1 95.38 123 THR B N 1
ATOM 2691 C CA . THR B 1 123 ? 3.352 20.172 9 1 95.38 123 THR B CA 1
ATOM 2692 C C . THR B 1 123 ? 2.543 18.953 8.562 1 95.38 123 THR B C 1
ATOM 2694 O O . THR B 1 123 ? 1.33 19.047 8.367 1 95.38 123 THR B O 1
ATOM 2697 N N . LEU B 1 124 ? 3.262 17.875 8.406 1 95.88 124 LEU B N 1
ATOM 2698 C CA . LEU B 1 124 ? 2.598 16.625 8.039 1 95.88 124 LEU B CA 1
ATOM 2699 C C . LEU B 1 124 ? 2.92 15.516 9.031 1 95.88 124 LEU B C 1
ATOM 2701 O O . LEU B 1 124 ? 4.086 15.297 9.375 1 95.88 124 LEU B O 1
ATOM 2705 N N . ALA B 1 125 ? 1.908 14.898 9.562 1 96.81 125 ALA B N 1
ATOM 2706 C CA . ALA B 1 125 ? 2.066 13.68 10.352 1 96.81 125 ALA B CA 1
ATOM 2707 C C . ALA B 1 125 ? 1.946 12.438 9.469 1 96.81 125 ALA B C 1
ATOM 2709 O O . ALA B 1 125 ? 1.351 12.492 8.391 1 96.81 125 ALA B O 1
ATOM 2710 N N . THR B 1 126 ? 2.512 11.367 9.938 1 97.75 126 THR B N 1
ATOM 2711 C CA . THR B 1 126 ? 2.525 10.125 9.172 1 97.75 126 THR B CA 1
ATOM 2712 C C . THR B 1 126 ? 1.599 9.086 9.797 1 97.75 126 THR B C 1
ATOM 2714 O O . THR B 1 126 ? 1.554 8.953 11.023 1 97.75 126 THR B O 1
ATOM 2717 N N . ILE B 1 127 ? 0.862 8.422 8.938 1 98.31 127 ILE B N 1
ATOM 2718 C CA . ILE B 1 127 ? -0.037 7.355 9.375 1 98.31 127 ILE B CA 1
ATOM 2719 C C . ILE B 1 127 ? 0.296 6.066 8.625 1 98.31 127 ILE B C 1
ATOM 2721 O O . ILE B 1 127 ? 0.533 6.086 7.414 1 98.31 127 ILE B O 1
ATOM 2725 N N . GLY B 1 128 ? 0.303 4.969 9.266 1 98.19 128 GLY B N 1
ATOM 2726 C CA . GLY B 1 128 ? 0.492 3.625 8.742 1 98.19 128 GLY B CA 1
ATOM 2727 C C . GLY B 1 128 ? 0.507 2.559 9.82 1 98.19 128 GLY B C 1
ATOM 2728 O O . GLY B 1 128 ? 0.726 2.861 11 1 98.19 128 GLY B O 1
ATOM 2729 N N . MET B 1 129 ? 0.157 1.325 9.477 1 97.44 129 MET B N 1
ATOM 2730 C CA . MET B 1 129 ? 0.16 0.202 10.406 1 97.44 129 MET B CA 1
ATOM 2731 C C . MET B 1 129 ? -0.786 0.462 11.578 1 97.44 129 MET B C 1
ATOM 2733 O O . MET B 1 129 ? -0.496 0.081 12.711 1 97.44 129 MET B O 1
ATOM 2737 N N . LYS B 1 130 ? -1.821 1.2 11.281 1 97.69 130 LYS B N 1
ATOM 2738 C CA . LYS B 1 130 ? -2.834 1.553 12.273 1 97.69 130 LYS B CA 1
ATOM 2739 C C . LYS B 1 130 ? -2.252 2.449 13.359 1 97.69 130 LYS B C 1
ATOM 2741 O O . LYS B 1 130 ? -2.672 2.385 14.516 1 97.69 130 LYS B O 1
ATOM 2746 N N . LYS B 1 131 ? -1.233 3.209 12.977 1 97.31 131 LYS B N 1
ATOM 2747 C CA . LYS B 1 131 ? -0.577 4.117 13.914 1 97.31 131 LYS B CA 1
ATOM 2748 C C . LYS B 1 131 ? -0.53 5.539 13.367 1 97.31 131 LYS B C 1
ATOM 2750 O O . LYS B 1 131 ? -0.44 5.738 12.148 1 97.31 131 LYS B O 1
ATOM 2755 N N . PHE B 1 132 ? -0.674 6.457 14.305 1 97.19 132 PHE B N 1
ATOM 2756 C CA . PHE B 1 132 ? -0.38 7.867 14.078 1 97.19 132 PHE B CA 1
ATOM 2757 C C . PHE B 1 132 ? 1.005 8.219 14.609 1 97.19 132 PHE B C 1
ATOM 2759 O O . PHE B 1 132 ? 1.266 8.109 15.812 1 97.19 132 PHE B O 1
ATOM 2766 N N . VAL B 1 133 ? 1.878 8.641 13.688 1 96.06 133 VAL B N 1
ATOM 2767 C CA . VAL B 1 133 ? 3.258 8.93 14.07 1 96.06 133 VAL B CA 1
ATOM 2768 C C . VAL B 1 133 ? 3.443 10.438 14.234 1 96.06 133 VAL B C 1
ATOM 2770 O O . VAL B 1 133 ? 3.264 11.195 13.273 1 96.06 133 VAL B O 1
ATOM 2773 N N . ILE B 1 134 ? 3.859 10.805 15.312 1 89 134 ILE B N 1
ATOM 2774 C CA . ILE B 1 134 ? 4.094 12.211 15.617 1 89 134 ILE B CA 1
ATOM 2775 C C . ILE B 1 134 ? 5.402 12.664 14.977 1 89 134 ILE B C 1
ATOM 2777 O O . ILE B 1 134 ? 6.434 12.008 15.117 1 89 134 ILE B O 1
ATOM 2781 N N . PRO B 1 135 ? 5.305 13.734 14.227 1 85.12 135 PRO B N 1
ATOM 2782 C CA . PRO B 1 135 ? 6.543 14.25 13.641 1 85.12 135 PRO B CA 1
ATOM 2783 C C . PRO B 1 135 ? 7.609 14.555 14.695 1 85.12 135 PRO B C 1
ATOM 2785 O O . PRO B 1 135 ? 7.277 14.883 15.836 1 85.12 135 PRO B O 1
ATOM 2788 N N . LYS B 1 136 ? 8.891 14.242 14.273 1 75.12 136 LYS B N 1
ATOM 2789 C CA . LYS B 1 136 ? 9.992 14.484 15.195 1 75.12 136 LYS B CA 1
ATOM 2790 C C . LYS B 1 136 ? 10.078 15.953 15.578 1 75.12 136 LYS B C 1
ATOM 2792 O O . LYS B 1 136 ? 10.008 16.828 14.719 1 75.12 136 LYS B O 1
ATOM 2797 N N . ALA B 1 137 ? 9.883 16.188 16.875 1 58.47 137 ALA B N 1
ATOM 2798 C CA . ALA B 1 137 ? 10.086 17.547 17.359 1 58.47 137 ALA B CA 1
ATOM 2799 C C . ALA B 1 137 ? 11.57 17.891 17.422 1 58.47 137 ALA B C 1
ATOM 2801 O O . ALA B 1 137 ? 12.414 17 17.562 1 58.47 137 ALA B O 1
ATOM 2802 N N . SER B 1 138 ? 12.211 18.938 16.656 1 53.09 138 SER B N 1
ATOM 2803 C CA . SER B 1 138 ? 13.609 19.359 16.641 1 53.09 138 SER B CA 1
ATOM 2804 C C . SER B 1 138 ? 14.336 18.906 17.906 1 53.09 138 SER B C 1
ATOM 2806 O O . SER B 1 138 ? 15.516 18.562 17.859 1 53.09 138 SER B O 1
ATOM 2808 N N . ASN B 1 139 ? 13.773 19.094 19 1 48.22 139 ASN B N 1
ATOM 2809 C CA . ASN B 1 139 ? 14.664 19.094 20.156 1 48.22 139 ASN B CA 1
ATOM 2810 C C . ASN B 1 139 ? 14.594 17.781 20.922 1 48.22 139 ASN B C 1
ATOM 2812 O O . ASN B 1 139 ? 15.32 17.578 21.891 1 48.22 139 ASN B O 1
ATOM 2816 N N . VAL B 1 140 ? 13.633 16.984 20.812 1 48.34 140 VAL B N 1
ATOM 2817 C CA . VAL B 1 140 ? 13.578 15.953 21.844 1 48.34 140 VAL B CA 1
ATOM 2818 C C . VAL B 1 140 ? 13.812 14.578 21.219 1 48.34 140 VAL B C 1
ATOM 2820 O O . VAL B 1 140 ? 13.141 14.203 20.266 1 48.34 140 VAL B O 1
ATOM 2823 N N . SER B 1 141 ? 15.047 14.047 21.344 1 49.41 141 SER B N 1
ATOM 2824 C CA . SER B 1 141 ? 15.336 12.648 21.062 1 49.41 141 SER B CA 1
ATOM 2825 C C . SER B 1 141 ? 14.273 11.727 21.656 1 49.41 141 SER B C 1
ATOM 2827 O O . SER B 1 141 ? 14.227 11.516 22.859 1 49.41 141 SER B O 1
ATOM 2829 N N . THR B 1 142 ? 13.07 11.805 21.297 1 56.44 142 THR B N 1
ATOM 2830 C CA . THR B 1 142 ? 12.078 10.922 21.891 1 56.44 142 THR B CA 1
ATOM 2831 C C . THR B 1 142 ? 12.203 9.508 21.344 1 56.44 142 THR B C 1
ATOM 2833 O O . THR B 1 142 ? 12.539 9.328 20.172 1 56.44 142 THR B O 1
ATOM 2836 N N . ALA B 1 143 ? 12.258 8.539 22.234 1 58.03 143 ALA B N 1
ATOM 2837 C CA . ALA B 1 143 ? 12.281 7.113 21.906 1 58.03 143 ALA B CA 1
ATOM 2838 C C . ALA B 1 143 ? 11.219 6.77 20.875 1 58.03 143 ALA B C 1
ATOM 2840 O O . ALA B 1 143 ? 10.148 7.383 20.844 1 58.03 143 ALA B O 1
ATOM 2841 N N . TYR B 1 144 ? 11.57 5.938 19.844 1 57.97 144 TYR B N 1
ATOM 2842 C CA . TYR B 1 144 ? 10.742 5.449 18.75 1 57.97 144 TYR B CA 1
ATOM 2843 C C . TYR B 1 144 ? 9.32 5.168 19.219 1 57.97 144 TYR B C 1
ATOM 2845 O O . TYR B 1 144 ? 8.352 5.582 18.578 1 57.97 144 TYR B O 1
ATOM 2853 N N . ASN B 1 145 ? 9.297 4.473 20.312 1 62.12 145 ASN B N 1
ATOM 2854 C CA . ASN B 1 145 ? 8.008 4.012 20.812 1 62.12 145 ASN B CA 1
ATOM 2855 C C . ASN B 1 145 ? 7.184 5.16 21.391 1 62.12 145 ASN B C 1
ATOM 2857 O O . ASN B 1 145 ? 5.957 5.066 21.484 1 62.12 145 ASN B O 1
ATOM 2861 N N . GLU B 1 146 ? 7.879 6.246 21.484 1 76.19 146 GLU B N 1
ATOM 2862 C CA . GLU B 1 146 ? 7.207 7.359 22.156 1 76.19 146 GLU B CA 1
ATOM 2863 C C . GLU B 1 146 ? 6.555 8.297 21.141 1 76.19 146 GLU B C 1
ATOM 2865 O O . GLU B 1 146 ? 5.723 9.125 21.5 1 76.19 146 GLU B O 1
ATOM 2870 N N . ARG B 1 147 ? 6.734 7.926 19.891 1 87 147 ARG B N 1
ATOM 2871 C CA . ARG B 1 147 ? 6.219 8.852 18.891 1 87 147 ARG B CA 1
ATOM 2872 C C . ARG B 1 147 ? 5.027 8.258 18.141 1 87 147 ARG B C 1
ATOM 2874 O O . ARG B 1 147 ? 4.535 8.844 17.172 1 87 147 ARG B O 1
ATOM 2881 N N . THR B 1 148 ? 4.547 7.137 18.641 1 92.81 148 THR B N 1
ATOM 2882 C CA . THR B 1 148 ? 3.438 6.516 17.938 1 92.81 148 THR B CA 1
ATOM 2883 C C . THR B 1 148 ? 2.215 6.383 18.828 1 92.81 148 THR B C 1
ATOM 2885 O O . THR B 1 148 ? 2.346 6.074 20.016 1 92.81 148 THR B O 1
ATOM 2888 N N . ILE B 1 149 ? 1.103 6.727 18.281 1 94.62 149 ILE B N 1
ATOM 2889 C CA . ILE B 1 149 ? -0.178 6.543 18.953 1 94.62 149 ILE B CA 1
ATOM 2890 C C . ILE B 1 149 ? -1.105 5.699 18.078 1 94.62 149 ILE B C 1
ATOM 2892 O O . ILE B 1 149 ? -1.008 5.73 16.844 1 94.62 149 ILE B O 1
ATOM 2896 N N . PRO B 1 150 ? -1.993 4.883 18.781 1 96.38 150 PRO B N 1
ATOM 2897 C CA . PRO B 1 150 ? -2.979 4.172 17.953 1 96.38 150 PRO B CA 1
ATOM 2898 C C . PRO B 1 150 ? -3.777 5.105 17.047 1 96.38 150 PRO B C 1
ATOM 2900 O O . PRO B 1 150 ? -4.129 6.215 17.469 1 96.38 150 PRO B O 1
ATOM 2903 N N . LEU B 1 151 ? -4.035 4.695 15.883 1 98.31 151 LEU B N 1
ATOM 2904 C CA . LEU B 1 151 ? -4.746 5.508 14.898 1 98.31 151 LEU B CA 1
ATOM 2905 C C . LEU B 1 151 ? -6.164 5.809 15.367 1 98.31 151 LEU B C 1
ATOM 2907 O O . LEU B 1 151 ? -6.977 4.895 15.539 1 98.31 151 LEU B O 1
ATOM 2911 N N . PRO B 1 152 ? -6.469 7.062 15.547 1 97.88 152 PRO B N 1
ATOM 2912 C CA . PRO B 1 152 ? -7.855 7.402 15.859 1 97.88 152 PRO B CA 1
ATOM 2913 C C . PRO B 1 152 ? -8.812 7.098 14.711 1 97.88 152 PRO B C 1
ATOM 2915 O O . PRO B 1 152 ? -8.406 7.094 13.547 1 97.88 152 PRO B O 1
ATOM 2918 N N . SER B 1 153 ? -10.125 6.871 15.078 1 98.12 153 SER B N 1
ATOM 2919 C CA . SER B 1 153 ? -11.125 6.633 14.039 1 98.12 153 SER B CA 1
ATOM 2920 C C . SER B 1 153 ? -11.234 7.832 13.102 1 98.12 153 SER B C 1
ATOM 2922 O O . SER B 1 153 ? -11.383 7.664 11.883 1 98.12 153 SER B O 1
ATOM 2924 N N . ARG B 1 154 ? -11.18 8.969 13.703 1 98.25 154 ARG B N 1
ATOM 2925 C CA . ARG B 1 154 ? -11.156 10.219 12.953 1 98.25 154 ARG B CA 1
ATOM 2926 C C . ARG B 1 154 ? -10.078 11.156 13.484 1 98.25 154 ARG B C 1
ATOM 2928 O O . ARG B 1 154 ? -9.875 11.25 14.695 1 98.25 154 ARG B O 1
ATOM 2935 N N . ILE B 1 155 ? -9.422 11.844 12.547 1 98.12 155 ILE B N 1
ATOM 2936 C CA . ILE B 1 155 ? -8.367 12.789 12.906 1 98.12 155 ILE B CA 1
ATOM 2937 C C . ILE B 1 155 ? -8.844 14.211 12.641 1 98.12 155 ILE B C 1
ATOM 2939 O O . ILE B 1 155 ? -9.461 14.484 11.609 1 98.12 155 ILE B O 1
ATOM 2943 N N . GLY B 1 156 ? -8.617 15.008 13.578 1 97.62 156 GLY B N 1
ATOM 2944 C CA . GLY B 1 156 ? -8.867 16.438 13.414 1 97.62 156 GLY B CA 1
ATOM 2945 C C . GLY B 1 156 ? -7.594 17.25 13.328 1 97.62 156 GLY B C 1
ATOM 2946 O O . GLY B 1 156 ? -6.621 16.984 14.031 1 97.62 156 GLY B O 1
ATOM 2947 N N . VAL B 1 157 ? -7.621 18.266 12.523 1 97.81 157 VAL B N 1
ATOM 2948 C CA . VAL B 1 157 ? -6.527 19.234 12.422 1 97.81 157 VAL B CA 1
ATOM 2949 C C . VAL B 1 157 ? -7.062 20.641 12.609 1 97.81 157 VAL B C 1
ATOM 2951 O O . VAL B 1 157 ? -8.086 21.016 12.031 1 97.81 157 VAL B O 1
ATOM 2954 N N . CYS B 1 158 ? -6.426 21.344 13.445 1 97.44 158 CYS B N 1
ATOM 2955 C CA . CYS B 1 158 ? -6.777 22.734 13.672 1 97.44 158 CYS B CA 1
ATOM 2956 C C . CYS B 1 158 ? -5.621 23.656 13.305 1 97.44 158 CYS B C 1
ATOM 2958 O O . CYS B 1 158 ? -4.531 23.547 13.875 1 97.44 158 CYS B O 1
ATOM 2960 N N . LEU B 1 159 ? -5.883 24.531 12.414 1 97.62 159 LEU B N 1
ATOM 2961 C CA . LEU B 1 159 ? -4.895 25.531 12.031 1 97.62 159 LEU B CA 1
ATOM 2962 C C . LEU B 1 159 ? -5.301 26.922 12.523 1 97.62 159 LEU B C 1
ATOM 2964 O O . LEU B 1 159 ? -6.398 27.391 12.219 1 97.62 159 LEU B O 1
ATOM 2968 N N . ASP B 1 160 ? -4.52 27.484 13.359 1 97.12 160 ASP B N 1
ATOM 2969 C CA . ASP B 1 160 ? -4.621 28.906 13.68 1 97.12 160 ASP B CA 1
ATOM 2970 C C . ASP B 1 160 ? -3.652 29.719 12.836 1 97.12 160 ASP B C 1
ATOM 2972 O O . ASP B 1 160 ? -2.479 29.859 13.18 1 97.12 160 ASP B O 1
ATOM 2976 N N . TYR B 1 161 ? -4.172 30.219 11.766 1 97.19 161 TYR B N 1
ATOM 2977 C CA . TYR B 1 161 ? -3.342 30.922 10.797 1 97.19 161 TYR B CA 1
ATOM 2978 C C . TYR B 1 161 ? -2.68 32.125 11.422 1 97.19 161 TYR B C 1
ATOM 2980 O O . TYR B 1 161 ? -1.493 32.406 11.195 1 97.19 161 TYR B O 1
ATOM 2988 N N . ASP B 1 162 ? -3.383 32.875 12.219 1 96.5 162 ASP B N 1
ATOM 2989 C CA . ASP B 1 162 ? -2.912 34.125 12.781 1 96.5 162 ASP B CA 1
ATOM 2990 C C . ASP B 1 162 ? -1.824 33.906 13.828 1 96.5 162 ASP B C 1
ATOM 2992 O O . ASP B 1 162 ? -0.865 34.656 13.922 1 96.5 162 ASP B O 1
ATOM 2996 N N . LYS B 1 163 ? -1.949 32.812 14.547 1 96.31 163 LYS B N 1
ATOM 2997 C CA . LYS B 1 163 ? -0.988 32.531 15.602 1 96.31 163 LYS B CA 1
ATOM 2998 C C . LYS B 1 163 ? 0.147 31.656 15.078 1 96.31 163 LYS B C 1
ATOM 3000 O O . LYS B 1 163 ? 1.174 31.5 15.75 1 96.31 163 LYS B O 1
ATOM 3005 N N . GLY B 1 164 ? -0.094 31.078 13.891 1 96.38 164 GLY B N 1
ATOM 3006 C CA . GLY B 1 164 ? 0.909 30.172 13.328 1 96.38 164 GLY B CA 1
ATOM 3007 C C . GLY B 1 164 ? 1.063 28.891 14.109 1 96.38 164 GLY B C 1
ATOM 3008 O O . GLY B 1 164 ? 2.176 28.516 14.5 1 96.38 164 GLY B O 1
ATOM 3009 N N . LYS B 1 165 ? -0.037 28.266 14.367 1 96.5 165 LYS B N 1
ATOM 3010 C CA . LYS B 1 165 ? -0.057 27.016 15.133 1 96.5 165 LYS B CA 1
ATOM 3011 C C . LYS B 1 165 ? -0.938 25.969 14.453 1 96.5 165 LYS B C 1
ATOM 3013 O O . LYS B 1 165 ? -1.979 26.297 13.883 1 96.5 165 LYS B O 1
ATOM 3018 N N . VAL B 1 166 ? -0.512 24.766 14.539 1 97.12 166 VAL B N 1
ATOM 3019 C CA . VAL B 1 166 ? -1.322 23.656 14.031 1 97.12 166 VAL B CA 1
ATOM 3020 C C . VAL B 1 166 ? -1.393 22.547 15.078 1 97.12 166 VAL B C 1
ATOM 3022 O O . VAL B 1 166 ? -0.393 22.234 15.727 1 97.12 166 VAL B O 1
ATOM 3025 N N . GLY B 1 167 ? -2.58 22.062 15.297 1 96.56 167 GLY B N 1
ATOM 3026 C CA . GLY B 1 167 ? -2.801 20.953 16.219 1 96.56 167 GLY B CA 1
ATOM 3027 C C . GLY B 1 167 ? -3.486 19.766 15.562 1 96.56 167 GLY B C 1
ATOM 3028 O O . GLY B 1 167 ? -4.305 19.938 14.664 1 96.56 167 GLY B O 1
ATOM 3029 N N . PHE B 1 168 ? -3.105 18.578 15.984 1 97 168 PHE B N 1
ATOM 3030 C CA . PHE B 1 168 ? -3.744 17.328 15.594 1 97 168 PHE B CA 1
ATOM 3031 C C . PHE B 1 168 ? -4.535 16.734 16.75 1 97 168 PHE B C 1
ATOM 3033 O O . PHE B 1 168 ? -4.07 16.75 17.891 1 97 168 PHE B O 1
ATOM 3040 N N . TYR B 1 169 ? -5.684 16.25 16.422 1 96.81 169 TYR B N 1
ATOM 3041 C CA . TYR B 1 169 ? -6.605 15.828 17.469 1 96.81 169 TYR B CA 1
ATOM 3042 C C . TYR B 1 169 ? -7.258 14.492 17.109 1 96.81 169 TYR B C 1
ATOM 3044 O O . TYR B 1 169 ? -7.363 14.133 15.938 1 96.81 169 TYR B O 1
ATOM 3052 N N . ASP B 1 170 ? -7.625 13.75 18.141 1 97.31 170 ASP B N 1
ATOM 3053 C CA . ASP B 1 170 ? -8.703 12.781 17.969 1 97.31 170 ASP B CA 1
ATOM 3054 C C . ASP B 1 170 ? -10.047 13.484 17.766 1 97.31 170 ASP B C 1
ATOM 3056 O O . ASP B 1 170 ? -10.586 14.078 18.703 1 97.31 170 ASP B O 1
ATOM 3060 N N . ALA B 1 171 ? -10.555 13.43 16.672 1 96.81 171 ALA B N 1
ATOM 3061 C CA . ALA B 1 171 ? -11.719 14.242 16.312 1 96.81 171 ALA B CA 1
ATOM 3062 C C . ALA B 1 171 ? -12.961 13.797 17.078 1 96.81 171 ALA B C 1
ATOM 3064 O O . ALA B 1 171 ? -13.93 14.539 17.188 1 96.81 171 ALA B O 1
ATOM 3065 N N . ASP B 1 172 ? -13 12.555 17.516 1 96.06 172 ASP B N 1
ATOM 3066 C CA . ASP B 1 172 ? -14.148 12.055 18.266 1 96.06 172 ASP B CA 1
ATOM 3067 C C . ASP B 1 172 ? -14.125 12.562 19.703 1 96.06 172 ASP B C 1
ATOM 3069 O O . ASP B 1 172 ? -15.164 12.938 20.25 1 96.06 172 ASP B O 1
ATOM 3073 N N . THR B 1 173 ? -12.977 12.672 20.297 1 95.62 173 THR B N 1
ATOM 3074 C CA . THR B 1 173 ? -12.859 13.078 21.688 1 95.62 173 THR B CA 1
ATOM 3075 C C . THR B 1 173 ? -12.344 14.508 21.797 1 95.62 173 THR B C 1
ATOM 3077 O O . THR B 1 173 ? -12.414 15.125 22.859 1 95.62 173 THR B O 1
ATOM 3080 N N . MET B 1 174 ? -11.797 15.008 20.812 1 94.44 174 MET B N 1
ATOM 3081 C CA . MET B 1 174 ? -11.18 16.328 20.719 1 94.44 174 MET B CA 1
ATOM 3082 C C . MET B 1 174 ? -9.93 16.406 21.578 1 94.44 174 MET B C 1
ATOM 3084 O O . MET B 1 174 ? -9.492 17.5 21.953 1 94.44 174 MET B O 1
ATOM 3088 N N . GLU B 1 175 ? -9.398 15.211 21.922 1 95.81 175 GLU B N 1
ATOM 3089 C CA . GLU B 1 175 ? -8.102 15.172 22.594 1 95.81 175 GLU B CA 1
ATOM 3090 C C . GLU B 1 175 ? -6.977 15.609 21.672 1 95.81 175 GLU B C 1
ATOM 3092 O O . GLU B 1 175 ? -6.883 15.125 20.531 1 95.81 175 GLU B O 1
ATOM 3097 N N . CYS B 1 176 ? -6.148 16.5 22.141 1 95.75 176 CYS B N 1
ATOM 3098 C CA . CYS B 1 176 ? -5 16.953 21.359 1 95.75 176 CYS B CA 1
ATOM 3099 C C . CYS B 1 176 ? -3.896 15.906 21.359 1 95.75 176 CYS B C 1
ATOM 3101 O O . CYS B 1 176 ? -3.416 15.5 22.422 1 95.75 176 CYS B O 1
ATOM 3103 N N . LEU B 1 177 ? -3.482 15.516 20.234 1 94 177 LEU B N 1
ATOM 3104 C CA . LEU B 1 177 ? -2.445 14.508 20.078 1 94 177 LEU B CA 1
ATOM 3105 C C . LEU B 1 177 ? -1.072 15.148 19.938 1 94 177 LEU B C 1
ATOM 3107 O O . LEU B 1 177 ? -0.076 14.617 20.438 1 94 177 LEU B O 1
ATOM 3111 N N . TYR B 1 178 ? -1.027 16.203 19.25 1 91.69 178 TYR B N 1
ATOM 3112 C CA . TYR B 1 178 ? 0.213 16.859 18.859 1 91.69 178 TYR B CA 1
ATOM 3113 C C . TYR B 1 178 ? -0.052 18.297 18.406 1 91.69 178 TYR B C 1
ATOM 3115 O O . TYR B 1 178 ? -1.046 18.562 17.734 1 91.69 178 TYR B O 1
ATOM 3123 N N . GLU B 1 179 ? 0.804 19.219 18.844 1 94.56 179 GLU B N 1
ATOM 3124 C CA . GLU B 1 179 ? 0.716 20.609 18.406 1 94.56 179 GLU B CA 1
ATOM 3125 C C . GLU B 1 179 ? 2.102 21.203 18.188 1 94.56 179 GLU B C 1
ATOM 3127 O O . GLU B 1 179 ? 3.033 20.922 18.953 1 94.56 179 GLU B O 1
ATOM 3132 N N . ARG B 1 180 ? 2.205 22.078 17.219 1 93.88 180 ARG B N 1
ATOM 3133 C CA . ARG B 1 180 ? 3.482 22.75 16.969 1 93.88 180 ARG B CA 1
ATOM 3134 C C . ARG B 1 180 ? 3.281 24.062 16.219 1 93.88 180 ARG B C 1
ATOM 3136 O O . ARG B 1 180 ? 2.18 24.344 15.742 1 93.88 180 ARG B O 1
ATOM 3143 N N . ASP B 1 181 ? 4.359 24.766 16.172 1 94.75 181 ASP B N 1
ATOM 3144 C CA . ASP B 1 181 ? 4.359 25.984 15.367 1 94.75 181 ASP B CA 1
ATOM 3145 C C . ASP B 1 181 ? 4.457 25.656 13.875 1 94.75 181 ASP B C 1
ATOM 3147 O O . ASP B 1 181 ? 5.098 24.672 13.5 1 94.75 181 ASP B O 1
ATOM 3151 N N . VAL B 1 182 ? 3.797 26.453 13.086 1 95.5 182 VAL B N 1
ATOM 3152 C CA . VAL B 1 182 ? 3.854 26.344 11.625 1 95.5 182 VAL B CA 1
ATOM 3153 C C . VAL B 1 182 ? 3.938 27.75 11.016 1 95.5 182 VAL B C 1
ATOM 3155 O O . VAL B 1 182 ? 3.271 28.672 11.477 1 95.5 182 VAL B O 1
ATOM 3158 N N . ASP B 1 183 ? 4.828 27.844 10.039 1 95.75 183 ASP B N 1
ATOM 3159 C CA . ASP B 1 183 ? 4.949 29.109 9.336 1 95.75 183 ASP B CA 1
ATOM 3160 C C . ASP B 1 183 ? 3.85 29.266 8.289 1 95.75 183 ASP B C 1
ATOM 3162 O O . ASP B 1 183 ? 3.926 28.688 7.207 1 95.75 183 ASP B O 1
ATOM 3166 N N . CYS B 1 184 ? 2.879 30.078 8.617 1 96 184 CYS B N 1
ATOM 3167 C CA . CYS B 1 184 ? 1.788 30.297 7.676 1 96 184 CYS B CA 1
ATOM 3168 C C . CYS B 1 184 ? 2.146 31.375 6.664 1 96 184 CYS B C 1
ATOM 3170 O O . CYS B 1 184 ? 2.213 32.562 7.008 1 96 184 CYS B O 1
ATOM 3172 N N . ILE B 1 185 ? 2.414 30.953 5.488 1 93.88 185 ILE B N 1
ATOM 3173 C CA . ILE B 1 185 ? 2.777 31.844 4.391 1 93.88 185 ILE B CA 1
ATOM 3174 C C . ILE B 1 185 ? 1.84 31.609 3.207 1 93.88 185 ILE B C 1
ATOM 3176 O O . ILE B 1 185 ? 1.574 30.469 2.83 1 93.88 185 ILE B O 1
ATOM 3180 N N . GLY B 1 186 ? 1.371 32.719 2.613 1 94.19 186 GLY B N 1
ATOM 3181 C CA . GLY B 1 186 ? 0.434 32.562 1.512 1 94.19 186 GLY B CA 1
ATOM 3182 C C . GLY B 1 186 ? -0.85 31.859 1.919 1 94.19 186 GLY B C 1
ATOM 3183 O O . GLY B 1 186 ? -1.487 32.25 2.902 1 94.19 186 GLY B O 1
ATOM 3184 N N . THR B 1 187 ? -1.263 30.984 1.074 1 95.81 187 THR B N 1
ATOM 3185 C CA . THR B 1 187 ? -2.477 30.219 1.354 1 95.81 187 THR B CA 1
ATOM 3186 C C . THR B 1 187 ? -2.137 28.828 1.872 1 95.81 187 THR B C 1
ATOM 3188 O O . THR B 1 187 ? -1.322 28.109 1.275 1 95.81 187 THR B O 1
ATOM 3191 N N . MET B 1 188 ? -2.705 28.531 3.049 1 95.69 188 MET B N 1
ATOM 3192 C CA . MET B 1 188 ? -2.531 27.203 3.617 1 95.69 188 MET B CA 1
ATOM 3193 C C . MET B 1 188 ? -3.686 26.281 3.227 1 95.69 188 MET B C 1
ATOM 3195 O O . MET B 1 188 ? -4.836 26.719 3.164 1 95.69 188 MET B O 1
ATOM 3199 N N . TYR B 1 189 ? -3.377 25 3.02 1 94.62 189 TYR B N 1
ATOM 3200 C CA . TYR B 1 189 ? -4.398 24.031 2.65 1 94.62 189 TYR B CA 1
ATOM 3201 C C . TYR B 1 189 ? -4.293 22.781 3.516 1 94.62 189 TYR B C 1
ATOM 3203 O O . TYR B 1 189 ? -3.195 22.359 3.885 1 94.62 189 TYR B O 1
ATOM 3211 N N . PRO B 1 190 ? -5.48 22.188 3.918 1 95.88 190 PRO B N 1
ATOM 3212 C CA . PRO B 1 190 ? -5.367 20.781 4.309 1 95.88 190 PRO B CA 1
ATOM 3213 C C . PRO B 1 190 ? -4.648 19.938 3.258 1 95.88 190 PRO B C 1
ATOM 3215 O O . PRO B 1 190 ? -5.035 19.938 2.086 1 95.88 190 PRO B O 1
ATOM 3218 N N . ALA B 1 191 ? -3.592 19.234 3.666 1 94.5 191 ALA B N 1
ATOM 3219 C CA . ALA B 1 191 ? -2.727 18.516 2.727 1 94.5 191 ALA B CA 1
ATOM 3220 C C . ALA B 1 191 ? -2.602 17.047 3.104 1 94.5 191 ALA B C 1
ATOM 3222 O O . ALA B 1 191 ? -2.543 16.703 4.285 1 94.5 191 ALA B O 1
ATOM 3223 N N . PHE B 1 192 ? -2.541 16.25 2.078 1 95.38 192 PHE B N 1
ATOM 3224 C CA . PHE B 1 192 ? -2.457 14.797 2.215 1 95.38 192 PHE B CA 1
ATOM 3225 C C . PHE B 1 192 ? -1.479 14.219 1.201 1 95.38 192 PHE B C 1
ATOM 3227 O O . PHE B 1 192 ? -1.292 14.773 0.118 1 95.38 192 PHE B O 1
ATOM 3234 N N . ALA B 1 193 ? -0.9 13.148 1.566 1 94.94 193 ALA B N 1
ATOM 3235 C CA . ALA B 1 193 ? -0.047 12.391 0.652 1 94.94 193 ALA B CA 1
ATOM 3236 C C . ALA B 1 193 ? -0.19 10.891 0.885 1 94.94 193 ALA B C 1
ATOM 3238 O O . ALA B 1 193 ? -0.297 10.445 2.029 1 94.94 193 ALA B O 1
ATOM 3239 N N . LEU B 1 194 ? -0.263 10.164 -0.165 1 96.75 194 LEU B N 1
ATOM 3240 C CA . LEU B 1 194 ? -0.453 8.719 -0.064 1 96.75 194 LEU B CA 1
ATOM 3241 C C . LEU B 1 194 ? 0.592 7.977 -0.889 1 96.75 194 LEU B C 1
ATOM 3243 O O . LEU B 1 194 ? 0.93 8.398 -1.997 1 96.75 194 LEU B O 1
ATOM 3247 N N . MET B 1 195 ? 1.07 6.84 -0.363 1 96.56 195 MET B N 1
ATOM 3248 C CA . MET B 1 195 ? 2.021 5.945 -1.015 1 96.56 195 MET B CA 1
ATOM 3249 C C . MET B 1 195 ? 1.723 4.488 -0.671 1 96.56 195 MET B C 1
ATOM 3251 O O . MET B 1 195 ? 1.532 4.148 0.497 1 96.56 195 MET B O 1
ATOM 3255 N N . GLY B 1 196 ? 1.729 3.627 -1.679 1 97.25 196 GLY B N 1
ATOM 3256 C CA . GLY B 1 196 ? 1.601 2.199 -1.435 1 97.25 196 GLY B CA 1
ATOM 3257 C C . GLY B 1 196 ? 0.184 1.778 -1.091 1 97.25 196 GLY B C 1
ATOM 3258 O O . GLY B 1 196 ? -0.02 0.785 -0.39 1 97.25 196 GLY B O 1
ATOM 3259 N N . GLY B 1 197 ? -0.785 2.557 -1.466 1 97.25 197 GLY B N 1
ATOM 3260 C CA . GLY B 1 197 ? -2.18 2.268 -1.176 1 97.25 197 GLY B CA 1
ATOM 3261 C C . GLY B 1 197 ? -2.705 3.014 0.035 1 97.25 197 GLY B C 1
ATOM 3262 O O . GLY B 1 197 ? -1.928 3.572 0.812 1 97.25 197 GLY B O 1
ATOM 3263 N N . GLY B 1 198 ? -4.016 2.945 0.153 1 98.31 198 GLY B N 1
ATOM 3264 C CA . GLY B 1 198 ? -4.684 3.641 1.245 1 98.31 198 GLY B CA 1
ATOM 3265 C C . GLY B 1 198 ? -5.875 4.461 0.792 1 98.31 198 GLY B C 1
ATOM 3266 O O . GLY B 1 198 ? -6.09 4.645 -0.408 1 98.31 198 GLY B O 1
ATOM 3267 N N . VAL B 1 199 ? -6.605 4.891 1.782 1 98.56 199 VAL B N 1
ATOM 3268 C CA . VAL B 1 199 ? -7.816 5.656 1.511 1 98.56 199 VAL B CA 1
ATOM 3269 C C . VAL B 1 199 ? -7.996 6.734 2.576 1 98.56 199 VAL B C 1
ATOM 3271 O O . VAL B 1 199 ? -7.82 6.473 3.77 1 98.56 199 VAL B O 1
ATOM 3274 N N . ILE B 1 200 ? -8.273 7.926 2.193 1 98.25 200 ILE B N 1
ATOM 3275 C CA . ILE B 1 200 ? -8.641 9.031 3.072 1 98.25 200 ILE B CA 1
ATOM 3276 C C . ILE B 1 200 ? -10.062 9.492 2.748 1 98.25 200 ILE B C 1
ATOM 3278 O O . ILE B 1 200 ? -10.43 9.617 1.578 1 98.25 200 ILE B O 1
ATOM 3282 N N . ARG B 1 201 ? -10.844 9.75 3.748 1 98.31 201 ARG B N 1
ATOM 3283 C CA . ARG B 1 201 ? -12.203 10.266 3.596 1 98.31 201 ARG B CA 1
ATOM 3284 C C . ARG B 1 201 ? -12.383 11.57 4.371 1 98.31 201 ARG B C 1
ATOM 3286 O O . ARG B 1 201 ? -12.219 11.602 5.594 1 98.31 201 ARG B O 1
ATOM 3293 N N . LEU B 1 202 ? -12.75 12.578 3.65 1 97.62 202 LEU B N 1
ATOM 3294 C CA . LEU B 1 202 ? -13.023 13.859 4.285 1 97.62 202 LEU B CA 1
ATOM 3295 C C . LEU B 1 202 ? -14.391 13.852 4.969 1 97.62 202 LEU B C 1
ATOM 3297 O O . LEU B 1 202 ? -15.344 13.266 4.449 1 97.62 202 LEU B O 1
ATOM 3301 N N . ASP B 1 203 ? -14.508 14.391 6.121 1 94 203 ASP B N 1
ATOM 3302 C CA . ASP B 1 203 ? -15.75 14.438 6.883 1 94 203 ASP B CA 1
ATOM 3303 C C . ASP B 1 203 ? -16.328 15.852 6.902 1 94 203 ASP B C 1
ATOM 3305 O O . ASP B 1 203 ? -17.391 16.094 6.332 1 94 203 ASP B O 1
ATOM 3309 N N . GLU B 1 204 ? -15.695 16.734 7.566 1 83.88 204 GLU B N 1
ATOM 3310 C CA . GLU B 1 204 ? -16.234 18.094 7.719 1 83.88 204 GLU B CA 1
ATOM 3311 C C . GLU B 1 204 ? -15.102 19.109 7.867 1 83.88 204 GLU B C 1
ATOM 3313 O O . GLU B 1 204 ? -13.969 18.75 8.195 1 83.88 204 GLU B O 1
ATOM 3318 N N . VAL B 1 205 ? -15.469 20.297 7.543 1 84.25 205 VAL B N 1
ATOM 3319 C CA . VAL B 1 205 ? -14.609 21.453 7.805 1 84.25 205 VAL B CA 1
ATOM 3320 C C . VAL B 1 205 ? -15.422 22.562 8.461 1 84.25 205 VAL B C 1
ATOM 3322 O O . VAL B 1 205 ? -16.562 22.828 8.055 1 84.25 205 VAL B O 1
ATOM 3325 N N . ILE B 1 206 ? -14.914 23.047 9.594 1 81.69 206 ILE B N 1
ATOM 3326 C CA . ILE B 1 206 ? -15.641 24.062 10.352 1 81.69 206 ILE B CA 1
ATOM 3327 C C . ILE B 1 206 ? -14.727 25.25 10.641 1 81.69 206 ILE B C 1
ATOM 3329 O O . ILE B 1 206 ? -13.633 25.078 11.195 1 81.69 206 ILE B O 1
ATOM 3333 N N . PRO B 1 207 ? -15.18 26.516 10.172 1 75.38 207 PRO B N 1
ATOM 3334 C CA . PRO B 1 207 ? -14.445 27.656 10.734 1 75.38 207 PRO B CA 1
ATOM 3335 C C . PRO B 1 207 ? -14.484 27.672 12.266 1 75.38 207 PRO B C 1
ATOM 3337 O O . PRO B 1 207 ? -15.531 27.406 12.859 1 75.38 207 PRO B O 1
ATOM 3340 N N . ALA B 1 208 ? -13.375 27.453 12.938 1 66.44 208 ALA B N 1
ATOM 3341 C CA . ALA B 1 208 ? -13.266 27.219 14.375 1 66.44 208 ALA B CA 1
ATOM 3342 C C . ALA B 1 208 ? -13.977 28.312 15.164 1 66.44 208 ALA B C 1
ATOM 3344 O O . ALA B 1 208 ? -14.289 28.125 16.344 1 66.44 208 ALA B O 1
ATOM 3345 N N . LYS B 1 209 ? -14.117 29.641 14.773 1 60.38 209 LYS B N 1
ATOM 3346 C CA . LYS B 1 209 ? -14.969 30.484 15.602 1 60.38 209 LYS B CA 1
ATOM 3347 C C . LYS B 1 209 ? -16.219 29.734 16.047 1 60.38 209 LYS B C 1
ATOM 3349 O O . LYS B 1 209 ? -16.75 30 17.125 1 60.38 209 LYS B O 1
ATOM 3354 N N . GLN B 1 210 ? -16.578 28.844 15.344 1 50.03 210 GLN B N 1
ATOM 3355 C CA . GLN B 1 210 ? -17.766 28.062 15.648 1 50.03 210 GLN B CA 1
ATOM 3356 C C . GLN B 1 210 ? -17.453 26.953 16.641 1 50.03 210 GLN B C 1
ATOM 3358 O O . GLN B 1 210 ? -18.359 26.359 17.234 1 50.03 210 GLN B O 1
ATOM 3363 N N . LEU B 1 211 ? -16.234 26.484 16.703 1 49.12 211 LEU B N 1
ATOM 3364 C CA . LEU B 1 211 ? -15.859 25.453 17.656 1 49.12 211 LEU B CA 1
ATOM 3365 C C . LEU B 1 211 ? -15.953 25.969 19.094 1 49.12 211 LEU B C 1
ATOM 3367 O O . LEU B 1 211 ? -16.203 25.188 20.031 1 49.12 211 LEU B O 1
ATOM 3371 N N . ASP B 1 212 ? -15.609 27.188 19.422 1 46.81 212 ASP B N 1
ATOM 3372 C CA . ASP B 1 212 ? -15.789 27.781 20.734 1 46.81 212 ASP B CA 1
ATOM 3373 C C . ASP B 1 212 ? -17.25 27.688 21.172 1 46.81 212 ASP B C 1
ATOM 3375 O O . ASP B 1 212 ? -17.547 27.469 22.359 1 46.81 212 ASP B O 1
ATOM 3379 N N . TYR B 1 213 ? -18.156 27.938 20.297 1 41.5 213 TYR B N 1
ATOM 3380 C CA . TYR B 1 213 ? -19.531 27.984 20.75 1 41.5 213 TYR B CA 1
ATOM 3381 C C . TYR B 1 213 ? -20.062 26.578 21.047 1 41.5 213 TYR B C 1
ATOM 3383 O O . TYR B 1 213 ? -21.062 26.422 21.734 1 41.5 213 TYR B O 1
ATOM 3391 N N . SER B 1 214 ? -19.625 25.594 20.422 1 40.84 214 SER B N 1
ATOM 3392 C CA . SER B 1 214 ? -20.188 24.281 20.734 1 40.84 214 SER B CA 1
ATOM 3393 C C . SER B 1 214 ? -19.781 23.812 22.125 1 40.84 214 SER B C 1
ATOM 3395 O O . SER B 1 214 ? -20.391 22.891 22.672 1 40.84 214 SER B O 1
ATOM 3397 N N . GLN B 1 215 ? -18.719 24.109 22.672 1 37.5 215 GLN B N 1
ATOM 3398 C CA . GLN B 1 215 ? -18.469 23.797 24.062 1 37.5 215 GLN B CA 1
ATOM 3399 C C . GLN B 1 215 ? -19.344 24.641 24.984 1 37.5 215 GLN B C 1
ATOM 3401 O O . GLN B 1 215 ? -19.5 24.312 26.172 1 37.5 215 GLN B O 1
ATOM 3406 N N . GLU B 1 216 ? -19.734 25.781 24.594 1 35.94 216 GLU B N 1
ATOM 3407 C CA . GLU B 1 216 ? -20.609 26.531 25.484 1 35.94 216 GLU B CA 1
ATOM 3408 C C . GLU B 1 216 ? -22.047 26.031 25.391 1 35.94 216 GLU B C 1
ATOM 3410 O O . GLU B 1 216 ? -22.922 26.516 26.109 1 35.94 216 GLU B O 1
ATOM 3415 N N . MET B 1 217 ? -22.406 25.25 24.359 1 31 217 MET B N 1
ATOM 3416 C CA . MET B 1 217 ? -23.766 24.719 24.531 1 31 217 MET B CA 1
ATOM 3417 C C . MET B 1 217 ? -23.734 23.391 25.281 1 31 217 MET B C 1
ATOM 3419 O O . MET B 1 217 ? -22.828 22.578 25.078 1 31 217 MET B O 1
#

Secondary structure (DSSP, 8-state):
---B---GGGT--TTTEEE-TTS-EEEE---HHHHHTGGG-SSEEEEE-EEEEBS--BSSSEEEEEEEE-TT-SEEEEEEEEHHHHHHHHH-GGGS------------------------SEEEEEEETTEEEPPPPTT----GGGGEEEPPSSEEEEEETTTTEEEEEETTTTEEEEEEE----S-EEEEEEEESSEEEEEEEEEETHHHHHHHH-/---B---GGGT--TTTEEE-TTS-EEEE---HHHHHTGGG-SSEEEEE-EEEEBS--BSSSEEEEEEEE-TT-SEEEEEEEEHHHHHHHHH-GGGS------------------------SEEEEEEETTEEEPPPPTT----GGGGEEEPPSSEEEEEETTTTEEEEEETTTTEEEEEEE----S-EEEEEEEESSEEEEEEEEEETHHHHHHHH-

InterPro domains:
  IPR001870 B30.2/SPRY domain [PS50188] (1-211)
  IPR003877 SPRY domain [PF00622] (124-196)
  IPR013320 Concanavalin A-like lectin/glucanase domain superfamily [SSF49899] (31-199)
  IPR043136 B30.2/SPRY domain superfamily [G3DSA:2.60.120.920] (13-202)
  IPR050617 E3 ubiquitin-protein ligases and FN3/SPRY domain-containing proteins [PTHR24099] (4-209)